Protein 4IMR (pdb70)

Sequence (511 aa):
LYFQSMRLETIFGLRGRTALVTGSSRGIGAAIAEGLAGAGAHVILHGVKPGSTAAVVQQRIIASGGTAQELAGDLSEAGAGTDLIERAEAIAPVDILVINASAQINATLSALTPNDLAFQLAVNLGSTVDMLQSALPKMVARKWGRVVSIGSINQLRPKSVVTAYAATKAAQHNLIQSQARDFAGDNVLLNTLAPGLVDTDRNADRRAQDPEGWDEYVRTLNWMGRAGRPEEMVGAALFLASEACSFMTGETIFLTGGYMRLETTIFGLRGRTALVTGSSRGIGAAIAEGLAGAGAHVILHGVKPGSSTAAVQQRIIASGGTAQELAGDLSEAGAGTDLIERAEAIAPVDILVINASAQINATLSALTPNDLAFQLAVNLGSTVDMLQSALPKMVARKWGRVVSIGSINQLRPKSVVTAYAATKAAQHNLIQSQARDFAGDNVLLNTLAPGLVDTDRNADRRAQDPEGWDEYVRTLNWMGRAGRPEEMVGAALFLASEACSFMTGETIFLTGGY

Organism: Agrobacterium fabrum (strain C58 / ATCC 33970) (NCBI:txid176299)

Radius of gyration: 22.94 Å; Cα contacts (8 Å, |Δi|>4): 1198; chains: 2; bounding box: 60×46×67 Å

CATH classification: 3.40.50.720

Foldseek 3Di:
DPPLCPDPLSQLAQAPAAEEFEPCLWFLSLLQQLLNQVSHHEYEYEEADPPSNVVSQVVSVVSPGHYYYDYHDQLDQCGLLVSLVVVVVVPQHAEYEAEDFDFDFDAPVRDDPVNLSSRCSRLPVSLVNNCVNRVVSNLVVLAHFYEYEAAPLLPVNDRRGVSNSVSSVVSLVVQQVVQVVRLVSNHAYEYEHEYAEDTPVCVVVCVVPVVVVQVVLQPQAPQSDHHYSNVSRVVSSCRGGNNCNVDHSYYHYHYNHD/DPPLVQLADAPAAEEFEPCLWFLSVLQQLLNQVSHHEYEYEEADPPSNVVSQVVSVVVPGHYYYDYHDQQDQLGLQVVLVVVVVVPQHAEYEAPDFDFDFDAPVRDDPVNLSSRCSRLPVSLVNNCVNRVVSNLVVLAHFYEYEAAPLLPVNDRRRVSNSVSSVVSLVVQQVVQVVRLVSNHAYEYEHEAAEDTPVCPCVCVPCVVVVQVCQQPVAPQSHHHYSNVSRVVSSCRGGCNCNVPHSYYHYHYNHD

Solvent-accessible surface area: 20380 Å² total; per-residue (Å²): 182,168,86,67,50,27,112,11,68,63,14,0,27,2,187,82,73,10,0,0,0,0,17,0,25,146,24,27,0,4,8,1,0,32,0,0,6,13,7,12,2,48,0,0,0,3,3,92,145,116,47,50,1,64,67,2,54,102,112,4,78,82,67,62,16,79,11,65,47,25,17,24,52,12,33,113,110,37,18,0,42,66,3,0,90,82,0,33,93,63,23,70,1,12,0,0,0,4,20,27,20,9,66,63,86,14,61,134,114,58,40,59,118,110,27,68,60,80,0,70,36,13,2,44,30,6,2,61,35,1,7,127,20,1,5,80,74,0,38,73,78,126,24,0,3,0,0,0,9,6,7,29,23,24,105,121,88,88,69,74,11,39,5,20,3,63,2,5,46,36,4,27,90,39,0,73,54,45,0,149,88,51,1,58,44,73,0,3,0,0,1,0,0,10,15,36,11,41,24,79,146,23,38,105,128,64,73,149,50,84,152,28,26,86,101,106,11,142,98,31,10,66,27,21,72,12,0,102,32,90,8,0,2,2,0,0,1,0,1,0,0,87,5,0,15,0,0,0,7,31,21,0,27,0,3,0,0,70,86,92,11,88,100,20,0,26,3,198,80,73,11,0,0,0,0,16,0,25,152,26,26,0,8,6,0,0,25,0,0,6,49,5,19,2,47,0,0,0,4,4,86,148,118,49,50,1,50,52,1,53,120,93,2,94,66,69,71,17,78,10,60,46,22,14,20,52,13,25,114,113,36,17,0,41,68,1,2,102,82,0,30,93,68,25,70,1,10,0,0,0,5,21,27,22,10,51,59,64,14,64,134,116,58,38,61,110,120,37,67,60,91,0,70,35,13,3,42,29,6,1,58,36,1,8,127,26,0,7,78,94,0,36,81,80,133,25,0,4,0,0,0,8,5,7,27,27,23,108,87,90,85,70,75,13,38,4,20,4,64,3,5,44,35,5,27,90,41,0,73,54,49,0,150,88,49,2,57,45,76,0,3,0,1,1,0,0,10,14,30,10,48,29,77,126,7,37,108,105,70,84,130,70,64,130,36,28,84,95,98,15,148,92,31,10,69,28,24,72,16,0,109,32,67,8,0,1,2,0,0,0,0,1,0,0,91,8,0,14,0,0,0,7,32,21,0,27,0,4,0,0,88

InterPro domains:
  IPR002347 Short-chain dehydrogenase/reductase SDR [PF00106] (13-203)
  IPR002347 Short-chain dehydrogenase/reductase SDR [PR00080] (86-97)
  IPR002347 Short-chain dehydrogenase/reductase SDR [PR00080] (139-147)
  IPR002347 Short-chain dehydrogenase/reductase SDR [PR00080] (159-178)
  IPR002347 Short-chain dehydrogenase/reductase SDR [PR00081] (13-30)
  IPR002347 Short-chain dehydrogenase/reductase SDR [PR00081] (86-97)
  IPR002347 Short-chain dehydrogenase/reductase SDR [PR00081] (133-149)
  IPR002347 Short-chain dehydrogenase/reductase SDR [PR00081] (159-178)
  IPR002347 Short-chain dehydrogenase/reductase SDR [PR00081] (180-197)
  IPR002347 Short-chain dehydrogenase/reductase SDR [PR00081] (217-237)
  IPR036291 NAD(P)-binding domain superfamily [SSF51735] (7-253)
  IPR050259 Short-chain dehydrogenases/reductases [PTHR42879] (9-253)

Secondary structure (DSSP, 8-state):
--S-TTSHHHHH--TT-EEEETT-SSHHHHHHHHHHHHTT-EEEEEESSTTTTHHHHHHHHHTT--EEEEE--TTSTTHHHHHHHHHHHHS---EEEE-------B-GGG--HHHHHHHHIIIIIHHHHHHHHHHHHHHHHT-EEEEEE--GGGTS--TTBHHHHHHHHHHHHHHHHHHHHHGGGTEEEEEEEESSB-SHHHHHHHHH-HHHHHHHHHHHSTT-S-B-GGGGHHHHHHHHSGGGTT--S-EEEESS--/--HHHHH--TT-EEEETT-SSHHHHHHHHHHHHTT-EEEE--SSTTTTHHHHHHHHHTT--EEE----TTSTTHHHHHHHHHHHHS---EEEE-------B-GGG--HHHHHHHIIIIIIHHHHHHHHHHHHHHHTT-EEEEEE--GGGTS--TTBHHHHHHHHHHHHHHHHHHHHHGGGTEEEEEEEE-SB-SGGGHHHHHH-HHHHHHHHHHHSTT-S-B-GGGGHHHHHHHHSGGGTT--S-EEEESS--

B-factor: mean 22.42, std 15.31, range [4.95, 186.6]

Structure (mmCIF, N/CA/C/O backbone):
data_4IMR
#
_entry.id   4IMR
#
_cell.length_a   87.919
_cell.length_b   87.919
_cell.length_c   308.309
_cell.angle_alpha   90.00
_cell.angle_beta   90.00
_cell.angle_gamma   120.00
#
_symmetry.space_group_name_H-M   'P 61 2 2'
#
loop_
_entity.id
_entity.type
_entity.pdbx_description
1 polymer '3-oxoacyl-(Acyl-carrier-protein) reductase'
2 non-polymer 'NADP NICOTINAMIDE-ADENINE-DINUCLEOTIDE PHOSPHATE'
3 non-polymer 'UNKNOWN LIGAND'
4 water water
#
loop_
_atom_site.group_PDB
_atom_site.id
_atom_site.type_symbol
_atom_site.label_atom_id
_atom_site.label_alt_id
_atom_site.label_comp_id
_atom_site.label_asym_id
_atom_site.label_entity_id
_atom_site.label_seq_id
_atom_site.pdbx_PDB_ins_code
_atom_site.Cartn_x
_atom_site.Cartn_y
_atom_site.Cartn_z
_atom_site.occupancy
_atom_site.B_iso_or_equiv
_atom_site.auth_seq_id
_atom_site.auth_comp_id
_atom_site.auth_asym_id
_atom_site.auth_atom_id
_atom_site.pdbx_PDB_model_num
ATOM 1 N N . LEU A 1 18 ? -20.971 80.936 45.678 1.00 44.84 -4 LEU A N 1
ATOM 2 C CA . LEU A 1 18 ? -19.555 81.119 45.425 1.00 61.30 -4 LEU A CA 1
ATOM 3 C C . LEU A 1 18 ? -18.545 80.128 46.081 1.00 42.41 -4 LEU A C 1
ATOM 4 O O . LEU A 1 18 ? -17.389 80.166 45.754 1.00 47.50 -4 LEU A O 1
ATOM 9 N N . TYR A 1 19 ? -18.973 79.265 46.979 1.00 30.95 -3 TYR A N 1
ATOM 10 C CA . TYR A 1 19 ? -18.058 78.320 47.613 1.00 26.15 -3 TYR A CA 1
ATOM 11 C C . TYR A 1 19 ? -18.466 76.878 47.348 1.00 23.47 -3 TYR A C 1
ATOM 12 O O . TYR A 1 19 ? -19.570 76.640 47.100 1.00 28.31 -3 TYR A O 1
ATOM 21 N N . PHE A 1 20 ? -17.547 75.945 47.353 1.00 16.90 -2 PHE A N 1
ATOM 22 C CA . PHE A 1 20 ? -17.899 74.546 47.055 1.00 29.91 -2 PHE A CA 1
ATOM 23 C C . PHE A 1 20 ? -18.599 74.415 45.696 1.00 39.87 -2 PHE A C 1
ATOM 24 O O . PHE A 1 20 ? -19.654 73.786 45.586 1.00 40.08 -2 PHE A O 1
ATOM 32 N N . GLN A 1 21 ? -17.990 75.006 44.671 1.00 36.62 -1 GLN A N 1
ATOM 33 C CA . GLN A 1 21 ? -18.575 75.064 43.333 1.00 54.72 -1 GLN A CA 1
ATOM 34 C C . GLN A 1 21 ? -18.207 73.786 42.583 1.00 38.50 -1 GLN A C 1
ATOM 35 O O . GLN A 1 21 ? -18.938 73.306 41.723 1.00 38.10 -1 GLN A O 1
ATOM 41 N N . SER A 1 22 ? -17.060 73.246 42.961 1.00 30.05 0 SER A N 1
ATOM 42 C CA . SER A 1 22 ? -16.489 72.066 42.386 1.00 39.25 0 SER A CA 1
ATOM 43 C C . SER A 1 22 ? -17.519 70.943 42.298 1.00 54.19 0 SER A C 1
ATOM 44 O O . SER A 1 22 ? -17.525 70.176 41.330 1.00 36.49 0 SER A O 1
ATOM 47 N N . MET A 1 23 ? -18.400 70.856 43.295 1.00 37.40 1 MET A N 1
ATOM 48 C CA . MET A 1 23 ? -19.182 69.632 43.493 1.00 38.25 1 MET A CA 1
ATOM 49 C C . MET A 1 23 ? -20.650 69.717 43.085 1.00 34.96 1 MET A C 1
ATOM 50 O O . MET A 1 23 ? -21.397 68.758 43.261 1.00 36.74 1 MET A O 1
ATOM 55 N N . ARG A 1 24 ? -21.066 70.844 42.535 1.00 22.41 2 ARG A N 1
ATOM 56 C CA . ARG A 1 24 ? -22.436 71.042 42.117 1.00 22.16 2 ARG A CA 1
ATOM 57 C C . ARG A 1 24 ? -22.798 70.400 40.745 1.00 15.82 2 ARG A C 1
ATOM 58 O O . ARG A 1 24 ? -22.005 70.374 39.862 1.00 19.78 2 ARG A O 1
ATOM 66 N N . LEU A 1 25 ? -24.023 69.969 40.600 1.00 18.34 3 LEU A N 1
ATOM 67 C CA . LEU A 1 25 ? -24.466 69.395 39.348 1.00 25.15 3 LEU A CA 1
ATOM 68 C C . LEU A 1 25 ? -24.203 70.331 38.163 1.00 27.09 3 LEU A C 1
ATOM 69 O O . LEU A 1 25 ? -23.702 69.889 37.131 1.00 17.87 3 LEU A O 1
ATOM 74 N N . GLU A 1 26 ? -24.484 71.627 38.325 1.00 22.68 4 GLU A N 1
ATOM 75 C CA . GLU A 1 26 ? -24.272 72.612 37.240 1.00 22.57 4 GLU A CA 1
ATOM 76 C C . GLU A 1 26 ? -22.818 72.758 36.846 1.00 23.01 4 GLU A C 1
ATOM 77 O O . GLU A 1 26 ? -22.504 72.955 35.677 1.00 30.20 4 GLU A O 1
ATOM 83 N N . THR A 1 27 ? -21.917 72.690 37.815 1.00 22.20 5 THR A N 1
ATOM 84 C CA . THR A 1 27 ? -20.492 72.735 37.490 1.00 30.09 5 THR A CA 1
ATOM 85 C C . THR A 1 27 ? -20.083 71.483 36.752 1.00 24.88 5 THR A C 1
ATOM 86 O O . THR A 1 27 ? -19.367 71.538 35.753 1.00 22.17 5 THR A O 1
ATOM 90 N N . ILE A 1 28 ? -20.529 70.346 37.258 1.00 20.45 6 ILE A N 1
ATOM 91 C CA . ILE A 1 28 ? -20.069 69.064 36.717 1.00 24.48 6 ILE A CA 1
ATOM 92 C C . ILE A 1 28 ? -20.641 68.799 35.317 1.00 17.55 6 ILE A C 1
ATOM 93 O O . ILE A 1 28 ? -19.887 68.435 34.413 1.00 22.00 6 ILE A O 1
ATOM 98 N N . PHE A 1 29 ? -21.950 69.015 35.136 1.00 14.86 7 PHE A N 1
ATOM 99 C CA . PHE A 1 29 ? -22.626 68.688 33.881 1.00 13.40 7 PHE A CA 1
ATOM 100 C C . PHE A 1 29 ? -23.113 69.898 33.087 1.00 19.91 7 PHE A C 1
ATOM 101 O O . PHE A 1 29 ? -23.678 69.728 32.008 1.00 19.08 7 PHE A O 1
ATOM 109 N N . GLY A 1 30 ? -22.926 71.110 33.604 1.00 16.20 8 GLY A N 1
ATOM 110 C CA . GLY A 1 30 ? -23.547 72.291 32.957 1.00 16.79 8 GLY A CA 1
ATOM 111 C C . GLY A 1 30 ? -22.914 72.639 31.612 1.00 17.10 8 GLY A C 1
ATOM 112 O O . GLY A 1 30 ? -21.707 72.528 31.451 1.00 15.43 8 GLY A O 1
ATOM 113 N N . LEU A 1 31 ? -23.736 73.096 30.666 1.00 13.74 9 LEU A N 1
ATOM 114 C CA . LEU A 1 31 ? -23.302 73.350 29.296 1.00 19.42 9 LEU A CA 1
ATOM 115 C C . LEU A 1 31 ? -23.575 74.791 28.844 1.00 20.39 9 LEU A C 1
ATOM 116 O O . LEU A 1 31 ? -23.594 75.056 27.650 1.00 14.60 9 LEU A O 1
ATOM 121 N N . ARG A 1 32 ? -23.781 75.723 29.778 1.00 16.99 10 ARG A N 1
ATOM 122 C CA . ARG A 1 32 ? -24.100 77.091 29.366 1.00 22.90 10 ARG A CA 1
ATOM 123 C C . ARG A 1 32 ? -22.937 77.534 28.518 1.00 21.69 10 ARG A C 1
ATOM 124 O O . ARG A 1 32 ? -21.786 77.259 28.856 1.00 23.76 10 ARG A O 1
ATOM 132 N N . GLY A 1 33 ? -23.221 78.212 27.418 1.00 24.36 11 GLY A N 1
ATOM 133 C CA . GLY A 1 33 ? -22.147 78.792 26.617 1.00 24.09 11 GLY A CA 1
ATOM 134 C C . GLY A 1 33 ? -21.600 77.809 25.592 1.00 29.00 11 GLY A C 1
ATOM 135 O O . GLY A 1 33 ? -20.763 78.172 24.783 1.00 20.25 11 GLY A O 1
ATOM 136 N N . ARG A 1 34 ? -22.051 76.559 25.632 1.00 18.27 12 ARG A N 1
ATOM 137 C CA . ARG A 1 34 ? -21.627 75.568 24.623 1.00 21.38 12 ARG A CA 1
ATOM 138 C C . ARG A 1 34 ? -22.722 75.334 23.586 1.00 16.87 12 ARG A C 1
ATOM 139 O O . ARG A 1 34 ? -23.900 75.532 23.856 1.00 15.93 12 ARG A O 1
ATOM 147 N N . THR A 1 35 ? -22.316 74.885 22.402 1.00 19.61 13 THR A N 1
ATOM 148 C CA . THR A 1 35 ? -23.251 74.555 21.339 1.00 15.74 13 THR A CA 1
ATOM 149 C C . THR A 1 35 ? -23.083 73.102 20.904 1.00 18.57 13 THR A C 1
ATOM 150 O O . THR A 1 35 ? -21.965 72.640 20.688 1.00 13.48 13 THR A O 1
ATOM 154 N N . ALA A 1 36 ? -24.203 72.397 20.770 1.00 16.40 14 ALA A N 1
ATOM 155 C CA . ALA A 1 36 ? -24.203 70.996 20.332 1.00 19.61 14 ALA A CA 1
ATOM 156 C C . ALA A 1 36 ? -24.932 70.831 19.014 1.00 20.92 14 ALA A C 1
ATOM 157 O O . ALA A 1 36 ? -26.006 71.407 18.821 1.00 20.98 14 ALA A O 1
ATOM 159 N N . LEU A 1 37 ? -24.344 70.042 18.112 1.00 13.31 15 LEU A N 1
ATOM 160 C CA . LEU A 1 37 ? -25.047 69.586 16.926 1.00 13.79 15 LEU A CA 1
ATOM 161 C C . LEU A 1 37 ? -25.390 68.108 17.166 1.00 18.34 15 LEU A C 1
ATOM 162 O O . LEU A 1 37 ? -24.501 67.315 17.478 1.00 15.78 15 LEU A O 1
ATOM 167 N N . VAL A 1 38 ? -26.665 67.749 17.032 1.00 15.02 16 VAL A N 1
ATOM 168 C CA . VAL A 1 38 ? -27.113 66.377 17.242 1.00 11.94 16 VAL A CA 1
ATOM 169 C C . VAL A 1 38 ? -27.758 65.884 15.940 1.00 19.40 16 VAL A C 1
ATOM 170 O O . VAL A 1 38 ? -28.847 66.334 15.559 1.00 15.17 16 VAL A O 1
ATOM 174 N N . THR A 1 39 ? -27.097 64.973 15.245 1.00 15.11 17 THR A N 1
ATOM 175 C CA . THR A 1 39 ? -27.687 64.449 13.998 1.00 10.83 17 THR A CA 1
ATOM 176 C C . THR A 1 39 ? -28.884 63.571 14.300 1.00 12.37 17 THR A C 1
ATOM 177 O O . THR A 1 39 ? -28.962 62.932 15.353 1.00 13.03 17 THR A O 1
ATOM 181 N N . GLY A 1 40 ? -29.849 63.550 13.392 1.00 18.74 18 GLY A N 1
ATOM 182 C CA . GLY A 1 40 ? -31.028 62.714 13.582 1.00 16.03 18 GLY A CA 1
ATOM 183 C C . GLY A 1 40 ? -31.708 62.982 14.908 1.00 20.52 18 GLY A C 1
ATOM 184 O O . GLY A 1 40 ? -32.043 62.045 15.634 1.00 18.00 18 GLY A O 1
ATOM 185 N N . SER A 1 41 ? -31.932 64.260 15.218 1.00 17.61 19 SER A N 1
ATOM 186 C CA . SER A 1 41 ? -32.567 64.651 16.486 1.00 18.52 19 SER A CA 1
ATOM 187 C C . SER A 1 41 ? -34.043 65.018 16.350 1.00 22.18 19 SER A C 1
ATOM 188 O O . SER A 1 41 ? -34.637 65.575 17.274 1.00 17.89 19 SER A O 1
ATOM 191 N N . SER A 1 42 ? -34.644 64.668 15.218 1.00 18.56 20 SER A N 1
ATOM 192 C CA . SER A 1 42 ? -36.051 64.958 15.015 1.00 24.68 20 SER A CA 1
ATOM 193 C C . SER A 1 42 ? -36.907 64.056 15.907 1.00 22.65 20 SER A C 1
ATOM 194 O O . SER A 1 42 ? -38.036 64.418 16.276 1.00 17.00 20 SER A O 1
ATOM 197 N N . ARG A 1 43 ? -36.377 62.881 16.267 1.00 15.18 21 ARG A N 1
ATOM 198 C CA . ARG A 1 43 ? -37.149 61.904 17.049 1.00 16.22 21 ARG A CA 1
ATOM 199 C C . ARG A 1 43 ? -36.210 60.874 17.694 1.00 15.86 21 ARG A C 1
ATOM 200 O O . ARG A 1 43 ? -35.003 60.956 17.499 1.00 13.40 21 ARG A O 1
ATOM 208 N N . GLY A 1 44 ? -36.778 59.939 18.453 1.00 17.37 22 GLY A N 1
ATOM 209 C CA . GLY A 1 44 ? -36.037 58.814 19.046 1.00 15.89 22 GLY A CA 1
ATOM 210 C C . GLY A 1 44 ? -34.962 59.243 20.051 1.00 18.27 22 GLY A C 1
ATOM 211 O O . GLY A 1 44 ? -35.144 60.198 20.813 1.00 15.04 22 GLY A O 1
ATOM 212 N N . ILE A 1 45 ? -33.834 58.539 20.030 1.00 12.27 23 ILE A N 1
ATOM 213 C CA . ILE A 1 45 ? -32.710 58.806 20.938 1.00 10.16 23 ILE A CA 1
ATOM 214 C C . ILE A 1 45 ? -32.109 60.198 20.700 1.00 10.40 23 ILE A C 1
ATOM 215 O O . ILE A 1 45 ? -31.764 60.927 21.638 1.00 11.97 23 ILE A O 1
ATOM 220 N N . GLY A 1 46 ? -31.989 60.588 19.443 1.00 9.11 24 GLY A N 1
ATOM 221 C CA . GLY A 1 46 ? -31.412 61.899 19.149 1.00 14.23 24 GLY A CA 1
ATOM 222 C C . GLY A 1 46 ? -32.243 63.032 19.721 1.00 15.66 24 GLY A C 1
ATOM 223 O O . GLY A 1 46 ? -31.705 64.005 20.254 1.00 15.99 24 GLY A O 1
ATOM 224 N N . ALA A 1 47 ? -33.557 62.908 19.624 1.00 12.48 25 ALA A N 1
ATOM 225 C CA . ALA A 1 47 ? -34.456 63.934 20.180 1.00 16.90 25 ALA A CA 1
ATOM 226 C C . ALA A 1 47 ? -34.308 64.018 21.703 1.00 20.52 25 ALA A C 1
ATOM 227 O O . ALA A 1 47 ? -34.259 65.109 22.261 1.00 15.52 25 ALA A O 1
ATOM 229 N N . ALA A 1 48 ? -34.257 62.871 22.373 1.00 14.35 26 ALA A N 1
ATOM 230 C CA . ALA A 1 48 ? -34.147 62.853 23.837 1.00 11.82 26 ALA A CA 1
ATOM 231 C C . ALA A 1 48 ? -32.831 63.487 24.239 1.00 15.21 26 ALA A C 1
ATOM 232 O O . ALA A 1 48 ? -32.765 64.339 25.140 1.00 14.28 26 ALA A O 1
ATOM 234 N N . ILE A 1 49 ? -31.771 63.077 23.559 1.00 12.51 27 ILE A N 1
ATOM 235 C CA . ILE A 1 49 ? -30.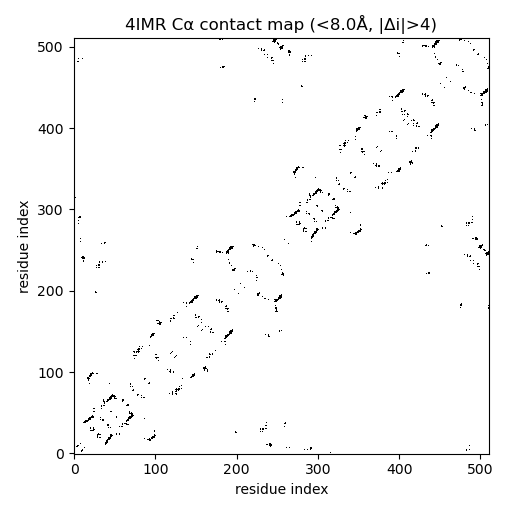465 63.634 23.861 1.00 11.78 27 ILE A CA 1
ATOM 236 C C . ILE A 1 49 ? -30.440 65.146 23.615 1.00 12.70 27 ILE A C 1
ATOM 237 O O . ILE A 1 49 ? -29.930 65.906 24.441 1.00 11.50 27 ILE A O 1
ATOM 242 N N . ALA A 1 50 ? -30.977 65.578 22.482 1.00 11.64 28 ALA A N 1
ATOM 243 C CA . ALA A 1 50 ? -31.008 67.022 22.180 1.00 15.36 28 ALA A CA 1
ATOM 244 C C . ALA A 1 50 ? -31.699 67.814 23.292 1.00 16.20 28 ALA A C 1
ATOM 245 O O . ALA A 1 50 ? -31.230 68.869 23.692 1.00 15.92 28 ALA A O 1
ATOM 247 N N . GLU A 1 51 ? -32.812 67.294 23.797 1.00 16.55 29 GLU A N 1
ATOM 248 C CA . GLU A 1 51 ? -33.555 68.023 24.815 1.00 19.99 29 GLU A CA 1
ATOM 249 C C . GLU A 1 51 ? -32.770 68.042 26.092 1.00 20.80 29 GLU A C 1
ATOM 250 O O . GLU A 1 51 ? -32.699 69.081 26.758 1.00 16.24 29 GLU A O 1
ATOM 256 N N . GLY A 1 52 ? -32.167 66.900 26.437 1.00 15.72 30 GLY A N 1
ATOM 257 C CA . GLY A 1 52 ? -31.311 66.837 27.628 1.00 12.84 30 GLY A CA 1
ATOM 258 C C . GLY A 1 52 ? -30.176 67.849 27.545 1.00 16.83 30 GLY A C 1
ATOM 259 O O . GLY A 1 52 ? -29.901 68.566 28.519 1.00 12.12 30 GLY A O 1
ATOM 260 N N . LEU A 1 53 ? -29.488 67.908 26.397 1.00 11.25 31 LEU A N 1
ATOM 261 C CA . LEU A 1 53 ? -28.371 68.840 26.265 1.00 12.20 31 LEU A CA 1
ATOM 262 C C . LEU A 1 53 ? -28.846 70.280 26.451 1.00 13.42 31 LEU A C 1
ATOM 263 O O . LEU A 1 53 ? -28.161 71.118 27.057 1.00 17.26 31 LEU A O 1
ATOM 268 N N . ALA A 1 54 ? -30.006 70.578 25.900 1.00 12.86 32 ALA A N 1
ATOM 269 C CA . ALA A 1 54 ? -30.507 71.963 25.961 1.00 13.84 32 ALA A CA 1
ATOM 270 C C . ALA A 1 54 ? -30.890 72.216 27.384 1.00 18.03 32 ALA A C 1
ATOM 271 O O . ALA A 1 54 ? -30.712 73.319 27.896 1.00 17.50 32 ALA A O 1
ATOM 273 N N . GLY A 1 55 ? -31.433 71.181 28.028 1.00 13.16 33 GLY A N 1
ATOM 274 C CA . GLY A 1 55 ? -31.765 71.259 29.462 1.00 16.31 33 GLY A CA 1
ATOM 275 C C . GLY A 1 55 ? -30.602 71.617 30.373 1.00 28.29 33 GLY A C 1
ATOM 276 O O . GLY A 1 55 ? -30.798 72.233 31.424 1.00 23.50 33 GLY A O 1
ATOM 277 N N . ALA A 1 56 ? -29.392 71.210 29.983 1.00 16.22 34 ALA A N 1
ATOM 278 C CA . ALA A 1 56 ? -28.170 71.514 30.731 1.00 18.50 34 ALA A CA 1
ATOM 279 C C . ALA A 1 56 ? -27.577 72.848 30.313 1.00 15.89 34 ALA A C 1
ATOM 280 O O . ALA A 1 56 ? -26.559 73.283 30.851 1.00 16.98 34 ALA A O 1
ATOM 282 N N . GLY A 1 57 ? -28.203 73.492 29.340 1.00 16.21 35 GLY A N 1
ATOM 283 C CA . GLY A 1 57 ? -27.790 74.835 28.968 1.00 16.54 35 GLY A CA 1
ATOM 284 C C . GLY A 1 57 ? -27.173 75.002 27.589 1.00 24.55 35 GLY A C 1
ATOM 285 O O . GLY A 1 57 ? -26.857 76.130 27.190 1.00 17.34 35 GLY A O 1
ATOM 286 N N . ALA A 1 58 ? -26.977 73.912 26.847 1.00 13.55 36 ALA A N 1
ATOM 287 C CA . ALA A 1 58 ? -26.379 74.078 25.511 1.00 13.72 36 ALA A CA 1
ATOM 288 C C . ALA A 1 58 ? -27.376 74.657 24.534 1.00 15.34 36 ALA A C 1
ATOM 289 O O . ALA A 1 58 ? -28.559 74.350 24.594 1.00 15.13 36 ALA A O 1
ATOM 291 N N . HIS A 1 59 ? -26.874 75.459 23.602 1.00 18.83 37 HIS A N 1
ATOM 292 C CA . HIS A 1 59 ? -27.641 75.792 22.431 1.00 22.03 37 HIS A CA 1
ATOM 293 C C . HIS A 1 59 ? -27.547 74.589 21.489 1.00 19.14 37 HIS A C 1
ATOM 294 O O . HIS A 1 59 ? -26.458 74.078 21.242 1.00 18.07 37 HIS A O 1
ATOM 301 N N . VAL A 1 60 ? -28.680 74.113 20.996 1.00 16.59 38 VAL A N 1
ATOM 302 C CA . VAL A 1 60 ? -28.693 72.854 20.225 1.00 13.71 38 VAL A CA 1
ATOM 303 C C . VAL A 1 60 ? -29.048 73.087 18.763 1.00 18.86 38 VAL A C 1
ATOM 304 O O . VAL A 1 60 ? -30.076 73.702 18.444 1.00 17.55 38 VAL A O 1
ATOM 308 N N . ILE A 1 61 ? -28.180 72.627 17.869 1.00 16.54 39 ILE A N 1
ATOM 309 C CA . ILE A 1 61 ? -28.521 72.630 16.451 1.00 14.52 39 ILE A CA 1
ATOM 310 C C . ILE A 1 61 ? -29.113 71.273 16.153 1.00 20.22 39 ILE A C 1
ATOM 311 O O . ILE A 1 61 ? -28.440 70.248 16.299 1.00 16.79 39 ILE A O 1
ATOM 316 N N . LEU A 1 62 ? -30.387 71.264 15.785 1.00 14.93 40 LEU A N 1
ATOM 317 C CA . LEU A 1 62 ? -31.093 70.024 15.507 1.00 10.79 40 LEU A CA 1
ATOM 318 C C . LEU A 1 62 ? -30.935 69.672 14.039 1.00 18.63 40 LEU A C 1
ATOM 319 O O . LEU A 1 62 ? -30.735 70.542 13.193 1.00 22.99 40 LEU A O 1
ATOM 324 N N . HIS A 1 63 ? -31.052 68.386 13.731 1.00 19.37 41 HIS A N 1
ATOM 325 C CA . HIS A 1 63 ? -30.888 67.936 12.374 1.00 16.80 41 HIS A CA 1
ATOM 326 C C . HIS A 1 63 ? -31.843 66.815 12.073 1.00 15.80 41 HIS A C 1
ATOM 327 O O . HIS A 1 63 ? -32.167 65.991 12.944 1.00 17.62 41 HIS A O 1
ATOM 334 N N . GLY A 1 64 ? -32.299 66.807 10.827 1.00 17.06 42 GLY A N 1
ATOM 335 C CA . GLY A 1 64 ? -33.148 65.758 10.295 1.00 18.79 42 GLY A CA 1
ATOM 336 C C . GLY A 1 64 ? -33.002 65.762 8.787 1.00 19.80 42 GLY A C 1
ATOM 337 O O . GLY A 1 64 ? -32.378 66.667 8.213 1.00 19.61 42 GLY A O 1
ATOM 338 N N . VAL A 1 65 ? -33.584 64.767 8.130 1.00 21.22 43 VAL A N 1
ATOM 339 C CA . VAL A 1 65 ? -33.439 64.678 6.684 1.00 24.74 43 VAL A CA 1
ATOM 340 C C . VAL A 1 65 ? -34.110 65.862 5.980 1.00 19.92 43 VAL A C 1
ATOM 341 O O . VAL A 1 65 ? -33.440 66.592 5.284 1.00 21.81 43 VAL A O 1
ATOM 345 N N . LYS A 1 66 ? -35.418 66.045 6.161 1.00 22.48 44 LYS A N 1
ATOM 346 C CA . LYS A 1 66 ? -36.161 67.104 5.453 1.00 31.20 44 LYS A CA 1
ATOM 347 C C . LYS A 1 66 ? -36.373 68.386 6.272 1.00 29.83 44 LYS A C 1
ATOM 348 O O . LYS A 1 66 ? -36.603 68.321 7.477 1.00 27.29 44 LYS A O 1
ATOM 354 N N . PRO A 1 67 ? -36.317 69.562 5.612 1.00 32.23 45 PRO A N 1
ATOM 355 C CA . PRO A 1 67 ? -36.617 70.799 6.343 1.00 28.15 45 PRO A CA 1
ATOM 356 C C . PRO A 1 67 ? -37.886 70.643 7.183 1.00 27.54 45 PRO A C 1
ATOM 357 O O . PRO A 1 67 ? -38.849 70.025 6.729 1.00 29.90 45 PRO A O 1
ATOM 361 N N . GLY A 1 68 ? -37.865 71.144 8.421 1.00 24.23 46 GLY A N 1
ATOM 362 C CA . GLY A 1 68 ? -39.039 71.085 9.305 1.00 22.53 46 GLY A CA 1
ATOM 363 C C . GLY A 1 68 ? -39.281 69.781 10.062 1.00 30.88 46 GLY A C 1
ATOM 364 O O . GLY A 1 68 ? -40.190 69.702 10.891 1.00 24.15 46 GLY A O 1
ATOM 365 N N . SER A 1 69 ? -38.483 68.741 9.804 1.00 22.41 47 SER A N 1
ATOM 366 C CA . SER A 1 69 ? -38.688 67.491 10.547 1.00 14.56 47 SER A CA 1
ATOM 367 C C . SER A 1 69 ? -38.406 67.649 12.055 1.00 20.70 47 SER A C 1
ATOM 368 O O . SER A 1 69 ? -38.930 66.883 12.861 1.00 19.50 47 SER A O 1
ATOM 371 N N . THR A 1 70 ? -37.628 68.657 12.444 1.00 17.87 48 THR A N 1
ATOM 372 C CA . THR A 1 70 ? -37.292 68.837 13.869 1.00 17.82 48 THR A CA 1
ATOM 373 C C . THR A 1 70 ? -38.216 69.789 14.658 1.00 27.79 48 THR A C 1
ATOM 374 O O . THR A 1 70 ? -37.961 70.101 15.830 1.00 20.14 48 THR A O 1
ATOM 378 N N . ALA A 1 71 ? -39.301 70.227 14.032 1.00 23.48 49 ALA A N 1
ATOM 379 C CA . ALA A 1 71 ? -40.136 71.278 14.613 1.00 22.59 49 ALA A CA 1
ATOM 380 C C . ALA A 1 71 ? -40.680 70.953 15.994 1.00 19.81 49 ALA A C 1
ATOM 381 O O . ALA A 1 71 ? -40.751 71.830 16.853 1.00 18.72 49 ALA A O 1
ATOM 383 N N . ALA A 1 72 ? -41.074 69.707 16.227 1.00 15.19 50 ALA A N 1
ATOM 384 C CA . ALA A 1 72 ? -41.693 69.402 17.509 1.00 21.78 50 ALA A CA 1
ATOM 385 C C . ALA A 1 72 ? -40.663 69.391 18.631 1.00 24.70 50 ALA A C 1
ATOM 386 O O . ALA A 1 72 ? -40.932 69.859 19.743 1.00 19.56 50 ALA A O 1
ATOM 388 N N . VAL A 1 73 ? -39.472 68.871 18.344 1.00 18.57 51 VAL A N 1
ATOM 389 C CA A VAL A 1 73 ? -38.407 68.828 19.332 0.50 17.20 51 VAL A CA 1
ATOM 390 C CA B VAL A 1 73 ? -38.435 68.831 19.365 0.50 17.02 51 VAL A CA 1
ATOM 391 C C . VAL A 1 73 ? 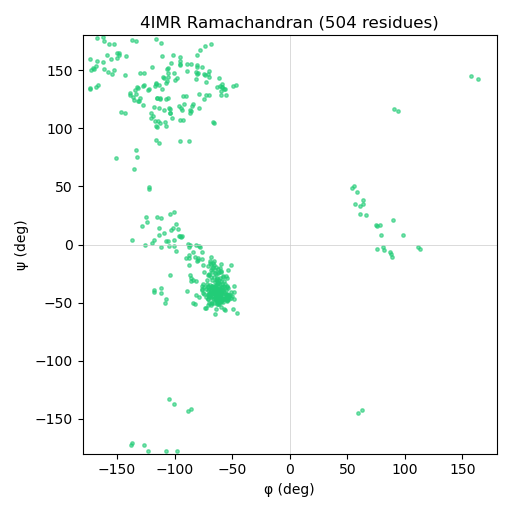-37.914 70.241 19.635 1.00 21.65 51 VAL A C 1
ATOM 392 O O . VAL A 1 73 ? -37.666 70.599 20.791 1.00 17.86 51 VAL A O 1
ATOM 399 N N . GLN A 1 74 ? -37.775 71.047 18.584 1.00 14.88 52 GLN A N 1
ATOM 400 C CA . GLN A 1 74 ? -37.402 72.454 18.769 1.00 19.73 52 GLN A CA 1
ATOM 401 C C . GLN A 1 74 ? -38.345 73.163 19.754 1.00 21.36 52 GLN A C 1
ATOM 402 O O . GLN A 1 74 ? -37.889 73.852 20.674 1.00 17.78 52 GLN A O 1
ATOM 408 N N . GLN A 1 75 ? -39.648 72.957 19.582 1.00 17.38 53 GLN A N 1
ATOM 409 C CA . GLN A 1 75 ? -40.628 73.639 20.419 1.00 26.95 53 GLN A CA 1
ATOM 410 C C . GLN A 1 75 ? -40.631 73.087 21.849 1.00 29.04 53 GLN A C 1
ATOM 411 O O . GLN A 1 75 ? -40.903 73.827 22.801 1.00 21.07 53 GLN A O 1
ATOM 417 N N . ARG A 1 76 ? -40.318 71.800 22.022 1.00 18.05 54 ARG A N 1
ATOM 418 C CA . ARG A 1 76 ? -40.208 71.280 23.386 1.00 22.40 54 ARG A CA 1
ATOM 419 C C . ARG A 1 76 ? -38.992 71.899 24.053 1.00 17.57 54 ARG A C 1
ATOM 420 O O . ARG A 1 76 ? -39.017 72.225 25.228 1.00 20.06 54 ARG A O 1
ATOM 428 N N . ILE A 1 77 ? -37.931 72.093 23.291 1.00 15.54 55 ILE A N 1
ATOM 429 C CA . ILE A 1 77 ? -36.729 72.674 23.871 1.00 17.19 55 ILE A CA 1
ATOM 430 C C . ILE A 1 77 ? -37.003 74.132 24.284 1.00 26.40 55 ILE A C 1
ATOM 431 O O . ILE A 1 77 ? -36.671 74.559 25.399 1.00 18.88 55 ILE A O 1
ATOM 436 N N . ILE A 1 78 ? -37.630 74.884 23.385 1.00 17.25 56 ILE A N 1
ATOM 437 C CA . ILE A 1 78 ? -37.976 76.268 23.672 1.00 18.62 56 ILE A CA 1
ATOM 438 C C . ILE A 1 78 ? -38.924 76.377 24.852 1.00 17.88 56 ILE A C 1
ATOM 439 O O . ILE A 1 78 ? -38.696 77.195 25.751 1.00 16.97 56 ILE A O 1
ATOM 444 N N . ALA A 1 79 ? -39.949 75.523 24.891 1.00 14.85 57 ALA A N 1
ATOM 445 C CA . ALA A 1 79 ? -40.932 75.566 25.981 1.00 25.28 57 ALA A CA 1
ATOM 446 C C . ALA A 1 79 ? -40.321 75.300 27.360 1.00 30.87 57 ALA A C 1
ATOM 447 O O . ALA A 1 79 ? -40.875 75.698 28.381 1.00 21.51 57 ALA A O 1
ATOM 449 N N . SER A 1 80 ? -39.185 74.614 27.385 1.00 20.50 58 SER A N 1
ATOM 450 C CA . SER A 1 80 ? -38.486 74.318 28.631 1.00 22.73 58 SER A CA 1
ATOM 451 C C . SER A 1 80 ? -37.433 75.357 28.914 1.00 22.58 58 SER A C 1
ATOM 452 O O . SER A 1 80 ? -36.645 75.189 29.832 1.00 26.41 58 SER A O 1
ATOM 455 N N . GLY A 1 81 ? -37.393 76.407 28.096 1.00 16.81 59 GLY A N 1
ATOM 456 C CA . GLY A 1 81 ? -36.501 77.535 28.350 1.00 16.74 59 GLY A CA 1
ATOM 457 C C . GLY A 1 81 ? -35.135 77.365 27.704 1.00 24.90 59 GLY A C 1
ATOM 458 O O . GLY A 1 81 ? -34.171 77.983 28.126 1.00 23.94 59 GLY A O 1
ATOM 459 N N . GLY A 1 82 ? -35.029 76.516 26.688 1.00 15.79 60 GLY A N 1
ATOM 460 C CA . GLY A 1 82 ? -33.732 76.367 26.014 1.00 12.82 60 GLY A CA 1
ATOM 461 C C . GLY A 1 82 ? -33.782 77.018 24.655 1.00 18.82 60 GLY A C 1
ATOM 462 O O . GLY A 1 82 ? -34.795 77.611 24.293 1.00 17.09 60 GLY A O 1
ATOM 463 N N . THR A 1 83 ? -32.690 76.930 23.898 1.00 22.52 61 THR A N 1
ATOM 464 C CA . THR A 1 83 ? -32.681 77.451 22.533 1.00 22.41 61 THR A CA 1
ATOM 465 C C . THR A 1 83 ? -32.221 76.370 21.573 1.00 23.34 61 THR A C 1
ATOM 466 O O . THR A 1 83 ? -31.360 75.533 21.926 1.00 19.76 61 THR A O 1
ATOM 470 N N . ALA A 1 84 ? -32.769 76.411 20.357 1.00 16.68 62 ALA A N 1
ATOM 471 C CA . ALA A 1 84 ? -32.488 75.403 19.318 1.00 14.45 62 ALA A CA 1
ATOM 472 C C . ALA A 1 84 ? -32.858 75.918 17.937 1.00 24.09 62 ALA A C 1
ATOM 473 O O . ALA A 1 84 ? -33.756 76.745 17.795 1.00 21.05 62 ALA A O 1
ATOM 475 N N . GLN A 1 85 ? -32.170 75.434 16.913 1.00 22.66 63 GLN A N 1
ATOM 476 C CA . GLN A 1 85 ? -32.579 75.733 15.541 1.00 16.90 63 GLN A CA 1
ATOM 477 C C . GLN A 1 85 ? -32.204 74.541 14.672 1.00 21.85 63 GLN A C 1
ATOM 478 O O . GLN A 1 85 ? -31.414 73.687 15.089 1.00 17.05 63 GLN A O 1
ATOM 484 N N . GLU A 1 86 ? -32.768 74.481 13.475 1.00 16.30 64 GLU A N 1
ATOM 485 C CA . GLU A 1 86 ? -32.634 73.294 12.613 1.00 19.04 64 GLU A CA 1
ATOM 486 C C . GLU A 1 86 ? -31.588 73.448 11.507 1.00 29.23 64 GLU A C 1
ATOM 487 O O . GLU A 1 86 ? -31.371 74.536 10.997 1.00 18.02 64 GLU A O 1
ATOM 493 N N . LEU A 1 87 ? -30.931 72.349 11.147 1.00 16.30 65 LEU A N 1
ATOM 494 C CA . LEU A 1 87 ? -30.178 72.276 9.916 1.00 17.12 65 LEU A CA 1
ATOM 495 C C . LEU A 1 87 ? -30.552 70.913 9.336 1.00 21.41 65 LEU A C 1
ATOM 496 O O . LEU A 1 87 ? -30.444 69.904 10.028 1.00 26.32 65 LEU A O 1
ATOM 501 N N . ALA A 1 88 ? -31.004 70.862 8.095 1.00 18.44 66 ALA A N 1
ATOM 502 C CA . ALA A 1 88 ? -31.502 69.588 7.532 1.00 26.02 66 ALA A CA 1
ATOM 503 C C . ALA A 1 88 ? -30.570 69.061 6.449 1.00 25.47 66 ALA A C 1
ATOM 504 O O . ALA A 1 88 ? -29.753 69.809 5.925 1.00 22.30 66 ALA A O 1
ATOM 506 N N . GLY A 1 89 ? -30.685 67.776 6.120 1.00 24.21 67 GLY A N 1
ATOM 507 C CA . GLY A 1 89 ? -29.882 67.221 5.044 1.00 28.39 67 GLY A CA 1
ATOM 508 C C . GLY A 1 89 ? -29.718 65.720 5.133 1.00 32.99 67 GLY A C 1
ATOM 509 O O . GLY A 1 89 ? -29.620 65.153 6.221 1.00 21.38 67 GLY A O 1
ATOM 510 N N . ASP A 1 90 ? -29.673 65.081 3.972 1.00 18.89 68 ASP A N 1
ATOM 511 C CA . ASP A 1 90 ? -29.514 63.636 3.876 1.00 19.58 68 ASP A CA 1
ATOM 512 C C . ASP A 1 90 ? -28.038 63.322 3.966 1.00 17.83 68 ASP A C 1
ATOM 513 O O . ASP A 1 90 ? -27.236 63.788 3.151 1.00 20.63 68 ASP A O 1
ATOM 518 N N . LEU A 1 91 ? -27.659 62.534 4.958 1.00 16.06 69 LEU A N 1
ATOM 519 C CA . LEU A 1 91 ? -26.234 62.255 5.147 1.00 16.79 69 LEU A CA 1
ATOM 520 C C . LEU A 1 91 ? -25.693 61.173 4.229 1.00 21.78 69 LEU A C 1
ATOM 521 O O . LEU A 1 91 ? -24.523 60.826 4.321 1.00 14.09 69 LEU A O 1
ATOM 526 N N . SER A 1 92 ? -26.548 60.608 3.375 1.00 14.19 70 SER A N 1
ATOM 527 C CA . SER A 1 92 ? -26.077 59.591 2.447 1.00 17.99 70 SER A CA 1
ATOM 528 C C . SER A 1 92 ? -25.377 60.228 1.239 1.00 26.96 70 SER A C 1
ATOM 529 O O . SER A 1 92 ? -24.723 59.537 0.454 1.00 18.68 70 SER A O 1
ATOM 532 N N . GLU A 1 93 ? -25.514 61.542 1.089 1.00 19.63 71 GLU A N 1
ATOM 533 C CA . GLU A 1 93 ? -24.934 62.236 -0.075 1.00 34.03 71 GLU A CA 1
ATOM 534 C C . GLU A 1 93 ? -23.438 62.523 0.114 1.00 24.33 71 GLU A C 1
ATOM 535 O O . GLU A 1 93 ? -23.008 62.866 1.196 1.00 23.41 71 GLU A O 1
ATOM 541 N N . ALA A 1 94 ? -22.655 62.402 -0.948 1.00 19.37 72 ALA A N 1
ATOM 542 C CA . ALA A 1 94 ? -21.223 62.629 -0.867 1.00 30.93 72 ALA A CA 1
ATOM 543 C C . ALA A 1 94 ? -21.000 64.047 -0.379 1.00 23.87 72 ALA A C 1
ATOM 544 O O . ALA A 1 94 ? -21.667 64.959 -0.837 1.00 26.05 72 ALA A O 1
ATOM 546 N N . GLY A 1 95 ? -20.077 64.224 0.563 1.00 24.81 73 GLY A N 1
ATOM 547 C CA . GLY A 1 95 ? -19.794 65.546 1.106 1.00 22.29 73 GLY A CA 1
ATOM 548 C C . GLY A 1 95 ? -20.832 66.087 2.080 1.00 22.46 73 GLY A C 1
ATOM 549 O O . GLY A 1 95 ? -20.637 67.164 2.633 1.00 23.80 73 GLY A O 1
ATOM 550 N N . ALA A 1 96 ? -21.932 65.363 2.302 1.00 16.82 74 ALA A N 1
ATOM 551 C CA . ALA A 1 96 ? -22.966 65.861 3.203 1.00 18.40 74 ALA A CA 1
ATOM 552 C C . ALA A 1 96 ? -22.454 66.136 4.640 1.00 18.95 74 ALA A C 1
ATOM 553 O O . ALA A 1 96 ? -22.768 67.166 5.229 1.00 16.93 74 ALA A O 1
ATOM 555 N N . GLY A 1 97 ? -21.630 65.257 5.193 1.00 17.00 75 GLY A N 1
ATOM 556 C CA . GLY A 1 97 ? -21.095 65.512 6.545 1.00 17.64 75 GLY A CA 1
ATOM 557 C C . GLY A 1 97 ? -20.232 66.774 6.639 1.00 18.61 75 GLY A C 1
ATOM 558 O O . GLY A 1 97 ? -20.334 67.565 7.596 1.00 16.11 75 GLY A O 1
ATOM 559 N N . THR A 1 98 ? -19.371 66.968 5.650 1.00 15.14 76 THR A N 1
ATOM 560 C CA . THR A 1 98 ? -18.574 68.185 5.586 1.00 21.46 76 THR A CA 1
ATOM 561 C C . THR A 1 98 ? -19.483 69.401 5.547 1.00 19.20 76 THR A C 1
ATOM 562 O O . THR A 1 98 ? -19.314 70.347 6.305 1.00 21.15 76 THR A O 1
ATOM 566 N N . ASP A 1 99 ? -20.461 69.366 4.661 1.00 26.32 77 ASP A N 1
ATOM 567 C CA . ASP A 1 99 ? -21.349 70.510 4.487 1.00 18.67 77 ASP A CA 1
ATOM 568 C C . ASP A 1 99 ? -22.182 70.782 5.737 1.00 21.88 77 ASP A C 1
ATOM 569 O O . ASP A 1 99 ? -22.478 71.935 6.055 1.00 20.72 77 ASP A O 1
ATOM 574 N N . LEU A 1 100 ? -22.592 69.729 6.439 1.00 16.64 78 LEU A N 1
ATOM 575 C CA . LEU A 1 100 ? -23.363 69.941 7.651 1.00 16.73 78 LEU A CA 1
ATOM 576 C C . LEU A 1 100 ? -22.506 70.675 8.693 1.00 18.07 78 LEU A C 1
ATOM 577 O O . LEU A 1 100 ? -22.957 71.645 9.302 1.00 19.17 78 LEU A O 1
ATOM 582 N N . ILE A 1 101 ? -21.268 70.228 8.894 1.00 13.94 79 ILE A N 1
ATOM 583 C CA . ILE A 1 101 ? -20.419 70.867 9.887 1.00 15.70 79 ILE A CA 1
ATOM 584 C C . ILE A 1 101 ? -20.186 72.339 9.495 1.00 16.12 79 ILE A C 1
ATOM 585 O O . ILE A 1 101 ? -20.297 73.256 10.325 1.00 18.16 79 ILE A O 1
ATOM 590 N N . GLU A 1 102 ? -19.868 72.569 8.229 1.00 17.04 80 GLU A N 1
ATOM 591 C CA . GLU A 1 102 ? -19.597 73.937 7.786 1.00 21.97 80 GLU A CA 1
ATOM 592 C C . GLU A 1 102 ? -20.812 74.842 8.014 1.00 23.40 80 GLU A C 1
ATOM 593 O O . GLU A 1 102 ? -20.672 75.973 8.468 1.00 20.92 80 GLU A O 1
ATOM 599 N N . ARG A 1 103 ? -22.009 74.334 7.745 1.00 18.92 81 ARG A N 1
ATOM 600 C CA . ARG A 1 103 ? -23.201 75.127 8.002 1.00 21.66 81 ARG A CA 1
ATOM 601 C C . ARG A 1 103 ? -23.407 75.342 9.499 1.00 24.94 81 ARG A C 1
ATOM 602 O O . ARG A 1 103 ? -23.832 76.407 9.930 1.00 21.98 81 ARG A O 1
ATOM 610 N N . ALA A 1 104 ? -23.092 74.338 10.303 1.00 20.40 82 ALA A N 1
ATOM 611 C CA . ALA A 1 104 ? -23.277 74.501 11.744 1.00 21.30 82 ALA A CA 1
ATOM 612 C C . ALA A 1 104 ? -22.278 75.505 12.282 1.00 16.84 82 ALA A C 1
ATOM 613 O O . ALA A 1 104 ? -22.614 76.342 13.130 1.00 22.79 82 ALA A O 1
ATOM 615 N N . GLU A 1 105 ? -21.042 75.412 11.813 1.00 16.76 83 GLU A N 1
ATOM 616 C CA . GLU A 1 105 ? -20.034 76.353 12.272 1.00 15.51 83 GLU A CA 1
ATOM 617 C C . GLU A 1 105 ? -20.346 77.786 11.872 1.00 24.55 83 GLU A C 1
ATOM 618 O O . GLU A 1 105 ? -19.876 78.717 12.521 1.00 27.01 83 GLU A O 1
ATOM 624 N N . ALA A 1 106 ? -21.109 77.973 10.800 1.00 24.50 84 ALA A N 1
ATOM 625 C CA . ALA A 1 106 ? -21.443 79.328 10.370 1.00 26.30 84 ALA A CA 1
ATOM 626 C C . ALA A 1 106 ? -22.497 79.904 11.304 1.00 32.22 84 ALA A C 1
ATOM 627 O O . ALA A 1 106 ? -22.696 81.119 11.347 1.00 33.30 84 ALA A O 1
ATOM 629 N N . ILE A 1 107 ? -23.170 79.035 12.060 1.00 27.69 85 ILE A N 1
ATOM 630 C CA . ILE A 1 107 ? -24.115 79.488 13.101 1.00 21.37 85 ILE A CA 1
ATOM 631 C C . ILE A 1 107 ? -23.356 79.803 14.387 1.00 36.60 85 ILE A C 1
ATOM 632 O O . ILE A 1 107 ? -23.512 80.880 14.956 1.00 24.59 85 ILE A O 1
ATOM 637 N N . ALA A 1 108 ? -22.516 78.871 14.836 1.00 18.63 86 ALA A N 1
ATOM 638 C CA . ALA A 1 108 ? -21.753 79.050 16.075 1.00 22.58 86 ALA A CA 1
ATOM 639 C C . ALA A 1 108 ? -20.680 77.981 16.135 1.00 24.07 86 ALA A C 1
ATOM 640 O O . ALA A 1 108 ? -20.808 76.952 15.480 1.00 21.16 86 ALA A O 1
ATOM 642 N N . PRO A 1 109 ? -19.625 78.219 16.918 1.00 23.50 87 PRO A N 1
ATOM 643 C CA . PRO A 1 109 ? -18.634 77.175 17.097 1.00 21.45 87 PRO A CA 1
ATOM 644 C C . PRO A 1 109 ? -19.325 75.925 17.638 1.00 19.97 87 PRO A C 1
ATOM 645 O O . PRO A 1 109 ? -20.135 76.005 18.568 1.00 24.32 87 PRO A O 1
ATOM 649 N N . VAL A 1 110 ? -19.014 74.770 17.062 1.00 20.30 88 VAL A N 1
ATOM 650 C CA . VAL A 1 110 ? -19.645 73.543 17.502 1.00 16.54 88 VAL A CA 1
ATOM 651 C C . VAL A 1 110 ? -18.745 72.862 18.523 1.00 20.52 88 VAL A C 1
ATOM 652 O O . VAL A 1 110 ? -17.708 72.324 18.165 1.00 17.45 88 VAL A O 1
ATOM 656 N N . ASP A 1 111 ? -19.148 72.894 19.793 1.00 16.72 89 ASP A N 1
ATOM 657 C CA . ASP A 1 111 ? -18.341 72.333 20.875 1.00 12.39 89 ASP A CA 1
ATOM 658 C C . ASP A 1 111 ? -18.613 70.823 21.038 1.00 15.93 89 ASP A C 1
ATOM 659 O O . ASP A 1 111 ? -17.744 70.054 21.445 1.00 18.12 89 ASP A O 1
ATOM 664 N N . ILE A 1 112 ? -19.839 70.427 20.738 1.00 12.19 90 ILE A N 1
ATOM 665 C CA . ILE A 1 112 ? -20.299 69.093 21.010 1.00 12.28 90 ILE A CA 1
ATOM 666 C C . ILE A 1 112 ? -20.931 68.541 19.743 1.00 15.98 90 ILE A C 1
ATOM 667 O O . ILE A 1 112 ? -21.811 69.174 19.179 1.00 14.88 90 ILE A O 1
ATOM 672 N N . LEU A 1 113 ? -20.476 67.374 19.283 1.00 13.49 91 LEU A N 1
ATOM 673 C CA . LEU A 1 113 ? -21.103 66.698 18.138 1.00 14.42 91 LEU A CA 1
ATOM 674 C C . LEU A 1 113 ? -21.660 65.344 18.595 1.00 12.03 91 LEU A C 1
ATOM 675 O O . LEU A 1 113 ? -20.907 64.491 19.059 1.00 13.43 91 LEU A O 1
ATOM 680 N N . VAL A 1 114 ? -22.967 65.162 18.487 1.00 10.20 92 VAL A N 1
ATOM 681 C CA . VAL A 1 114 ? -23.582 63.889 18.757 1.00 10.10 92 VAL A CA 1
ATOM 682 C C . VAL A 1 114 ? -23.895 63.211 17.422 1.00 16.14 92 VAL A C 1
ATOM 683 O O . VAL A 1 114 ? -24.768 63.649 16.659 1.00 13.46 92 VAL A O 1
ATOM 687 N N . ILE A 1 115 ? -23.137 62.160 17.120 1.00 13.23 93 ILE A N 1
ATOM 688 C CA . ILE A 1 115 ? -23.306 61.431 15.862 1.00 10.79 93 ILE A CA 1
ATOM 689 C C . ILE A 1 115 ? -24.375 60.349 16.079 1.00 15.03 93 ILE A C 1
ATOM 690 O O . ILE A 1 115 ? -24.072 59.214 16.452 1.00 13.56 93 ILE A O 1
ATOM 695 N N . ASN A 1 116 ? -25.631 60.701 15.857 1.00 12.71 94 ASN A N 1
ATOM 696 C CA . ASN A 1 116 ? -26.746 59.813 16.231 1.00 15.48 94 ASN A CA 1
ATOM 697 C C . ASN A 1 116 ? -27.503 59.229 15.028 1.00 14.52 94 ASN A C 1
ATOM 698 O O . ASN A 1 116 ? -27.947 58.086 15.074 1.00 10.88 94 ASN A O 1
ATOM 703 N N . ALA A 1 117 ? -27.673 60.022 13.965 1.00 10.45 95 ALA A N 1
ATOM 704 C CA . ALA A 1 117 ? -28.402 59.535 12.802 1.00 14.49 95 ALA A CA 1
ATOM 705 C C . ALA A 1 117 ? -27.617 58.373 12.237 1.00 16.22 95 ALA A C 1
ATOM 706 O O . ALA A 1 117 ? -26.387 58.454 12.125 1.00 13.84 95 ALA A O 1
ATOM 708 N N . SER A 1 118 ? -28.312 57.293 11.883 1.00 12.88 96 SER A N 1
ATOM 709 C CA . SER A 1 118 ? -27.648 56.197 11.187 1.00 15.84 96 SER A CA 1
ATOM 710 C C . SER A 1 118 ? -28.623 55.486 10.266 1.00 17.26 96 SER A C 1
ATOM 711 O O . SER A 1 118 ? -29.837 55.588 10.427 1.00 16.89 96 SER A O 1
ATOM 714 N N . ALA A 1 119 ? -28.080 54.754 9.306 1.00 15.06 97 ALA A N 1
ATOM 715 C CA . ALA A 1 119 ? -28.898 53.972 8.382 1.00 14.81 97 ALA A CA 1
ATOM 716 C C . ALA A 1 119 ? -28.891 52.542 8.870 1.00 15.66 97 ALA A C 1
ATOM 717 O O . ALA A 1 119 ? -27.850 52.040 9.325 1.00 14.51 97 ALA A O 1
ATOM 719 N N . GLN A 1 120 ? -30.033 51.872 8.765 1.00 10.42 98 GLN A N 1
ATOM 720 C CA . GLN A 1 120 ? -30.099 50.459 9.144 1.00 14.46 98 GLN A CA 1
ATOM 721 C C . GLN A 1 120 ? -31.088 49.713 8.267 1.00 14.89 98 GLN A C 1
ATOM 722 O O . GLN A 1 120 ? -32.269 50.000 8.313 1.00 13.09 98 GLN A O 1
ATOM 728 N N . ILE A 1 121 ? -30.599 48.776 7.460 1.00 12.83 99 ILE A N 1
ATOM 729 C CA . ILE A 1 121 ? -31.481 47.894 6.697 1.00 13.72 99 ILE A CA 1
ATOM 730 C C . ILE A 1 121 ? -31.179 46.453 7.110 1.00 10.75 99 ILE A C 1
ATOM 731 O O . ILE A 1 121 ? -30.074 45.943 6.866 1.00 12.73 99 ILE A O 1
ATOM 736 N N . ASN A 1 122 ? -32.126 45.797 7.766 1.00 10.87 100 ASN A N 1
ATOM 737 C CA . ASN A 1 122 ? -31.863 44.409 8.207 1.00 17.57 100 ASN A CA 1
ATOM 738 C C . ASN A 1 122 ? -31.568 43.470 7.038 1.00 15.06 100 ASN A C 1
ATOM 739 O O . ASN A 1 122 ? -32.221 43.531 6.013 1.00 16.73 100 ASN A O 1
ATOM 744 N N . ALA A 1 123 ? -30.563 42.617 7.177 1.00 14.50 101 ALA A N 1
ATOM 745 C CA . ALA A 1 123 ? -30.380 41.504 6.234 1.00 11.12 101 ALA A CA 1
ATOM 746 C C . ALA A 1 123 ? -29.279 40.647 6.739 1.00 12.11 101 ALA A C 1
ATOM 747 O O . ALA A 1 123 ? -28.213 41.140 7.146 1.00 9.76 101 ALA A O 1
ATOM 749 N N . THR A 1 124 ? -29.523 39.352 6.696 1.00 12.39 102 THR A N 1
ATOM 750 C CA . THR A 1 124 ? -28.453 38.409 6.855 1.00 12.70 102 THR A CA 1
ATOM 751 C C . THR A 1 124 ? -27.552 38.502 5.639 1.00 14.71 102 THR A C 1
ATOM 752 O O . THR A 1 124 ? -27.840 39.212 4.675 1.00 10.11 102 THR A O 1
ATOM 756 N N . LEU A 1 125 ? -26.431 37.800 5.698 1.00 10.26 103 LEU A N 1
ATOM 757 C CA . LEU A 1 125 ? -25.417 37.910 4.652 1.00 13.69 103 LEU A CA 1
ATOM 758 C C . LEU A 1 125 ? -26.008 37.531 3.297 1.00 16.27 103 LEU A C 1
ATOM 759 O O . LEU A 1 125 ? -25.731 38.194 2.289 1.00 17.86 103 LEU A O 1
ATOM 764 N N . SER A 1 126 ? -26.820 36.471 3.257 1.00 11.54 104 SER A N 1
ATOM 765 C CA . SER A 1 126 ? -27.366 36.031 1.972 1.00 16.11 104 SER A CA 1
ATOM 766 C C . SER A 1 126 ? -28.302 37.093 1.388 1.00 18.80 104 SER A C 1
ATOM 767 O O . SER A 1 126 ? -28.513 37.146 0.190 1.00 17.01 104 SER A O 1
ATOM 770 N N . ALA A 1 127 ? -28.872 37.938 2.229 1.00 12.00 105 ALA A N 1
ATOM 771 C CA . ALA A 1 127 ? -29.818 38.938 1.717 1.00 14.55 105 ALA A CA 1
ATOM 772 C C . ALA A 1 127 ? -29.168 40.328 1.571 1.00 18.59 105 ALA A C 1
ATOM 773 O O . ALA A 1 127 ? -29.838 41.290 1.249 1.00 18.12 105 ALA A O 1
ATOM 775 N N . LEU A 1 128 ? -27.870 40.440 1.830 1.00 16.37 106 LEU A N 1
ATOM 776 C CA . LEU A 1 128 ? -27.217 41.755 1.783 1.00 14.21 106 LEU A CA 1
ATOM 777 C C . LEU A 1 128 ? -26.935 42.159 0.337 1.00 18.89 106 LEU A C 1
ATOM 778 O O . LEU A 1 128 ? -26.161 41.502 -0.336 1.00 20.13 106 LEU A O 1
ATOM 783 N N . THR A 1 129 ? -27.535 43.249 -0.133 1.00 13.55 107 THR A N 1
ATOM 784 C CA . THR A 1 129 ? -27.333 43.672 -1.512 1.00 16.43 107 THR A CA 1
ATOM 785 C C . THR A 1 129 ? -26.225 44.713 -1.586 1.00 17.55 107 THR A C 1
ATOM 786 O O . THR A 1 129 ? -25.968 45.416 -0.623 1.00 13.93 107 THR A O 1
ATOM 790 N N . PRO A 1 130 ? -25.577 44.820 -2.745 1.00 20.95 108 PRO A N 1
ATOM 791 C CA . PRO A 1 130 ? -24.583 4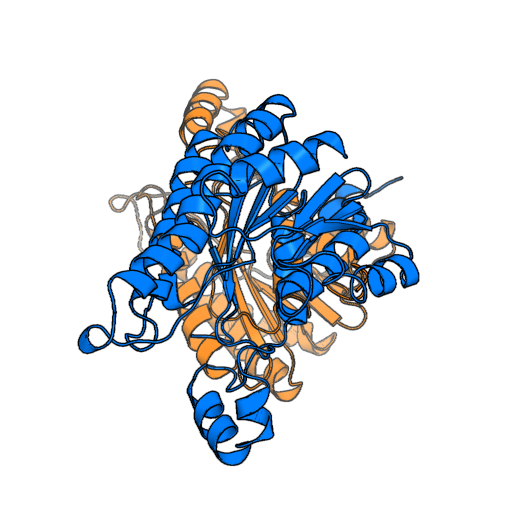5.871 -2.934 1.00 21.59 108 PRO A CA 1
ATOM 792 C C . PRO A 1 130 ? -25.134 47.263 -2.603 1.00 18.87 108 PRO A C 1
ATOM 793 O O . PRO A 1 130 ? -24.478 48.026 -1.889 1.00 17.17 108 PRO A O 1
ATOM 797 N N . ASN A 1 131 ? -26.327 47.587 -3.100 1.00 15.11 109 ASN A N 1
ATOM 798 C CA . ASN A 1 131 ? -26.934 48.902 -2.811 1.00 16.75 109 ASN A CA 1
ATOM 799 C C . ASN A 1 131 ? -27.060 49.179 -1.301 1.00 16.69 109 ASN A C 1
ATOM 800 O O . ASN A 1 131 ? -26.746 50.270 -0.819 1.00 12.03 109 ASN A O 1
ATOM 805 N N . ASP A 1 132 ? -27.522 48.182 -0.563 1.00 19.25 110 ASP A N 1
ATOM 806 C CA . ASP A 1 132 ? -27.819 48.357 0.862 1.00 13.39 110 ASP A CA 1
ATOM 807 C C . ASP A 1 132 ? -26.546 48.513 1.668 1.00 16.32 110 ASP A C 1
ATOM 808 O O . ASP A 1 132 ? -26.495 49.286 2.620 1.00 15.03 110 ASP A O 1
ATOM 813 N N . LEU A 1 133 ? -25.534 47.743 1.300 1.00 11.68 111 LEU A N 1
ATOM 814 C CA . LEU A 1 133 ? -24.239 47.838 1.940 1.00 14.39 111 LEU A CA 1
ATOM 815 C C . LEU A 1 133 ? -23.651 49.231 1.695 1.00 16.29 111 LEU A C 1
ATOM 816 O O . LEU A 1 133 ? -23.184 49.895 2.628 1.00 16.21 111 LEU A O 1
ATOM 821 N N . ALA A 1 134 ? -23.708 49.697 0.448 1.00 13.95 112 ALA A N 1
ATOM 822 C CA . ALA A 1 134 ? -23.108 50.987 0.136 1.00 15.56 112 ALA A CA 1
ATOM 823 C C . ALA A 1 134 ? -23.848 52.121 0.860 1.00 16.06 112 ALA A C 1
ATOM 824 O O . ALA A 1 134 ? -23.227 53.041 1.373 1.00 15.28 112 ALA A O 1
ATOM 826 N N . PHE A 1 135 ? -25.175 52.044 0.921 1.00 15.14 113 PHE A N 1
ATOM 827 C CA . PHE A 1 135 ? -25.964 53.078 1.610 1.00 13.72 113 PHE A CA 1
ATOM 828 C C . PHE A 1 135 ? -25.607 53.153 3.105 1.00 14.71 113 PHE A C 1
ATOM 829 O O . PHE A 1 135 ? -25.350 54.224 3.665 1.00 15.48 113 PHE A O 1
ATOM 837 N N . GLN A 1 136 ? -25.590 52.010 3.753 1.00 12.85 114 GLN A N 1
ATOM 838 C CA . GLN A 1 136 ? -25.230 51.970 5.169 1.00 10.08 114 GLN A CA 1
ATOM 839 C C . GLN A 1 136 ? -23.798 52.434 5.419 1.00 10.50 114 GLN A C 1
ATOM 840 O O . GLN A 1 136 ? -23.551 53.141 6.390 1.00 10.46 114 GLN A O 1
ATOM 846 N N . LEU A 1 137 ? -22.860 52.068 4.546 1.00 7.23 115 LEU A N 1
ATOM 847 C CA . LEU A 1 137 ? -21.518 52.646 4.647 1.00 9.81 115 LEU A CA 1
ATOM 848 C C . LEU A 1 137 ? -21.522 54.165 4.473 1.00 16.38 115 LEU A C 1
ATOM 849 O O . LEU A 1 137 ? -20.826 54.873 5.203 1.00 13.98 115 LEU A O 1
ATOM 854 N N . ALA A 1 138 ? -22.278 54.656 3.493 1.00 16.48 116 ALA A N 1
ATOM 855 C CA . ALA A 1 138 ? -22.228 56.074 3.153 1.00 16.41 116 ALA A CA 1
ATOM 856 C C . ALA A 1 138 ? -22.679 56.881 4.346 1.00 16.52 116 ALA A C 1
ATOM 857 O O . ALA A 1 138 ? -22.042 57.875 4.722 1.00 16.30 116 ALA A O 1
ATOM 859 N N . VAL A 1 139 ? -23.812 56.490 4.919 1.00 11.22 117 VAL A N 1
ATOM 860 C CA . VAL A 1 139 ? -24.311 57.207 6.078 1.00 16.35 117 VAL A CA 1
ATOM 861 C C . VAL A 1 139 ? -23.449 56.957 7.323 1.00 22.36 117 VAL A C 1
ATOM 862 O O . VAL A 1 139 ? -22.997 57.903 7.968 1.00 17.10 117 VAL A O 1
ATOM 866 N N . ASN A 1 140 ? -23.206 55.690 7.659 1.00 15.74 118 ASN A N 1
ATOM 867 C CA . ASN A 1 140 ? -22.688 55.369 9.000 1.00 10.98 118 ASN A CA 1
ATOM 868 C C . ASN A 1 140 ? -21.184 55.581 9.102 1.00 14.91 118 ASN A C 1
ATOM 869 O O . ASN A 1 140 ? -20.655 55.956 10.146 1.00 15.26 118 ASN A O 1
ATOM 874 N N . LEU A 1 141 ? -20.493 55.374 8.004 1.00 13.62 119 LEU A N 1
ATOM 875 C CA . LEU A 1 141 ? -19.061 55.519 8.031 1.00 15.18 119 LEU A CA 1
ATOM 876 C C . LEU A 1 141 ? -18.670 56.762 7.278 1.00 21.41 119 LEU A C 1
ATOM 877 O O . LEU A 1 141 ? -17.954 57.605 7.816 1.00 18.90 119 LEU A O 1
ATOM 882 N N . GLY A 1 142 ? -19.182 56.900 6.052 1.00 17.28 120 GLY A N 1
ATOM 883 C CA . GLY A 1 142 ? -18.832 58.028 5.203 1.00 18.74 120 GLY A CA 1
ATOM 884 C C . GLY A 1 142 ? -19.119 59.385 5.823 1.00 14.30 120 GLY A C 1
ATOM 885 O O . GLY A 1 142 ? -18.237 60.252 5.903 1.00 14.31 120 GLY A O 1
ATOM 886 N N . SER A 1 143 ? -20.356 59.603 6.237 1.00 13.73 121 SER A N 1
ATOM 887 C CA . SER A 1 143 ? -20.658 60.907 6.808 1.00 16.95 121 SER A CA 1
ATOM 888 C C . SER A 1 143 ? -19.958 61.102 8.154 1.00 18.46 121 SER A C 1
ATOM 889 O O . SER A 1 143 ? -19.665 62.232 8.531 1.00 19.34 121 SER A O 1
ATOM 892 N N . THR A 1 144 ? -19.687 60.005 8.875 1.00 14.79 122 THR A N 1
ATOM 893 C CA . THR A 1 144 ? -18.976 60.099 10.145 1.00 13.03 122 THR A CA 1
ATOM 894 C C . THR A 1 144 ? -17.545 60.597 9.907 1.00 12.92 122 THR A C 1
ATOM 895 O O . THR A 1 144 ? -17.100 61.557 10.536 1.00 15.53 122 THR A O 1
ATOM 899 N N . VAL A 1 145 ? -16.844 59.966 8.969 1.00 13.30 123 VAL A N 1
ATOM 900 C CA . VAL A 1 145 ? -15.505 60.404 8.582 1.00 11.88 123 VAL A CA 1
ATOM 901 C C . VAL A 1 145 ? -15.544 61.874 8.193 1.00 17.19 123 VAL A C 1
ATOM 902 O O . VAL A 1 145 ? -14.731 62.670 8.675 1.00 13.59 123 VAL A O 1
ATOM 906 N N . ASP A 1 146 ? -16.503 62.244 7.344 1.00 15.25 124 ASP A N 1
ATOM 907 C CA . ASP A 1 146 ? -16.573 63.632 6.885 1.00 17.58 124 ASP A CA 1
ATOM 908 C C . ASP A 1 146 ? -16.833 64.624 8.015 1.00 14.87 124 ASP A C 1
ATOM 909 O O . ASP A 1 146 ? -16.186 65.668 8.071 1.00 17.67 124 ASP A O 1
ATOM 914 N N . MET A 1 147 ? -17.775 64.321 8.903 1.00 10.34 125 MET A N 1
ATOM 915 C CA . MET A 1 147 ? -18.038 65.265 9.991 1.00 16.27 125 MET A CA 1
ATOM 916 C C . MET A 1 147 ? -16.827 65.406 10.915 1.00 18.39 125 MET A C 1
ATOM 917 O O . MET A 1 147 ? -16.476 66.516 11.307 1.00 14.66 125 MET A O 1
ATOM 922 N N . LEU A 1 148 ? -16.182 64.291 11.256 1.00 10.96 126 LEU A N 1
ATOM 923 C CA . LEU A 1 148 ? -15.011 64.361 12.154 1.00 12.77 126 LEU A CA 1
ATOM 924 C C . LEU A 1 148 ? -13.876 65.121 11.479 1.00 15.45 126 LEU A C 1
ATOM 925 O O . LEU A 1 148 ? -13.142 65.879 12.109 1.00 14.47 126 LEU A O 1
ATOM 930 N N . GLN A 1 149 ? -13.731 64.911 10.178 1.00 16.99 127 GLN A N 1
ATOM 931 C CA . GLN A 1 149 ? -12.666 65.554 9.446 1.00 17.33 127 GLN A CA 1
ATOM 932 C C . GLN A 1 149 ? -12.792 67.090 9.457 1.00 16.16 127 GLN A C 1
ATOM 933 O O . GLN A 1 149 ? -11.777 67.794 9.568 1.00 15.74 127 GLN A O 1
ATOM 939 N N . SER A 1 150 ? -14.016 67.608 9.361 1.00 18.76 128 SER A N 1
ATOM 940 C CA . SER A 1 150 ? -14.259 69.071 9.433 1.00 22.36 128 SER A CA 1
ATOM 941 C C . SER A 1 150 ? -14.302 69.601 10.863 1.00 19.73 128 SER A C 1
ATOM 942 O O . SER A 1 150 ? -13.743 70.642 11.140 1.00 16.52 128 SER A O 1
ATOM 945 N N . ALA A 1 151 ? -14.984 68.885 11.755 1.00 15.15 129 ALA A N 1
ATOM 946 C CA . ALA A 1 151 ? -15.187 69.335 13.126 1.00 16.89 129 ALA A CA 1
ATOM 947 C C . ALA A 1 151 ? -13.938 69.265 14.011 1.00 17.35 129 ALA A C 1
ATOM 948 O O . ALA A 1 151 ? -13.657 70.183 14.777 1.00 16.72 129 ALA A O 1
ATOM 950 N N . LEU A 1 152 ? -13.196 68.165 13.960 1.00 15.41 130 LEU A N 1
ATOM 951 C CA . LEU A 1 152 ? -12.105 68.021 14.930 1.00 14.62 130 LEU A CA 1
ATOM 952 C C . LEU A 1 152 ? -11.035 69.122 14.865 1.00 14.46 130 LEU A C 1
ATOM 953 O O . LEU A 1 152 ? -10.621 69.626 15.908 1.00 18.64 130 LEU A O 1
ATOM 958 N N . PRO A 1 153 ? -10.552 69.488 13.668 1.00 15.88 131 PRO A N 1
ATOM 959 C CA . PRO A 1 153 ? -9.568 70.588 13.683 1.00 13.71 131 PRO A CA 1
ATOM 960 C C . PRO A 1 153 ? -10.109 71.870 14.291 1.00 16.96 131 PRO A C 1
ATOM 961 O O . PRO A 1 153 ? -9.368 72.615 14.946 1.00 17.00 131 PRO A O 1
ATOM 965 N N . LYS A 1 154 ? -11.396 72.119 14.095 1.00 17.51 132 LYS A N 1
ATOM 966 C CA . LYS A 1 154 ? -12.027 73.283 14.673 1.00 18.94 132 LYS A CA 1
ATOM 967 C C . LYS A 1 154 ? -12.134 73.211 16.183 1.00 27.99 132 LYS A C 1
ATOM 968 O O . LYS A 1 154 ? -11.921 74.206 16.866 1.00 15.43 132 LYS A O 1
ATOM 974 N N . MET A 1 155 ? -12.448 72.033 16.713 1.00 17.58 133 MET A N 1
ATOM 975 C CA . MET A 1 155 ? -12.441 71.867 18.149 1.00 13.64 133 MET A CA 1
ATOM 976 C C . MET A 1 155 ? -11.014 71.938 18.694 1.00 15.15 133 MET A C 1
ATOM 977 O O . MET A 1 155 ? -10.769 72.513 19.769 1.00 17.25 133 MET A O 1
ATOM 982 N N . VAL A 1 156 ? -10.060 71.356 17.975 1.00 18.45 134 VAL A N 1
ATOM 983 C CA . VAL A 1 156 ? -8.680 71.355 18.460 1.00 16.16 134 VAL A CA 1
ATOM 984 C C . VAL A 1 156 ? -8.181 72.795 18.564 1.00 20.66 134 VAL A C 1
ATOM 985 O O . VAL A 1 156 ? -7.546 73.186 19.552 1.00 17.46 134 VAL A O 1
ATOM 989 N N . ALA A 1 157 ? -8.504 73.599 17.562 1.00 15.57 135 ALA A N 1
ATOM 990 C CA . ALA A 1 157 ? -8.087 75.005 17.595 1.00 19.83 135 ALA A CA 1
ATOM 991 C C . ALA A 1 157 ? -8.667 75.742 18.800 1.00 29.60 135 ALA A C 1
ATOM 992 O O . ALA A 1 157 ? -8.016 76.625 19.332 1.00 27.49 135 ALA A O 1
ATOM 994 N N . ARG A 1 158 ? -9.887 75.393 19.221 1.00 22.99 136 ARG A N 1
ATOM 995 C CA . ARG A 1 158 ? -10.517 76.025 20.387 1.00 20.66 136 ARG A CA 1
ATOM 996 C C . ARG A 1 158 ? -10.179 75.347 21.702 1.00 19.12 136 ARG A C 1
ATOM 997 O O . ARG A 1 158 ? -10.665 75.753 22.751 1.00 17.58 136 ARG A O 1
ATOM 1005 N N . LYS A 1 159 ? -9.373 74.296 21.640 1.00 17.04 137 LYS A N 1
ATOM 1006 C CA . LYS A 1 159 ? -8.958 73.538 22.842 1.00 17.82 137 LYS A CA 1
ATOM 1007 C C . LYS A 1 159 ? -10.093 72.968 23.685 1.00 14.12 137 LYS A C 1
ATOM 1008 O O . LYS A 1 159 ? -9.982 72.861 24.893 1.00 15.74 137 LYS A O 1
ATOM 1014 N N . TRP A 1 160 ? -11.171 72.553 23.052 1.00 22.15 138 TRP A N 1
ATOM 1015 C CA . TRP A 1 160 ? -12.205 71.860 23.791 1.00 20.49 138 TRP A CA 1
ATOM 1016 C C . TRP A 1 160 ? -13.154 71.254 22.798 1.00 14.80 138 TRP A C 1
ATOM 1017 O O . TRP A 1 160 ? -13.577 71.916 21.862 1.00 14.47 138 TRP A O 1
ATOM 1028 N N . GLY A 1 161 ? -13.534 70.005 23.027 1.00 13.42 139 GLY A N 1
ATOM 1029 C CA . GLY A 1 161 ? -14.478 69.383 22.117 1.00 11.21 139 GLY A CA 1
ATOM 1030 C C . GLY A 1 161 ? -14.987 68.101 22.725 1.00 14.78 139 GLY A C 1
ATOM 1031 O O . GLY A 1 161 ? -14.307 67.488 23.542 1.00 13.31 139 GLY A O 1
ATOM 1032 N N . ARG A 1 162 ? -16.192 67.706 22.327 1.00 12.81 140 ARG A N 1
ATOM 1033 C CA . ARG A 1 162 ? -16.765 66.444 22.749 1.00 10.34 140 ARG A CA 1
ATOM 1034 C C . ARG A 1 162 ? -17.455 65.816 21.543 1.00 17.10 140 ARG A C 1
ATOM 1035 O O . ARG A 1 162 ? -18.227 66.484 20.840 1.00 12.56 140 ARG A O 1
ATOM 1043 N N . VAL A 1 163 ? -17.130 64.557 21.267 1.00 10.20 141 VAL A N 1
ATOM 1044 C CA . VAL A 1 163 ? -17.893 63.790 20.300 1.00 11.29 141 VAL A CA 1
ATOM 1045 C C . VAL A 1 163 ? -18.544 62.664 21.089 1.00 11.09 141 VAL A C 1
ATOM 1046 O O . VAL A 1 163 ? -17.870 61.941 21.839 1.00 12.06 141 VAL A O 1
ATOM 1050 N N . VAL A 1 164 ? -19.858 62.554 20.954 1.00 8.94 142 VAL A N 1
ATOM 1051 C CA . VAL A 1 164 ? -20.618 61.462 21.541 1.00 11.71 142 VAL A CA 1
ATOM 1052 C C . VAL A 1 164 ? -21.193 60.672 20.355 1.00 13.18 142 VAL A C 1
ATOM 1053 O O . VAL A 1 164 ? -22.163 61.092 19.722 1.00 13.49 142 VAL A O 1
ATOM 1057 N N . SER A 1 165 ? -20.559 59.553 20.035 1.00 12.58 143 SER A N 1
ATOM 1058 C CA . SER A 1 165 ? -20.972 58.745 18.908 1.00 10.54 143 SER A CA 1
ATOM 1059 C C . SER A 1 165 ? -21.985 57.735 19.410 1.00 13.22 143 SER A C 1
ATOM 1060 O O . SER A 1 165 ? -21.712 57.041 20.396 1.00 12.60 143 SER A O 1
ATOM 1063 N N . ILE A 1 166 ? -23.158 57.650 18.770 1.00 8.60 144 ILE A N 1
ATOM 1064 C CA . ILE A 1 166 ? -24.123 56.624 19.188 1.00 7.06 144 ILE A CA 1
ATOM 1065 C C . ILE A 1 166 ? -23.806 55.326 18.453 1.00 8.19 144 ILE A C 1
ATOM 1066 O O . ILE A 1 166 ? -23.871 55.250 17.222 1.00 9.54 144 ILE A O 1
ATOM 1071 N N . GLY A 1 167 ? -23.420 54.298 19.210 1.00 14.77 145 GLY A N 1
ATOM 1072 C CA . GLY A 1 167 ? -23.081 53.033 18.587 1.00 8.83 145 GLY A CA 1
ATOM 1073 C C . GLY A 1 167 ? -24.166 52.004 18.775 1.00 10.18 145 GLY A C 1
ATOM 1074 O O . GLY A 1 167 ? -25.339 52.289 18.581 1.00 10.10 145 GLY A O 1
ATOM 1075 N N . SER A 1 168 ? -23.779 50.796 19.174 1.00 9.36 146 SER A N 1
ATOM 1076 C CA . SER A 1 168 ? -24.777 49.720 19.392 1.00 9.49 146 SER A CA 1
ATOM 1077 C C . SER A 1 168 ? -24.112 48.552 20.055 1.00 9.75 146 SER A C 1
ATOM 1078 O O . SER A 1 168 ? -22.921 48.312 19.855 1.00 11.46 146 SER A O 1
ATOM 1081 N N . ILE A 1 169 ? -24.885 47.800 20.826 1.00 12.57 147 ILE A N 1
ATOM 1082 C CA . ILE A 1 169 ? -24.363 46.545 21.371 1.00 11.38 147 ILE A CA 1
ATOM 1083 C C . ILE A 1 169 ? -23.845 45.690 20.204 1.00 13.56 147 ILE A C 1
ATOM 1084 O O . ILE A 1 169 ? -22.899 44.927 20.375 1.00 9.29 147 ILE A O 1
ATOM 1089 N N . ASN A 1 170 ? -24.428 45.855 19.012 1.00 8.34 148 ASN A N 1
ATOM 1090 C CA . ASN A 1 170 ? -23.964 45.101 17.841 1.00 11.68 148 ASN A CA 1
ATOM 1091 C C . ASN A 1 170 ? -22.559 45.463 17.399 1.00 17.08 148 ASN A C 1
ATOM 1092 O O . ASN A 1 170 ? -21.962 44.737 16.610 1.00 10.89 148 ASN A O 1
ATOM 1097 N N . GLN A 1 171 ? -22.015 46.572 17.896 1.00 10.83 149 GLN A N 1
ATOM 1098 C CA . GLN A 1 171 ? -20.606 46.869 17.577 1.00 12.47 149 GLN A CA 1
ATOM 1099 C C . GLN A 1 171 ? -19.649 45.866 18.212 1.00 14.95 149 GLN A C 1
ATOM 1100 O O . GLN A 1 171 ? -18.499 45.737 17.783 1.00 15.16 149 GLN A O 1
ATOM 1106 N N . LEU A 1 172 ? -20.118 45.168 19.239 1.00 10.70 150 LEU A N 1
ATOM 1107 C CA . LEU A 1 172 ? -19.246 44.329 20.044 1.00 10.05 150 LEU A CA 1
ATOM 1108 C C . LEU A 1 172 ? -19.673 42.883 19.949 1.00 12.60 150 LEU A C 1
ATOM 1109 O O . LEU A 1 172 ? -18.827 42.007 19.883 1.00 12.35 150 LEU A O 1
ATOM 1114 N N . ARG A 1 173 ? -20.986 42.643 19.940 1.00 8.03 151 ARG A N 1
ATOM 1115 C CA . ARG A 1 173 ? -21.542 41.278 19.836 1.00 15.17 151 ARG A CA 1
ATOM 1116 C C . ARG A 1 173 ? -22.658 41.233 18.805 1.00 13.12 151 ARG A C 1
ATOM 1117 O O . ARG A 1 173 ? -23.843 41.339 19.119 1.00 12.05 151 ARG A O 1
ATOM 1125 N N . PRO A 1 174 ? -22.266 41.136 17.543 1.00 11.49 152 PRO A N 1
ATOM 1126 C CA . PRO A 1 174 ? -23.228 41.395 16.464 1.00 10.48 152 PRO A CA 1
ATOM 1127 C C . PRO A 1 174 ? -24.145 40.220 16.139 1.00 13.24 152 PRO A C 1
ATOM 1128 O O . PRO A 1 174 ? -23.739 39.059 16.256 1.00 11.28 152 PRO A O 1
ATOM 1132 N N . LYS A 1 175 ? -25.366 40.528 15.701 1.00 11.59 153 LYS A N 1
ATOM 1133 C CA . LYS A 1 175 ? -26.245 39.500 15.176 1.00 13.61 153 LYS A CA 1
ATOM 1134 C C . LYS A 1 175 ? -26.398 39.680 13.675 1.00 13.00 153 LYS A C 1
ATOM 1135 O O . LYS A 1 175 ? -26.402 40.815 13.177 1.00 11.17 153 LYS A O 1
ATOM 1141 N N . SER A 1 176 ? -26.502 38.564 12.957 1.00 12.15 154 SER A N 1
ATOM 1142 C CA . SER A 1 176 ? -26.516 38.616 11.497 1.00 14.16 154 SER A CA 1
ATOM 1143 C C . SER A 1 176 ? -27.770 39.254 10.913 1.00 10.06 154 SER A C 1
ATOM 1144 O O . SER A 1 176 ? -27.754 39.650 9.766 1.00 11.78 154 SER A O 1
ATOM 1147 N N . VAL A 1 177 ? -28.833 39.372 11.696 1.00 8.28 155 VAL A N 1
ATOM 1148 C CA . VAL A 1 177 ? -30.034 40.069 11.224 1.00 14.30 155 VAL A CA 1
ATOM 1149 C C . VAL A 1 177 ? -29.673 41.513 10.824 1.00 15.19 155 VAL A C 1
ATOM 1150 O O . VAL A 1 177 ? -30.314 42.102 9.957 1.00 15.21 155 VAL A O 1
ATOM 1154 N N . VAL A 1 178 ? -28.627 42.067 11.438 1.00 11.34 156 VAL A N 1
ATOM 1155 C CA . VAL A 1 178 ? -28.109 43.397 11.069 1.00 9.65 156 VAL A CA 1
ATOM 1156 C C . VAL A 1 178 ? -26.629 43.329 10.659 1.00 12.60 156 VAL A C 1
ATOM 1157 O O . VAL A 1 178 ? -25.792 44.126 11.100 1.00 9.48 156 VAL A O 1
ATOM 1161 N N . THR A 1 179 ? -26.305 42.366 9.792 1.00 13.71 157 THR A N 1
ATOM 1162 C CA . THR A 1 179 ? -24.920 42.161 9.373 1.00 10.48 157 THR A CA 1
ATOM 1163 C C . THR A 1 179 ? -24.131 43.433 8.997 1.00 11.60 157 THR A C 1
ATOM 1164 O O . THR A 1 179 ? -23.063 43.722 9.578 1.00 11.15 157 THR A O 1
ATOM 1168 N N . ALA A 1 180 ? -24.627 44.178 8.013 1.00 10.30 158 ALA A N 1
ATOM 1169 C CA . ALA A 1 180 ? -23.888 45.321 7.505 1.00 12.87 158 ALA A CA 1
ATOM 1170 C C . ALA A 1 180 ? -23.876 46.453 8.537 1.00 14.80 158 ALA A C 1
ATOM 1171 O O . ALA A 1 180 ? -22.830 47.065 8.813 1.00 12.85 158 ALA A O 1
ATOM 1173 N N . TYR A 1 181 ? -25.051 46.738 9.099 1.00 9.81 159 TYR A N 1
ATOM 1174 C CA . TYR A 1 181 ? -25.175 47.808 10.095 1.00 10.90 159 TYR A CA 1
ATOM 1175 C C . TYR A 1 181 ? -24.183 47.562 11.234 1.00 15.29 159 TYR A C 1
ATOM 1176 O O . TYR A 1 181 ? -23.488 48.484 11.669 1.00 11.98 159 TYR A O 1
ATOM 1185 N N . ALA A 1 182 ? -24.152 46.325 11.742 1.00 11.64 160 ALA A N 1
ATOM 1186 C CA . ALA A 1 182 ? -23.296 46.006 12.887 1.00 7.38 160 ALA A CA 1
ATOM 1187 C C . ALA A 1 182 ? -21.855 46.266 12.525 1.00 8.71 160 ALA A C 1
ATOM 1188 O O . ALA A 1 182 ? -21.093 46.870 13.296 1.00 9.09 160 ALA A O 1
ATOM 1190 N N . ALA A 1 183 ? -21.473 45.837 11.331 1.00 7.20 161 ALA A N 1
ATOM 1191 C CA . ALA A 1 183 ? -20.100 46.052 10.864 1.00 10.70 161 ALA A CA 1
ATOM 1192 C C . ALA A 1 183 ? -19.770 47.562 10.754 1.00 13.32 161 ALA A C 1
ATOM 1193 O O . ALA A 1 183 ? -18.661 47.986 11.084 1.00 13.43 161 ALA A O 1
ATOM 1195 N N . THR A 1 184 ? -20.710 48.376 10.276 1.00 10.53 162 THR A N 1
ATOM 1196 C CA . THR A 1 184 ? -20.439 49.827 10.232 1.00 10.31 162 THR A CA 1
ATOM 1197 C C . THR A 1 184 ? -20.299 50.386 11.656 1.00 11.09 162 THR A C 1
ATOM 1198 O O . THR A 1 184 ? -19.474 51.252 11.895 1.00 13.05 162 THR A O 1
ATOM 1202 N N . LYS A 1 185 ? -21.085 49.877 12.608 1.00 9.92 163 LYS A N 1
ATOM 1203 C CA . LYS A 1 185 ? -20.954 50.360 13.996 1.00 9.43 163 LYS A CA 1
ATOM 1204 C C . LYS A 1 185 ? -19.605 49.958 14.609 1.00 10.81 163 LYS A C 1
ATOM 1205 O O . LYS A 1 185 ? -19.014 50.717 15.360 1.00 10.44 163 LYS A O 1
ATOM 1211 N N . ALA A 1 186 ? -19.090 48.779 14.277 1.00 8.91 164 ALA A N 1
ATOM 1212 C CA . ALA A 1 186 ? -17.736 48.455 14.733 1.00 11.63 164 ALA A CA 1
ATOM 1213 C C . ALA A 1 186 ? -16.650 49.416 14.162 1.00 9.63 164 ALA A C 1
ATOM 1214 O O . ALA A 1 186 ? -15.776 49.877 14.897 1.00 8.82 164 ALA A O 1
ATOM 1216 N N . ALA A 1 187 ? -16.719 49.705 12.865 1.00 8.36 165 ALA A N 1
ATOM 1217 C CA . ALA A 1 187 ? -15.805 50.655 12.204 1.00 10.69 165 ALA A CA 1
ATOM 1218 C C . ALA A 1 187 ? -15.929 52.055 12.790 1.00 15.03 165 ALA A C 1
ATOM 1219 O O . ALA A 1 187 ? -14.957 52.786 12.919 1.00 11.18 165 ALA A O 1
ATOM 1221 N N . GLN A 1 188 ? -17.157 52.449 13.076 1.00 10.12 166 GLN A N 1
ATOM 1222 C CA . GLN A 1 188 ? -17.421 53.761 13.625 1.00 10.59 166 GLN A CA 1
ATOM 1223 C C . GLN A 1 188 ? -16.754 53.917 15.009 1.00 12.23 166 GLN A C 1
ATOM 1224 O O . GLN A 1 188 ? -16.072 54.905 15.273 1.00 10.60 166 GLN A O 1
ATOM 1230 N N . HIS A 1 189 ? -16.924 52.944 15.891 1.00 10.84 167 HIS A N 1
ATOM 1231 C CA . HIS A 1 189 ? -16.259 53.065 17.188 1.00 12.98 167 HIS A CA 1
ATOM 1232 C C . HIS A 1 189 ? -14.730 53.048 17.042 1.00 12.46 167 HIS A C 1
ATOM 1233 O O . HIS A 1 189 ? -13.991 53.638 17.828 1.00 9.18 167 HIS A O 1
ATOM 1240 N N . ASN A 1 190 ? -14.253 52.342 16.032 1.00 9.61 168 ASN A N 1
ATOM 1241 C CA . ASN A 1 190 ? -12.821 52.273 15.823 1.00 11.19 168 ASN A CA 1
ATOM 1242 C C . ASN A 1 190 ? -12.283 53.663 15.470 1.00 10.26 168 ASN A C 1
ATOM 1243 O O . ASN A 1 190 ? -11.232 54.057 15.947 1.00 11.45 168 ASN A O 1
ATOM 1248 N N . LEU A 1 191 ? -13.034 54.420 14.674 1.00 10.21 169 LEU A N 1
ATOM 1249 C CA . LEU A 1 191 ? -12.701 55.825 14.379 1.00 13.03 169 LEU A CA 1
ATOM 1250 C C . LEU A 1 191 ? -12.670 56.694 15.616 1.00 14.94 169 LEU A C 1
ATOM 1251 O O . LEU A 1 191 ? -11.800 57.561 15.776 1.00 11.39 169 LEU A O 1
ATOM 1256 N N . ILE A 1 192 ? -13.680 56.515 16.455 1.00 14.26 170 ILE A N 1
ATOM 1257 C CA . ILE A 1 192 ? -13.746 57.240 17.729 1.00 10.49 170 ILE A CA 1
ATOM 1258 C C . ILE A 1 192 ? -12.467 56.956 18.508 1.00 17.80 170 ILE A C 1
ATOM 1259 O O . ILE A 1 192 ? -11.867 57.872 19.063 1.00 13.18 170 ILE A O 1
ATOM 1264 N N . GLN A 1 193 ? -12.019 55.697 18.513 1.00 10.83 171 GLN A N 1
ATOM 1265 C CA . GLN A 1 193 ? -10.785 55.360 19.247 1.00 11.22 171 GLN A CA 1
ATOM 1266 C C . GLN A 1 193 ? -9.521 55.949 18.653 1.00 13.50 171 GLN A C 1
ATOM 1267 O O . GLN A 1 193 ? -8.719 56.526 19.386 1.00 11.93 171 GLN A O 1
ATOM 1273 N N . SER A 1 194 ? -9.295 55.768 17.350 1.00 8.65 172 SER A N 1
ATOM 1274 C CA . SER A 1 194 ? -8.047 56.293 16.774 1.00 11.31 172 SER A CA 1
ATOM 1275 C C . SER A 1 194 ? -7.939 57.818 16.918 1.00 11.29 172 SER A C 1
ATOM 1276 O O . SER A 1 194 ? -6.846 58.364 17.172 1.00 12.63 172 SER A O 1
ATOM 1279 N N . GLN A 1 195 ? -9.065 58.512 16.764 1.00 7.21 173 GLN A N 1
ATOM 1280 C CA . GLN A 1 195 ? -9.058 59.982 16.888 1.00 12.72 173 GLN A CA 1
ATOM 1281 C C . GLN A 1 195 ? -8.968 60.482 18.342 1.00 11.88 173 GLN A C 1
ATOM 1282 O O . GLN A 1 195 ? -8.297 61.488 18.615 1.00 12.18 173 GLN A O 1
ATOM 1288 N N . ALA A 1 196 ? -9.641 59.791 19.262 1.00 10.46 174 ALA A N 1
ATOM 1289 C CA . ALA A 1 196 ? -9.520 60.101 20.690 1.00 13.41 174 ALA A CA 1
ATOM 1290 C C . ALA A 1 196 ? -8.032 60.110 21.072 1.00 14.69 174 ALA A C 1
ATOM 1291 O O . ALA A 1 196 ? -7.565 60.980 21.812 1.00 15.66 174 ALA A O 1
ATOM 1293 N N . ARG A 1 197 ? -7.298 59.109 20.584 1.00 13.87 175 ARG A N 1
ATOM 1294 C CA . ARG A 1 197 ? -5.888 58.950 20.932 1.00 9.48 175 ARG A CA 1
ATOM 1295 C C . ARG A 1 197 ? -5.074 60.133 20.390 1.00 15.47 175 ARG A C 1
ATOM 1296 O O . ARG A 1 197 ? -4.129 60.615 21.040 1.00 16.69 175 ARG A O 1
ATOM 1304 N N . ASP A 1 198 ? -5.430 60.600 19.192 1.00 15.81 176 ASP A N 1
ATOM 1305 C CA . ASP A 1 198 ? -4.728 61.738 18.583 1.00 21.64 176 ASP A CA 1
ATOM 1306 C C . ASP A 1 198 ? -4.937 63.051 19.330 1.00 23.78 176 ASP A C 1
ATOM 1307 O O . ASP A 1 198 ? -3.998 63.824 19.510 1.00 18.24 176 ASP A O 1
ATOM 1312 N N . PHE A 1 199 ? -6.167 63.302 19.767 1.00 16.55 177 PHE A N 1
ATOM 1313 C CA . PHE A 1 199 ? -6.550 64.654 20.172 1.00 16.70 177 PHE A CA 1
ATOM 1314 C C . PHE A 1 199 ? -6.867 64.824 21.656 1.00 15.83 177 PHE A C 1
ATOM 1315 O O . PHE A 1 199 ? -7.313 65.883 22.095 1.00 15.20 177 PHE A O 1
ATOM 1323 N N . ALA A 1 200 ? -6.608 63.788 22.438 1.00 13.19 178 ALA A N 1
ATOM 1324 C CA . ALA A 1 200 ? -6.862 63.880 23.885 1.00 17.63 178 ALA A CA 1
ATOM 1325 C C . ALA A 1 200 ? -6.111 65.088 24.486 1.00 22.02 178 ALA A C 1
ATOM 1326 O O . ALA A 1 200 ? -6.603 65.771 25.394 1.00 17.76 178 ALA A O 1
ATOM 1328 N N . GLY A 1 201 ? -4.894 65.311 24.003 1.00 13.07 179 GLY A N 1
ATOM 1329 C CA . GLY A 1 201 ? -4.038 66.351 24.571 1.00 20.16 179 GLY A CA 1
ATOM 1330 C C . GLY A 1 201 ? -4.577 67.738 24.273 1.00 23.22 179 GLY A C 1
ATOM 1331 O O . GLY A 1 201 ? -4.093 68.730 24.821 1.00 18.69 179 GLY A O 1
ATOM 1332 N N . ASP A 1 202 ? -5.568 67.821 23.386 1.00 17.93 180 ASP A N 1
ATOM 1333 C CA . ASP A 1 202 ? -6.183 69.124 23.068 1.00 16.15 180 ASP A CA 1
ATOM 1334 C C . ASP A 1 202 ? -7.520 69.273 23.752 1.00 17.26 180 ASP A C 1
ATOM 1335 O O . ASP A 1 202 ? -8.280 70.194 23.431 1.00 14.10 180 ASP A O 1
ATOM 1340 N N . ASN A 1 203 ? -7.823 68.384 24.705 1.00 13.14 181 ASN A N 1
ATOM 1341 C CA . ASN A 1 203 ? -9.162 68.420 25.349 1.00 16.05 181 ASN A CA 1
ATOM 1342 C C . ASN A 1 203 ? -10.299 68.199 24.359 1.00 13.06 181 ASN A C 1
ATOM 1343 O O . ASN A 1 203 ? -11.426 68.642 24.599 1.00 13.84 181 ASN A O 1
ATOM 1348 N N . VAL A 1 204 ? -10.009 67.506 23.259 1.00 11.68 182 VAL A N 1
ATOM 1349 C CA . VAL A 1 204 ? -11.044 67.132 22.310 1.00 11.97 182 VAL A CA 1
ATOM 1350 C C . VAL A 1 204 ? -11.255 65.633 22.467 1.00 11.11 182 VAL A C 1
ATOM 1351 O O . VAL A 1 204 ? -10.438 64.821 22.005 1.00 14.79 182 VAL A O 1
ATOM 1355 N N . LEU A 1 205 ? -12.328 65.286 23.162 1.00 11.94 183 LEU A N 1
ATOM 1356 C CA . LEU A 1 205 ? -12.574 63.904 23.605 1.00 12.87 183 LEU A CA 1
ATOM 1357 C C . LEU A 1 205 ? -13.669 63.230 22.788 1.00 14.16 183 LEU A C 1
ATOM 1358 O O . LEU A 1 205 ? -14.651 63.870 22.408 1.00 13.54 183 LEU A O 1
ATOM 1363 N N . LEU A 1 206 ? -13.513 61.930 22.538 1.00 9.96 184 LEU A N 1
ATOM 1364 C CA . LEU A 1 206 ? -14.494 61.183 21.767 1.00 13.97 184 LEU A CA 1
ATOM 1365 C C . LEU A 1 206 ? -14.801 59.878 22.476 1.00 8.44 184 LEU A C 1
ATOM 1366 O O . LEU A 1 206 ? -13.890 59.133 22.862 1.00 10.42 184 LEU A O 1
ATOM 1371 N N . ASN A 1 207 ? -16.078 59.607 22.656 1.00 7.73 185 ASN A N 1
ATOM 1372 C CA . ASN A 1 207 ? -16.505 58.368 23.267 1.00 11.24 185 ASN A CA 1
ATOM 1373 C C . ASN A 1 207 ? -17.753 57.887 22.566 1.00 8.82 185 ASN A C 1
ATOM 1374 O O . ASN A 1 207 ? -18.459 58.679 21.940 1.00 11.60 185 ASN A O 1
ATOM 1379 N N . THR A 1 208 ? -18.069 56.609 22.743 1.00 11.47 186 THR A N 1
ATOM 1380 C CA . THR A 1 208 ? -19.258 56.008 22.171 1.00 8.19 186 THR A CA 1
ATOM 1381 C C . THR A 1 208 ? -20.263 55.666 23.261 1.00 11.33 186 THR A C 1
ATOM 1382 O O . THR A 1 208 ? -19.912 55.130 24.314 1.00 13.97 186 THR A O 1
ATOM 1386 N N . LEU A 1 209 ? -21.520 56.014 23.019 1.00 11.94 187 LEU A N 1
ATOM 1387 C CA . LEU A 1 209 ? -22.619 55.600 23.853 1.00 9.28 187 LEU A CA 1
ATOM 1388 C C . LEU A 1 209 ? -23.303 54.497 23.063 1.00 10.58 187 LEU A C 1
ATOM 1389 O O . LEU A 1 209 ? -23.828 54.779 21.990 1.00 11.17 187 LEU A O 1
ATOM 1394 N N . ALA A 1 210 ? -23.272 53.245 23.546 1.00 7.89 188 ALA A N 1
ATOM 1395 C CA . ALA A 1 210 ? -23.788 52.125 22.744 1.00 8.60 188 ALA A CA 1
ATOM 1396 C C . ALA A 1 210 ? -25.041 51.556 23.402 1.00 10.52 188 ALA A C 1
ATOM 1397 O O . ALA A 1 210 ? -24.959 50.878 24.420 1.00 13.95 188 ALA A O 1
ATOM 1399 N N . PRO A 1 211 ? -26.220 51.852 22.838 1.00 11.09 189 PRO A N 1
ATOM 1400 C CA . PRO A 1 211 ? -27.425 51.269 23.419 1.00 10.96 189 PRO A CA 1
ATOM 1401 C C . PRO A 1 211 ? -27.648 49.824 22.975 1.00 15.48 189 PRO A C 1
ATOM 1402 O O . PRO A 1 211 ? -27.207 49.415 21.890 1.00 14.09 189 PRO A O 1
ATOM 1406 N N . GLY A 1 212 ? -28.329 49.073 23.833 1.00 11.92 190 GLY A N 1
ATOM 1407 C CA . GLY A 1 212 ? -28.948 47.795 23.459 1.00 10.68 190 GLY A CA 1
ATOM 1408 C C . GLY A 1 212 ? -30.314 48.134 22.879 1.00 14.84 190 GLY A C 1
ATOM 1409 O O . GLY A 1 212 ? -30.470 49.143 22.183 1.00 19.30 190 GLY A O 1
ATOM 1410 N N . LEU A 1 213 ? -31.314 47.332 23.178 1.00 13.19 191 LEU A N 1
ATOM 1411 C CA . LEU A 1 213 ? -32.631 47.547 22.565 1.00 13.98 191 LEU A CA 1
ATOM 1412 C C . LEU A 1 213 ? -33.352 48.755 23.168 1.00 11.69 191 LEU A C 1
ATOM 1413 O O . LEU A 1 213 ? -33.544 48.820 24.380 1.00 12.56 191 LEU A O 1
ATOM 1418 N N . VAL A 1 214 ? -33.767 49.702 22.337 1.00 12.38 192 VAL A N 1
ATOM 1419 C CA . VAL A 1 214 ? -34.485 50.897 22.826 1.00 12.99 192 VAL A CA 1
ATOM 1420 C C . VAL A 1 214 ? -35.817 51.088 22.069 1.00 19.27 192 VAL A C 1
ATOM 1421 O O . VAL A 1 214 ? -35.881 50.871 20.850 1.00 17.53 192 VAL A O 1
ATOM 1425 N N . ASP A 1 215 ? -36.882 51.428 22.798 1.00 21.71 193 ASP A N 1
ATOM 1426 C CA . ASP A 1 215 ? -38.190 51.736 22.201 1.00 31.29 193 ASP A CA 1
ATOM 1427 C C . ASP A 1 215 ? -38.100 52.992 21.369 1.00 22.76 193 ASP A C 1
ATOM 1428 O O . ASP A 1 215 ? -38.075 54.084 21.922 1.00 31.68 193 ASP A O 1
ATOM 1433 N N . THR A 1 216 ? -38.076 52.856 20.056 1.00 22.11 194 THR A N 1
ATOM 1434 C CA . THR A 1 216 ? -38.224 54.033 19.194 1.00 28.07 194 THR A CA 1
ATOM 1435 C C . THR A 1 216 ? -39.157 53.711 18.027 1.00 32.92 194 THR A C 1
ATOM 1436 O O . THR A 1 216 ? -39.782 52.659 17.992 1.00 36.79 194 THR A O 1
ATOM 1440 N N . ASP A 1 217 ? -39.235 54.624 17.065 1.00 31.77 195 ASP A N 1
ATOM 1441 C CA . ASP A 1 217 ? -40.033 54.400 15.856 1.00 44.52 195 ASP A CA 1
ATOM 1442 C C . ASP A 1 217 ? -39.578 53.145 15.117 1.00 42.53 195 ASP A C 1
ATOM 1443 O O . ASP A 1 217 ? -40.401 52.419 14.561 1.00 52.58 195 ASP A O 1
ATOM 1448 N N . ARG A 1 218 ? -38.270 52.887 15.112 1.00 35.91 196 ARG A N 1
ATOM 1449 C CA . ARG A 1 218 ? -37.751 51.693 14.423 1.00 62.33 196 ARG A CA 1
ATOM 1450 C C . ARG A 1 218 ? -38.475 50.408 14.830 1.00 60.81 196 ARG A C 1
ATOM 1451 O O . ARG A 1 218 ? -38.390 49.407 14.122 1.00 42.28 196 ARG A O 1
ATOM 1459 N N . ASN A 1 219 ? -39.189 50.428 15.956 1.00 42.46 197 ASN A N 1
ATOM 1460 C CA . ASN A 1 219 ? -39.930 49.241 16.382 1.00 38.62 197 ASN A CA 1
ATOM 1461 C C . ASN A 1 219 ? -41.331 49.567 16.894 1.00 53.63 197 ASN A C 1
ATOM 1462 O O . ASN A 1 219 ? -42.057 48.675 17.363 1.00 32.91 197 ASN A O 1
ATOM 1467 N N . ALA A 1 220 ? -41.691 50.851 16.792 1.00 37.87 198 ALA A N 1
ATOM 1468 C CA . ALA A 1 220 ? -42.990 51.364 17.235 1.00 31.46 198 ALA A CA 1
ATOM 1469 C C . ALA A 1 220 ? -44.138 50.538 16.657 1.00 48.61 198 ALA A C 1
ATOM 1470 O O . ALA A 1 220 ? -45.040 50.101 17.378 1.00 40.85 198 ALA A O 1
ATOM 1472 N N . ASP A 1 221 ? -44.074 50.246 15.371 1.00 41.71 199 ASP A N 1
ATOM 1473 C CA . ASP A 1 221 ? -45.086 49.485 14.667 1.00 62.50 199 ASP A CA 1
ATOM 1474 C C . ASP A 1 221 ? -45.261 48.028 15.192 1.00 63.95 199 ASP A C 1
ATOM 1475 O O . ASP A 1 221 ? -46.347 47.587 15.446 1.00 50.59 199 ASP A O 1
ATOM 1480 N N . ARG A 1 222 ? -44.159 47.335 15.410 1.00 62.71 200 ARG A N 1
ATOM 1481 C CA . ARG A 1 222 ? -44.151 45.980 15.932 1.00 56.67 200 ARG A CA 1
ATOM 1482 C C . ARG A 1 222 ? -44.662 45.846 17.346 1.00 49.70 200 ARG A C 1
ATOM 1483 O O . ARG A 1 222 ? -45.222 44.842 17.712 1.00 40.91 200 ARG A O 1
ATOM 1491 N N . ARG A 1 223 ? -44.322 46.807 18.166 1.00 50.23 201 ARG A N 1
ATOM 1492 C CA . ARG A 1 223 ? -44.757 46.780 19.524 1.00 56.33 201 ARG A CA 1
ATOM 1493 C C . ARG A 1 223 ? -46.271 46.846 19.527 1.00 44.74 201 ARG A C 1
ATOM 1494 O O . ARG A 1 223 ? -46.905 46.010 20.069 1.00 44.15 201 ARG A O 1
ATOM 1502 N N . ALA A 1 224 ? -46.800 47.798 18.794 1.00 58.27 202 ALA A N 1
ATOM 1503 C CA . ALA A 1 224 ? -48.216 48.085 18.706 1.00 51.87 202 ALA A CA 1
ATOM 1504 C C . ALA A 1 224 ? -48.999 46.973 18.065 1.00 62.58 202 ALA A C 1
ATOM 1505 O O . ALA A 1 224 ? -50.086 46.710 18.469 1.00 49.57 202 ALA A O 1
ATOM 1507 N N . GLN A 1 225 ? -48.422 46.353 17.047 1.00 68.41 203 GLN A N 1
ATOM 1508 C CA . GLN A 1 225 ? -49.153 45.319 16.301 1.00 61.14 203 GLN A CA 1
ATOM 1509 C C . GLN A 1 225 ? -49.016 43.930 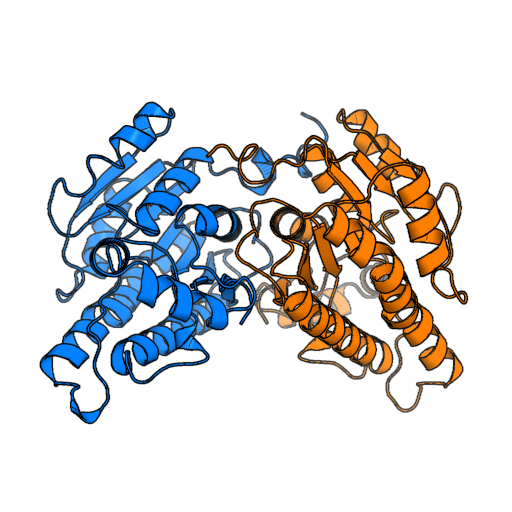16.930 1.00 57.99 203 GLN A C 1
ATOM 1510 O O . GLN A 1 225 ? -49.869 43.061 16.725 1.00 41.78 203 GLN A O 1
ATOM 1516 N N . ASP A 1 226 ? -47.923 43.707 17.645 1.00 43.84 204 ASP A N 1
ATOM 1517 C CA . ASP A 1 226 ? -47.675 42.416 18.271 1.00 41.68 204 ASP A CA 1
ATOM 1518 C C . ASP A 1 226 ? -47.175 42.427 19.745 1.00 49.97 204 ASP A C 1
ATOM 1519 O O . ASP A 1 226 ? -46.091 41.957 20.037 1.00 46.23 204 ASP A O 1
ATOM 1524 N N . PRO A 1 227 ? -48.075 42.932 20.694 1.00 49.36 205 PRO A N 1
ATOM 1525 C CA . PRO A 1 227 ? -47.529 42.997 22.071 1.00 49.91 205 PRO A CA 1
ATOM 1526 C C . PRO A 1 227 ? -47.131 41.684 22.740 1.00 70.79 205 PRO A C 1
ATOM 1527 O O . PRO A 1 227 ? -46.280 41.694 23.637 1.00 45.52 205 PRO A O 1
ATOM 1531 N N . GLU A 1 228 ? -47.837 40.603 22.446 1.00 48.86 206 GLU A N 1
ATOM 1532 C CA . GLU A 1 228 ? -47.506 39.354 23.084 1.00 59.64 206 GLU A CA 1
ATOM 1533 C C . GLU A 1 228 ? -46.135 38.847 22.716 1.00 88.08 206 GLU A C 1
ATOM 1534 O O . GLU A 1 228 ? -45.421 38.322 23.540 1.00 142.35 206 GLU A O 1
ATOM 1540 N N . GLY A 1 229 ? -45.837 38.935 21.436 1.00 54.98 207 GLY A N 1
ATOM 1541 C CA . GLY A 1 229 ? -44.594 38.432 20.934 1.00 47.30 207 GLY A CA 1
ATOM 1542 C C . GLY A 1 229 ? -43.468 39.260 21.419 1.00 56.84 207 GLY A C 1
ATOM 1543 O O . GLY A 1 229 ? -42.503 38.751 21.852 1.00 37.93 207 GLY A O 1
ATOM 1544 N N . TRP A 1 230 ? -43.661 40.554 21.364 1.00 44.84 208 TRP A N 1
ATOM 1545 C CA . TRP A 1 230 ? -42.639 41.447 21.710 1.00 26.78 208 TRP A CA 1
ATOM 1546 C C . TRP A 1 230 ? -42.261 41.229 23.136 1.00 30.74 208 TRP A C 1
ATOM 1547 O O . TRP A 1 230 ? -41.140 41.133 23.397 1.00 26.29 208 TRP A O 1
ATOM 1558 N N . ASP A 1 231 ? -43.222 41.110 24.030 1.00 22.00 209 ASP A N 1
ATOM 1559 C CA . ASP A 1 231 ? -42.908 40.930 25.432 1.00 36.67 209 ASP A CA 1
ATOM 1560 C C . ASP A 1 231 ? -42.129 39.637 25.751 1.00 33.32 209 ASP A C 1
ATOM 1561 O O . ASP A 1 231 ? -41.240 39.650 26.543 1.00 36.32 209 ASP A O 1
ATOM 1566 N N . GLU A 1 232 ? -42.471 38.523 25.129 1.00 44.56 210 GLU A N 1
ATOM 1567 C CA . GLU A 1 232 ? -41.767 37.259 25.313 1.00 46.32 210 GLU A CA 1
ATOM 1568 C C . GLU A 1 232 ? -40.313 37.389 24.835 1.00 28.42 210 GLU A C 1
ATOM 1569 O O . GLU A 1 232 ? -39.379 36.940 25.494 1.00 33.78 210 GLU A O 1
ATOM 1575 N N . TYR A 1 233 ? -40.143 38.038 23.693 1.00 35.31 211 TYR A N 1
ATOM 1576 C CA . TYR A 1 233 ? -38.828 38.355 23.159 1.00 38.62 211 TYR A CA 1
ATOM 1577 C C . TYR A 1 233 ? -37.979 39.236 24.105 1.00 34.73 211 TYR A C 1
ATOM 1578 O O . TYR A 1 233 ? -36.843 38.886 24.429 1.00 25.34 211 TYR A O 1
ATOM 1587 N N . VAL A 1 234 ? -38.507 40.379 24.540 1.00 20.65 212 VAL A N 1
ATOM 1588 C CA . VAL A 1 234 ? -37.684 41.291 25.353 1.00 23.07 212 VAL A CA 1
ATOM 1589 C C . VAL A 1 234 ? -37.387 40.678 26.716 1.00 28.17 212 VAL A C 1
ATOM 1590 O O . VAL A 1 234 ? -36.390 41.019 27.356 1.00 25.64 212 VAL A O 1
ATOM 1594 N N . ARG A 1 235 ? -38.227 39.729 27.132 1.00 25.52 213 ARG A N 1
ATOM 1595 C CA . ARG A 1 235 ? -38.110 39.158 28.470 1.00 20.21 213 ARG A CA 1
ATOM 1596 C C . ARG A 1 235 ? -36.824 38.377 28.652 1.00 18.74 213 ARG A C 1
ATOM 1597 O O . ARG A 1 235 ? -36.305 38.292 29.751 1.00 23.05 213 ARG A O 1
ATOM 1605 N N . THR A 1 236 ? -36.287 37.825 27.575 1.00 20.49 214 THR A N 1
ATOM 1606 C CA . THR A 1 236 ? -35.049 37.068 27.700 1.00 29.04 214 THR A CA 1
ATOM 1607 C C . THR A 1 236 ? -33.900 37.679 26.908 1.00 20.91 214 THR A C 1
ATOM 1608 O O . THR A 1 236 ? -32.814 37.115 26.864 1.00 25.27 214 THR A O 1
ATOM 1612 N N . LEU A 1 237 ? -34.144 38.835 26.298 1.00 20.68 215 LEU A N 1
ATOM 1613 C CA . LEU A 1 237 ? -33.106 39.582 25.582 1.00 22.50 215 LEU A CA 1
ATOM 1614 C C . LEU A 1 237 ? -31.966 40.067 26.473 1.00 30.32 215 LEU A C 1
ATOM 1615 O O . LEU A 1 237 ? -30.816 39.872 26.142 1.00 20.09 215 LEU A O 1
ATOM 1620 N N . ASN A 1 238 ? -32.292 40.739 27.575 1.00 17.05 216 ASN A N 1
ATOM 1621 C CA . ASN A 1 238 ? -31.275 41.315 28.446 1.00 14.65 216 ASN A CA 1
ATOM 1622 C C . ASN A 1 238 ? -31.632 41.052 29.898 1.00 15.08 216 ASN A C 1
ATOM 1623 O O . ASN A 1 238 ? -32.684 40.464 30.168 1.00 13.85 216 ASN A O 1
ATOM 1628 N N . TRP A 1 239 ? -30.760 41.438 30.834 1.00 15.86 217 TRP A N 1
ATOM 1629 C CA . TRP A 1 239 ? -30.961 41.032 32.231 1.00 10.26 217 TRP A CA 1
ATOM 1630 C C . TRP A 1 239 ? -32.162 41.738 32.881 1.00 11.54 217 TRP A C 1
ATOM 1631 O O . TRP A 1 239 ? -32.742 41.229 33.846 1.00 13.47 217 TRP A O 1
ATOM 1642 N N . MET A 1 240 ? -32.500 42.921 32.391 1.00 8.34 218 MET A N 1
ATOM 1643 C CA . MET A 1 240 ? -33.691 43.610 32.914 1.00 17.52 218 MET A CA 1
ATOM 1644 C C . MET A 1 240 ? -35.000 43.093 32.314 1.00 17.56 218 MET A C 1
ATOM 1645 O O . MET A 1 240 ? -36.091 43.367 32.848 1.00 17.92 218 MET A O 1
ATOM 1650 N N . GLY A 1 241 ? -34.893 42.331 31.225 1.00 18.46 219 GLY A N 1
ATOM 1651 C CA . GLY A 1 241 ? -36.056 41.786 30.547 1.00 19.98 219 GLY A CA 1
ATOM 1652 C C . GLY A 1 241 ? -36.961 42.862 29.964 1.00 24.26 219 GLY A C 1
ATOM 1653 O O . GLY A 1 241 ? -38.178 42.705 29.971 1.00 21.43 219 GLY A O 1
ATOM 1654 N N . ARG A 1 242 ? -36.386 43.965 29.478 1.00 15.60 220 ARG A N 1
ATOM 1655 C CA . ARG A 1 242 ? -37.194 45.031 28.864 1.00 14.56 220 ARG A CA 1
ATOM 1656 C C . ARG A 1 242 ? -36.370 45.862 27.876 1.00 16.08 220 ARG A C 1
ATOM 1657 O O . ARG A 1 242 ? -35.134 45.881 27.930 1.00 13.38 220 ARG A O 1
ATOM 1665 N N . ALA A 1 243 ? -37.061 46.557 26.980 1.00 17.19 221 ALA A N 1
ATOM 1666 C CA . ALA A 1 243 ? -36.419 47.554 26.154 1.00 16.78 221 ALA A CA 1
ATOM 1667 C C . ALA A 1 243 ? -36.154 48.826 26.970 1.00 13.17 221 ALA A C 1
ATOM 1668 O O . ALA A 1 243 ? -36.875 49.148 27.932 1.00 15.50 221 ALA A O 1
ATOM 1670 N N . GLY A 1 244 ? -35.127 49.556 26.571 1.00 11.90 222 GLY A N 1
ATOM 1671 C CA . GLY A 1 244 ? -34.817 50.852 27.176 1.00 16.35 222 GLY A CA 1
ATOM 1672 C C . GLY A 1 244 ? -35.720 51.912 26.573 1.00 15.68 222 GLY A C 1
ATOM 1673 O O . GLY A 1 244 ? -36.367 51.667 25.555 1.00 17.05 222 GLY A O 1
ATOM 1674 N N . ARG A 1 245 ? -35.816 53.063 27.233 1.00 17.69 223 ARG A N 1
ATOM 1675 C CA . ARG A 1 245 ? -36.534 54.213 26.658 1.00 17.77 223 ARG A CA 1
ATOM 1676 C C . ARG A 1 245 ? -35.489 55.221 26.196 1.00 16.22 223 ARG A C 1
ATOM 1677 O O . ARG A 1 245 ? -34.394 55.287 26.754 1.00 14.98 223 ARG A O 1
ATOM 1685 N N . PRO A 1 246 ? -35.822 56.019 25.180 1.00 15.55 224 PRO A N 1
ATOM 1686 C CA . PRO A 1 246 ? -34.897 57.026 24.696 1.00 14.78 224 PRO A CA 1
ATOM 1687 C C . PRO A 1 246 ? -34.339 57.924 25.808 1.00 17.57 224 PRO A C 1
ATOM 1688 O O . PRO A 1 246 ? -33.150 58.242 25.811 1.00 15.97 224 PRO A O 1
ATOM 1692 N N . GLU A 1 247 ? -35.182 58.331 26.750 1.00 19.38 225 GLU A N 1
ATOM 1693 C CA . GLU A 1 247 ? -34.742 59.249 27.808 1.00 16.12 225 GLU A CA 1
ATOM 1694 C C . GLU A 1 247 ? -33.701 58.597 28.721 1.00 16.31 225 GLU A C 1
ATOM 1695 O O . GLU A 1 247 ? -33.005 59.280 29.470 1.00 14.22 225 GLU A O 1
ATOM 1701 N N . GLU A 1 248 ? -33.609 57.272 28.679 1.00 13.48 226 GLU A N 1
ATOM 1702 C CA . GLU A 1 248 ? -32.623 56.575 29.485 1.00 12.64 226 GLU A CA 1
ATOM 1703 C C . GLU A 1 248 ? -31.219 56.675 28.906 1.00 11.31 226 GLU A C 1
ATOM 1704 O O . GLU A 1 248 ? -30.259 56.208 29.525 1.00 14.04 226 GLU A O 1
ATOM 1710 N N . MET A 1 249 ? -31.101 57.247 27.711 1.00 10.04 227 MET A N 1
ATOM 1711 C CA . MET A 1 249 ? -29.781 57.531 27.112 1.00 10.80 227 MET A CA 1
ATOM 1712 C C . MET A 1 249 ? -29.246 58.897 27.549 1.00 14.04 227 MET A C 1
ATOM 1713 O O . MET A 1 249 ? -28.099 59.240 27.281 1.00 15.98 227 MET A O 1
ATOM 1718 N N . VAL A 1 250 ? -30.080 59.688 28.213 1.00 10.46 228 VAL A N 1
ATOM 1719 C CA . VAL A 1 250 ? -29.770 61.110 28.325 1.00 15.87 228 VAL A CA 1
ATOM 1720 C C . VAL A 1 250 ? -28.652 61.409 29.330 1.00 12.67 228 VAL A C 1
ATOM 1721 O O . VAL A 1 250 ? -27.775 62.227 29.064 1.00 13.98 228 VAL A O 1
ATOM 1725 N N . GLY A 1 251 ? -28.681 60.725 30.464 1.00 12.30 229 GLY A N 1
ATOM 1726 C CA . GLY A 1 251 ? -27.661 60.910 31.494 1.00 15.29 229 GLY A CA 1
ATOM 1727 C C . GLY A 1 251 ? -26.287 60.617 30.952 1.00 16.66 229 GLY A C 1
ATOM 1728 O O . GLY A 1 251 ? -25.358 61.403 31.130 1.00 15.06 229 GLY A O 1
ATOM 1729 N N . ALA A 1 252 ? -26.175 59.502 30.231 1.00 12.98 230 ALA A N 1
ATOM 1730 C CA . ALA A 1 252 ? -24.895 59.099 29.668 1.00 13.75 230 ALA A CA 1
ATOM 1731 C C . ALA A 1 252 ? -24.429 60.091 28.630 1.00 12.15 230 ALA A C 1
ATOM 1732 O O . ALA A 1 252 ? -23.251 60.459 28.580 1.00 11.17 230 ALA A O 1
ATOM 1734 N N . ALA A 1 253 ? -25.359 60.578 27.824 1.00 9.88 231 ALA A N 1
ATOM 1735 C CA . ALA A 1 253 ? -24.997 61.621 26.855 1.00 14.29 231 ALA A CA 1
ATOM 1736 C C . ALA A 1 253 ? -24.511 62.916 27.524 1.00 13.45 231 ALA A C 1
ATOM 1737 O O . ALA A 1 253 ? -23.548 63.513 27.065 1.00 12.83 231 ALA A O 1
ATOM 1739 N N . LEU A 1 254 ? -25.177 63.352 28.593 1.00 13.32 232 LEU A N 1
ATOM 1740 C CA . LEU A 1 254 ? -24.748 64.572 29.303 1.00 13.98 232 LEU A CA 1
ATOM 1741 C C . LEU A 1 254 ? -23.349 64.393 29.903 1.00 13.51 232 LEU A C 1
ATOM 1742 O O . LEU A 1 254 ? -22.505 65.298 29.885 1.00 10.90 232 LEU A O 1
ATOM 1747 N N . PHE A 1 255 ? -23.119 63.204 30.443 1.00 15.85 233 PHE A N 1
ATOM 1748 C CA . PHE A 1 255 ? -21.827 62.860 30.989 1.00 12.89 233 PHE A CA 1
ATOM 1749 C C . PHE A 1 255 ? -20.754 62.998 29.925 1.00 13.29 233 PHE A C 1
ATOM 1750 O O . PHE A 1 255 ? -19.723 63.624 30.171 1.00 16.79 233 PHE A O 1
ATOM 1758 N N . LEU A 1 256 ? -21.016 62.454 28.730 1.00 11.39 234 LEU A N 1
ATOM 1759 C CA . LEU A 1 256 ? -20.029 62.388 27.642 1.00 10.21 234 LEU A CA 1
ATOM 1760 C C . LEU A 1 256 ? -19.891 63.715 26.893 1.00 12.06 234 LEU A C 1
ATOM 1761 O O . LEU A 1 256 ? -18.933 63.909 26.158 1.00 11.49 234 LEU A O 1
ATOM 1766 N N . ALA A 1 257 ? -20.835 64.630 27.114 1.00 12.36 235 ALA A N 1
ATOM 1767 C CA . ALA A 1 257 ? -20.848 65.903 26.391 1.00 15.06 235 ALA A CA 1
ATOM 1768 C C . ALA A 1 257 ? -20.288 67.070 27.206 1.00 14.53 235 ALA A C 1
ATOM 1769 O O . ALA A 1 257 ? -20.192 68.211 26.709 1.00 14.35 235 ALA A O 1
ATOM 1771 N N . SER A 1 258 ? -19.897 66.805 28.445 1.00 19.00 236 SER A N 1
ATOM 1772 C CA . SER A 1 258 ? -19.613 67.905 29.364 1.00 15.70 236 SER A CA 1
ATOM 1773 C C . SER A 1 258 ? -18.237 67.824 30.023 1.00 18.86 236 SER A C 1
ATOM 1774 O O . SER A 1 258 ? -17.403 66.987 29.673 1.00 13.32 236 SER A O 1
ATOM 1777 N N . GLU A 1 259 ? -18.004 68.710 30.984 1.00 15.62 237 GLU A N 1
ATOM 1778 C CA . GLU A 1 259 ? -16.759 68.694 31.740 1.00 18.98 237 GLU A CA 1
ATOM 1779 C C . GLU A 1 259 ? -16.654 67.393 32.538 1.00 19.19 237 GLU A C 1
ATOM 1780 O O . GLU A 1 259 ? -15.584 66.979 32.937 1.00 13.71 237 GLU A O 1
ATOM 1786 N N . ALA A 1 260 ? -17.776 66.726 32.746 1.00 15.03 238 ALA A N 1
ATOM 1787 C CA . ALA A 1 260 ? -17.770 65.530 33.559 1.00 14.99 238 ALA A CA 1
ATOM 1788 C C . ALA A 1 260 ? -16.879 64.399 33.020 1.00 17.13 238 ALA A C 1
ATOM 1789 O O . ALA A 1 260 ? -16.356 63.586 33.790 1.00 16.75 238 ALA A O 1
ATOM 1791 N N . CYS A 1 261 ? -16.690 64.324 31.713 1.00 15.79 239 CYS A N 1
ATOM 1792 C CA . CYS A 1 261 ? -15.821 63.259 31.198 1.00 14.21 239 CYS A CA 1
ATOM 1793 C C . CYS A 1 261 ? -14.407 63.743 30.853 1.00 11.39 239 CYS A C 1
ATOM 1794 O O . CYS A 1 261 ? -13.730 63.157 30.015 1.00 13.53 239 CYS A O 1
ATOM 1797 N N . SER A 1 262 ? -13.937 64.784 31.529 1.00 12.38 240 SER A N 1
ATOM 1798 C CA . SER A 1 262 ? -12.633 65.367 31.199 1.00 11.44 240 SER A CA 1
ATOM 1799 C C . SER A 1 262 ? -11.464 64.384 31.326 1.00 12.79 240 SER A C 1
ATOM 1800 O O . SER A 1 262 ? -10.385 64.670 30.839 1.00 13.69 240 SER A O 1
ATOM 1803 N N . PHE A 1 263 ? -11.641 63.263 32.017 1.00 11.79 241 PHE A N 1
ATOM 1804 C CA . PHE A 1 263 ? -10.539 62.293 32.124 1.00 11.44 241 PHE A CA 1
ATOM 1805 C C . PHE A 1 263 ? -10.917 60.986 31.420 1.00 14.24 241 PHE A C 1
ATOM 1806 O O . PHE A 1 263 ? -10.385 59.921 31.742 1.00 14.06 241 PHE A O 1
ATOM 1814 N N . MET A 1 264 ? -11.842 61.062 30.463 1.00 12.78 242 MET A N 1
ATOM 1815 C CA . MET A 1 264 ? -12.276 59.871 29.768 1.00 8.52 242 MET A CA 1
ATOM 1816 C C . MET A 1 264 ? -12.355 60.115 28.265 1.00 10.80 242 MET A C 1
ATOM 1817 O O . MET A 1 264 ? -13.061 61.019 27.801 1.00 12.40 242 MET A O 1
ATOM 1822 N N . THR A 1 265 ? -11.648 59.290 27.509 1.00 10.24 243 THR A N 1
ATOM 1823 C CA . THR A 1 265 ? -11.720 59.372 26.061 1.00 10.53 243 THR A CA 1
ATOM 1824 C C . THR A 1 265 ? -11.419 58.033 25.375 1.00 13.60 243 THR A C 1
ATOM 1825 O O . THR A 1 265 ? -10.676 57.211 25.890 1.00 11.27 243 THR A O 1
ATOM 1829 N N . GLY A 1 266 ? -12.020 57.809 24.213 1.00 11.65 244 GLY A N 1
ATOM 1830 C CA . GLY A 1 266 ? -11.829 56.558 23.490 1.00 10.21 244 GLY A CA 1
ATOM 1831 C C . GLY A 1 266 ? -12.552 55.327 24.047 1.00 15.22 244 GLY A C 1
ATOM 1832 O O . GLY A 1 266 ? -12.202 54.201 23.707 1.00 15.64 244 GLY A O 1
ATOM 1833 N N . GLU A 1 267 ? -13.551 55.546 24.902 1.00 13.31 245 GLU A N 1
ATOM 1834 C CA . GLU A 1 267 ? -14.234 54.480 25.611 1.00 14.96 245 GLU A CA 1
ATOM 1835 C C . GLU A 1 267 ? -15.675 54.340 25.111 1.00 16.32 245 GLU A C 1
ATOM 1836 O O . GLU A 1 267 ? -16.161 55.135 24.306 1.00 12.87 245 GLU A O 1
ATOM 1842 N N . THR A 1 268 ? -16.352 53.308 25.601 1.00 13.41 246 THR A N 1
ATOM 1843 C CA . THR A 1 268 ? -17.755 53.066 25.252 1.00 13.94 246 THR A CA 1
ATOM 1844 C C . THR A 1 268 ? -18.512 52.918 26.563 1.00 16.58 246 THR A C 1
ATOM 1845 O O . THR A 1 268 ? -18.010 52.290 27.483 1.00 17.20 246 THR A O 1
ATOM 1849 N N . ILE A 1 269 ? -19.680 53.544 26.658 1.00 10.09 247 ILE A N 1
ATOM 1850 C CA . ILE A 1 269 ? -20.610 53.277 27.743 1.00 11.92 247 ILE A CA 1
ATOM 1851 C C . ILE A 1 269 ? -21.726 52.401 27.142 1.00 15.01 247 ILE A C 1
ATOM 1852 O O . ILE A 1 269 ? -22.394 52.827 26.208 1.00 12.58 247 ILE A O 1
ATOM 1857 N N . PHE A 1 270 ? -21.865 51.167 27.620 1.00 8.62 248 PHE A N 1
ATOM 1858 C CA . PHE A 1 270 ? -22.942 50.267 27.153 1.00 10.47 248 PHE A CA 1
ATOM 1859 C C . PHE A 1 270 ? -24.182 50.381 28.020 1.00 13.07 248 PHE A C 1
ATOM 1860 O O . PHE A 1 270 ? -24.125 50.121 29.217 1.00 11.08 248 PHE A O 1
ATOM 1868 N N . LEU A 1 271 ? -25.294 50.747 27.390 1.00 10.48 249 LEU A N 1
ATOM 1869 C CA . LEU A 1 271 ? -26.605 50.832 28.039 1.00 13.99 249 LEU A CA 1
ATOM 1870 C C . LEU A 1 271 ? -27.507 49.806 27.368 1.00 8.05 249 LEU A C 1
ATOM 1871 O O . LEU A 1 271 ? -28.192 50.104 26.389 1.00 11.84 249 LEU A O 1
ATOM 1876 N N . THR A 1 272 ? -27.503 48.596 27.917 1.00 12.59 250 THR A N 1
ATOM 1877 C CA . THR A 1 272 ? -28.111 47.452 27.269 1.00 11.01 250 THR A CA 1
ATOM 1878 C C . THR A 1 272 ? -29.122 46.744 28.151 1.00 12.77 250 THR A C 1
ATOM 1879 O O . THR A 1 272 ? -29.727 45.758 27.729 1.00 13.96 250 THR A O 1
ATOM 1883 N N . GLY A 1 273 ? -29.306 47.246 29.366 1.00 9.90 251 GLY A N 1
ATOM 1884 C CA . GLY A 1 273 ? -30.200 46.601 30.341 1.00 11.22 251 GLY A CA 1
ATOM 1885 C C . GLY A 1 273 ? -29.513 45.376 30.917 1.00 17.77 251 GLY A C 1
ATOM 1886 O O . GLY A 1 273 ? -30.162 44.547 31.540 1.00 17.23 251 GLY A O 1
ATOM 1887 N N . GLY A 1 274 ? -28.193 45.284 30.727 1.00 11.03 252 GLY A N 1
ATOM 1888 C CA . GLY A 1 274 ? -27.401 44.144 31.231 1.00 12.62 252 GLY A CA 1
ATOM 1889 C C . GLY A 1 274 ? -27.347 43.066 30.153 1.00 16.36 252 GLY A C 1
ATOM 1890 O O . GLY A 1 274 ? -28.383 42.502 29.758 1.00 11.51 252 GLY A O 1
ATOM 1891 N N . TYR A 1 275 ? -26.149 42.783 29.654 1.00 10.91 253 TYR A N 1
ATOM 1892 C CA . TYR A 1 275 ? -26.021 41.914 28.474 1.00 12.15 253 TYR A CA 1
ATOM 1893 C C . TYR A 1 275 ? -24.596 41.444 28.365 1.00 17.68 253 TYR A C 1
ATOM 1894 O O . TYR A 1 275 ? -24.375 40.228 28.347 1.00 16.03 253 TYR A O 1
ATOM 1904 N N . MET B 1 23 ? -36.464 67.182 32.317 1.00 61.51 1 MET B N 1
ATOM 1905 C CA . MET B 1 23 ? -35.027 66.963 31.965 1.00 66.07 1 MET B CA 1
ATOM 1906 C C . MET B 1 23 ? -34.119 68.111 32.433 1.00 66.77 1 MET B C 1
ATOM 1907 O O . MET B 1 23 ? -33.369 68.682 31.641 1.00 81.04 1 MET B O 1
ATOM 1912 N N . ARG B 1 24 ? -34.217 68.455 33.717 1.00 63.12 2 ARG B N 1
ATOM 1913 C CA . ARG B 1 24 ? -33.223 69.287 34.405 1.00 40.86 2 ARG B CA 1
ATOM 1914 C C . ARG B 1 24 ? -32.134 68.327 34.885 1.00 37.83 2 ARG B C 1
ATOM 1915 O O . ARG B 1 24 ? -32.411 67.142 35.114 1.00 28.23 2 ARG B O 1
ATOM 1923 N N . LEU B 1 25 ? -30.916 68.828 35.075 1.00 34.71 3 LEU B N 1
ATOM 1924 C CA . LEU B 1 25 ? -29.871 68.033 35.730 1.00 29.82 3 LEU B CA 1
ATOM 1925 C C . LEU B 1 25 ? -30.379 67.391 37.026 1.00 28.18 3 LEU B C 1
ATOM 1926 O O . LEU B 1 25 ? -30.176 66.210 37.257 1.00 23.18 3 LEU B O 1
ATOM 1931 N N . GLU B 1 26 ? -31.050 68.177 37.865 1.00 22.18 4 GLU B N 1
ATOM 1932 C CA . GLU B 1 26 ? -31.632 67.670 39.113 1.00 30.89 4 GLU B CA 1
ATOM 1933 C C . GLU B 1 26 ? -32.588 66.502 38.902 1.00 25.04 4 GLU B C 1
ATOM 1934 O O . GLU B 1 26 ? -32.701 65.617 39.755 1.00 31.19 4 GLU B O 1
ATOM 1940 N N . THR B 1 27 ? -33.307 66.496 37.791 1.00 23.93 5 THR B N 1
ATOM 1941 C CA A THR B 1 27 ? -34.268 65.430 37.534 0.50 32.22 5 THR B CA 1
ATOM 1942 C CA B THR B 1 27 ? -34.268 65.430 37.547 0.50 32.94 5 THR B CA 1
ATOM 1943 C C . THR B 1 27 ? -33.548 64.184 37.035 1.00 41.37 5 THR B C 1
ATOM 1944 O O . THR B 1 27 ? -33.994 63.065 37.248 1.00 45.49 5 THR B O 1
ATOM 1951 N N . ILE B 1 28 ? -32.420 64.386 36.370 1.00 29.81 6 ILE B N 1
ATOM 1952 C CA . ILE B 1 28 ? -31.650 63.251 35.877 1.00 20.41 6 ILE B CA 1
ATOM 1953 C C . ILE B 1 28 ? -30.740 62.620 36.948 1.00 20.44 6 ILE B C 1
ATOM 1954 O O . ILE B 1 28 ? -30.785 61.420 37.158 1.00 23.44 6 ILE B O 1
ATOM 1959 N N . PHE B 1 29 ? -29.928 63.430 37.623 1.00 15.84 7 PHE B N 1
ATOM 1960 C CA . PHE B 1 29 ? -28.925 62.930 38.572 1.00 19.40 7 PHE B CA 1
ATOM 1961 C C . PHE B 1 29 ? -29.311 63.136 40.041 1.00 19.31 7 PHE B C 1
ATOM 1962 O O . PHE B 1 29 ? -28.564 62.738 40.923 1.00 18.11 7 PHE B O 1
ATOM 1970 N N . GLY B 1 30 ? -30.458 63.755 40.315 1.00 20.79 8 GLY B N 1
ATOM 1971 C CA . GLY B 1 30 ? -30.817 64.087 41.714 1.00 20.17 8 GLY B CA 1
ATOM 1972 C C . GLY B 1 30 ? -30.959 62.869 42.616 1.00 18.81 8 GLY B C 1
ATOM 1973 O O . GLY B 1 30 ? -31.437 61.829 42.187 1.00 15.03 8 GLY B O 1
ATOM 1974 N N . LEU B 1 31 ? -30.543 62.993 43.872 1.00 14.49 9 LEU B N 1
ATOM 1975 C CA . LEU B 1 31 ? -30.592 61.882 44.815 1.00 18.22 9 LEU B CA 1
ATOM 1976 C C . LEU B 1 31 ? -31.367 62.246 46.101 1.00 20.41 9 LEU B C 1
ATOM 1977 O O . LEU B 1 31 ? -31.131 61.632 47.162 1.00 13.03 9 LEU B O 1
ATOM 1982 N N . ARG B 1 32 ? -32.261 63.236 46.041 1.00 19.55 10 ARG B N 1
ATOM 1983 C CA . ARG B 1 32 ? -33.018 63.604 47.260 1.00 20.10 10 ARG B CA 1
ATOM 1984 C C . ARG B 1 32 ? -33.742 62.365 47.776 1.00 19.66 10 ARG B C 1
ATOM 1985 O O . ARG B 1 32 ? -34.378 61.631 47.015 1.00 18.18 10 ARG B O 1
ATOM 1993 N N . GLY B 1 33 ? -33.665 62.127 49.071 1.00 22.30 11 GLY B N 1
ATOM 1994 C CA . GLY B 1 33 ? -34.365 60.993 49.652 1.00 19.20 11 GLY B CA 1
ATOM 1995 C C . GLY B 1 33 ? -33.552 59.710 49.657 1.00 21.29 11 GLY B C 1
ATOM 1996 O O . GLY B 1 33 ? -33.935 58.739 50.303 1.00 26.11 11 GLY B O 1
ATOM 1997 N N . ARG B 1 34 ? -32.422 59.689 48.953 1.00 15.28 12 ARG B N 1
ATOM 1998 C CA . ARG B 1 34 ? -31.561 58.506 48.985 1.00 13.13 12 ARG B CA 1
ATOM 1999 C C . ARG B 1 34 ? -30.452 58.651 50.014 1.00 16.84 12 ARG B C 1
ATOM 2000 O O . ARG B 1 34 ? -30.070 59.754 50.392 1.00 17.10 12 ARG B O 1
ATOM 2008 N N . THR B 1 35 ? -29.922 57.508 50.446 1.00 22.18 13 THR B N 1
ATOM 2009 C CA . THR B 1 35 ? -28.791 57.462 51.345 1.00 18.31 13 THR B CA 1
ATOM 2010 C C . THR B 1 35 ? -27.663 56.658 50.700 1.00 22.73 13 THR B C 1
ATOM 2011 O O . THR B 1 35 ? -27.905 55.567 50.177 1.00 16.06 13 THR B O 1
ATOM 2015 N N . ALA B 1 36 ? -26.450 57.208 50.742 1.00 12.50 14 ALA B N 1
ATOM 2016 C CA . ALA B 1 36 ? -25.263 56.570 50.210 1.00 13.96 14 ALA B CA 1
ATOM 2017 C C . ALA B 1 36 ? -24.235 56.250 51.310 1.00 13.99 14 ALA B C 1
ATOM 2018 O O . ALA B 1 36 ? -24.019 57.056 52.207 1.00 15.00 14 ALA B O 1
ATOM 2020 N N . LEU B 1 37 ? -23.621 55.070 51.242 1.00 15.66 15 LEU B N 1
ATOM 2021 C CA . LEU B 1 37 ? -22.470 54.725 52.101 1.00 12.01 15 LEU B CA 1
ATOM 2022 C C . LEU B 1 37 ? -21.254 54.733 51.174 1.00 14.13 15 LEU B C 1
ATOM 2023 O O . LEU B 1 37 ? -21.276 54.076 50.137 1.00 14.49 15 LEU B O 1
ATOM 2028 N N . VAL B 1 38 ? -20.220 55.502 51.511 1.00 10.98 16 VAL B N 1
ATOM 2029 C CA . VAL B 1 38 ? -19.012 55.556 50.693 1.00 9.57 16 VAL B CA 1
ATOM 2030 C C . VAL B 1 38 ? -17.839 55.077 51.538 1.00 14.11 16 VAL B C 1
ATOM 2031 O O . VAL B 1 38 ? -17.454 55.758 52.480 1.00 14.84 16 VAL B O 1
ATOM 2035 N N . THR B 1 39 ? -17.280 53.906 51.226 1.00 12.30 17 THR B N 1
ATOM 2036 C CA . THR B 1 39 ? -16.138 53.435 51.990 1.00 12.80 17 THR B CA 1
ATOM 2037 C C . THR B 1 39 ? -14.937 54.307 51.630 1.00 12.54 17 THR B C 1
ATOM 2038 O O . THR B 1 39 ? -14.851 54.784 50.511 1.00 14.66 17 THR B O 1
ATOM 2042 N N . GLY B 1 40 ? -14.038 54.550 52.585 1.00 13.85 18 GLY B N 1
ATOM 2043 C CA . GLY B 1 40 ? -12.824 55.317 52.312 1.00 9.98 18 GLY B CA 1
ATOM 2044 C C . GLY B 1 40 ? -13.135 56.710 51.792 1.00 14.95 18 GLY B C 1
ATOM 2045 O O . GLY B 1 40 ? -12.526 57.189 50.836 1.00 13.68 18 GLY B O 1
ATOM 2046 N N . SER B 1 41 ? -14.080 57.389 52.437 1.00 15.45 19 SER B N 1
ATOM 2047 C CA . SER B 1 41 ? -14.432 58.738 52.007 1.00 14.34 19 SER B CA 1
ATOM 2048 C C . SER B 1 41 ? -13.766 59.823 52.855 1.00 15.72 19 SER B C 1
ATOM 2049 O O . SER B 1 41 ? -14.194 60.977 52.830 1.00 16.90 19 SER B O 1
ATOM 2052 N N . SER B 1 42 ? -12.712 59.471 53.591 1.00 13.76 20 SER B N 1
ATOM 2053 C CA . SER B 1 42 ? -12.004 60.493 54.389 1.00 16.94 20 SER B CA 1
ATOM 2054 C C . SER B 1 42 ? -11.142 61.430 53.534 1.00 18.93 20 SER B C 1
ATOM 2055 O O . SER B 1 42 ? -10.850 62.565 53.927 1.00 18.30 20 SER B O 1
ATOM 2058 N N . ARG B 1 43 ? -10.744 60.964 52.353 1.00 13.47 21 ARG B N 1
ATOM 2059 C CA . ARG B 1 43 ? -9.822 61.697 51.494 1.00 17.06 21 ARG B CA 1
ATOM 2060 C C . ARG B 1 43 ? -9.809 61.052 50.103 1.00 14.82 21 ARG B C 1
ATOM 2061 O O . ARG B 1 43 ? -10.498 60.041 49.858 1.00 18.21 21 ARG B O 1
ATOM 2069 N N . GLY B 1 44 ? -9.045 61.642 49.194 1.00 13.12 22 GLY B N 1
ATOM 2070 C CA . GLY B 1 44 ? -8.921 61.108 47.826 1.00 16.09 22 GLY B CA 1
ATOM 2071 C C . GLY B 1 44 ? -10.236 61.011 47.035 1.00 17.88 22 GLY B C 1
ATOM 2072 O O . GLY B 1 44 ? -11.139 61.875 47.138 1.00 11.99 22 GLY B O 1
ATOM 2073 N N . ILE B 1 45 ? -10.323 59.968 46.217 1.00 14.05 23 ILE B N 1
ATOM 2074 C CA . ILE B 1 45 ? -11.457 59.770 45.318 1.00 11.16 23 ILE B CA 1
ATOM 2075 C C . ILE B 1 45 ? -12.754 59.624 46.101 1.00 12.61 23 ILE B C 1
ATOM 2076 O O . ILE B 1 45 ? -13.773 60.187 45.730 1.00 16.26 23 ILE B O 1
ATOM 2081 N N . GLY B 1 46 ? -12.711 58.873 47.198 1.00 14.73 24 GLY B N 1
ATOM 2082 C CA . GLY B 1 46 ? -13.909 58.639 48.000 1.00 15.90 24 GLY B CA 1
ATOM 2083 C C . GLY B 1 46 ? -14.448 59.924 48.599 1.00 15.09 24 GLY B C 1
ATOM 2084 O O . GLY B 1 46 ? -15.649 60.134 48.645 1.00 15.60 24 GLY B O 1
ATOM 2085 N N . ALA B 1 47 ? -13.554 60.806 49.028 1.00 14.33 25 ALA B N 1
ATOM 2086 C CA . ALA B 1 47 ? -13.981 62.097 49.560 1.00 16.73 25 ALA B CA 1
ATOM 2087 C C . ALA B 1 47 ? -14.680 62.918 48.475 1.00 15.44 25 ALA B C 1
ATOM 2088 O O . ALA B 1 47 ? -15.700 63.568 48.728 1.00 16.17 25 ALA B O 1
ATOM 2090 N N . ALA B 1 48 ? -14.124 62.929 47.271 1.00 11.15 26 ALA B N 1
ATOM 2091 C CA . ALA B 1 48 ? -14.718 63.767 46.226 1.00 12.24 26 ALA B CA 1
ATOM 2092 C C . ALA B 1 48 ? -16.069 63.204 45.868 1.00 11.98 26 ALA B C 1
ATOM 2093 O O . ALA B 1 48 ? -17.053 63.944 45.681 1.00 13.70 26 ALA B O 1
ATOM 2095 N N . ILE B 1 49 ? -16.133 61.886 45.763 1.00 13.61 27 ILE B N 1
ATOM 2096 C CA . ILE B 1 49 ? -17.400 61.268 45.442 1.00 13.64 27 ILE B CA 1
ATOM 2097 C C . ILE B 1 49 ? -18.449 61.557 46.516 1.00 15.55 27 ILE B C 1
ATOM 2098 O O . ILE B 1 49 ? -19.588 61.889 46.191 1.00 15.25 27 ILE B O 1
ATOM 2103 N N . ALA B 1 50 ? -18.074 61.408 47.786 1.00 9.53 28 ALA B N 1
ATOM 2104 C CA . ALA B 1 50 ? -19.006 61.661 48.869 1.00 14.31 28 ALA B CA 1
ATOM 2105 C C . ALA B 1 50 ? -19.581 63.069 48.742 1.00 12.71 28 ALA B C 1
ATOM 2106 O O . ALA B 1 50 ? -20.771 63.262 48.894 1.00 10.19 28 ALA B O 1
ATOM 2108 N N . GLU B 1 51 ? -18.742 64.050 48.442 1.00 10.99 29 GLU B N 1
ATOM 2109 C CA . GLU B 1 51 ? -19.236 65.425 48.441 1.00 12.20 29 GLU B CA 1
ATOM 2110 C C . GLU B 1 51 ? -20.139 65.650 47.253 1.00 13.25 29 GLU B C 1
ATOM 2111 O O . GLU B 1 51 ? -21.102 66.422 47.324 1.00 13.21 29 GLU B O 1
ATOM 2117 N N . GLY B 1 52 ? -19.821 64.993 46.141 1.00 11.63 30 GLY B N 1
ATOM 2118 C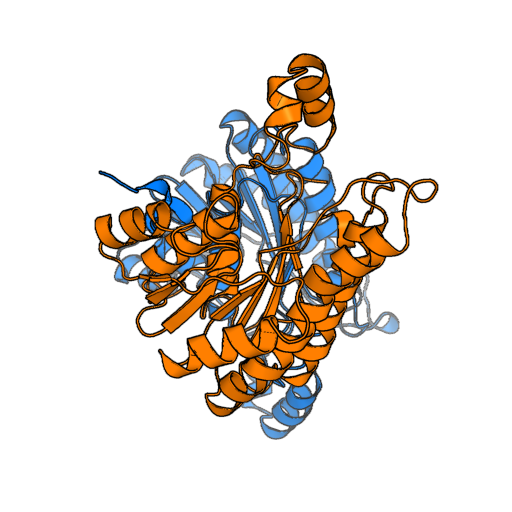 CA . GLY B 1 52 ? -20.677 65.064 44.957 1.00 10.56 30 GLY B CA 1
ATOM 2119 C C . GLY B 1 52 ? -22.058 64.478 45.190 1.00 13.70 30 GLY B C 1
ATOM 2120 O O . GLY B 1 52 ? -23.075 65.120 44.872 1.00 13.13 30 GLY B O 1
ATOM 2121 N N . LEU B 1 53 ? -22.108 63.267 45.755 1.00 11.86 31 LEU B N 1
ATOM 2122 C CA . LEU B 1 53 ? -23.388 62.625 46.108 1.00 13.83 31 LEU B CA 1
ATOM 2123 C C . LEU B 1 53 ? -24.202 63.524 47.057 1.00 18.99 31 LEU B C 1
ATOM 2124 O O . LEU B 1 53 ? -25.415 63.729 46.854 1.00 12.34 31 LEU B O 1
ATOM 2129 N N . ALA B 1 54 ? -23.545 64.058 48.091 1.00 12.88 32 ALA B N 1
ATOM 2130 C CA . ALA B 1 54 ? -24.268 64.891 49.057 1.00 13.85 32 ALA B CA 1
ATOM 2131 C C . ALA B 1 54 ? -24.786 66.133 48.350 1.00 18.59 32 ALA B C 1
ATOM 2132 O O . ALA B 1 54 ? -25.869 66.603 48.653 1.00 19.57 32 ALA B O 1
ATOM 2134 N N . GLY B 1 55 ? -24.022 66.639 47.387 1.00 17.32 33 GLY B N 1
ATOM 2135 C CA . GLY B 1 55 ? -24.413 67.849 46.656 1.00 14.09 33 GLY B CA 1
ATOM 2136 C C . GLY B 1 55 ? -25.603 67.582 45.740 1.00 31.45 33 GLY B C 1
ATOM 2137 O O . GLY B 1 55 ? -26.344 68.487 45.413 1.00 16.76 33 GLY B O 1
ATOM 2138 N N . ALA B 1 56 ? -25.787 66.332 45.322 1.00 15.79 34 ALA B N 1
ATOM 2139 C CA . ALA B 1 56 ? -26.947 65.955 44.508 1.00 17.59 34 ALA B CA 1
ATOM 2140 C C . ALA B 1 56 ? -28.155 65.606 45.370 1.00 17.08 34 ALA B C 1
ATOM 2141 O O . ALA B 1 56 ? -29.224 65.261 44.854 1.00 16.78 34 ALA B O 1
ATOM 2143 N N . GLY B 1 57 ? -27.982 65.675 46.682 1.00 15.01 35 GLY B N 1
ATOM 2144 C CA . GLY B 1 57 ? -29.100 65.517 47.608 1.00 15.20 35 GLY B CA 1
ATOM 2145 C C . GLY B 1 57 ? -29.109 64.264 48.462 1.00 19.75 35 GLY B C 1
ATOM 2146 O O . GLY B 1 57 ? -30.010 64.091 49.284 1.00 17.03 35 GLY B O 1
ATOM 2147 N N . ALA B 1 58 ? -28.125 63.381 48.285 1.00 14.71 36 ALA B N 1
ATOM 2148 C CA . ALA B 1 58 ? -28.069 62.162 49.105 1.00 14.14 36 ALA B CA 1
ATOM 2149 C C . ALA B 1 58 ? -27.656 62.488 50.531 1.00 12.42 36 ALA B C 1
ATOM 2150 O O . ALA B 1 58 ? -26.766 63.292 50.746 1.00 16.97 36 ALA B O 1
ATOM 2152 N N . HIS B 1 59 ? -28.278 61.830 51.503 1.00 16.72 37 HIS B N 1
ATOM 2153 C CA . HIS B 1 59 ? -27.669 61.745 52.813 1.00 17.07 37 HIS B CA 1
ATOM 2154 C C . HIS B 1 59 ? -26.447 60.822 52.672 1.00 19.51 37 HIS B C 1
ATOM 2155 O O . HIS B 1 59 ? -26.563 59.715 52.137 1.00 18.79 37 HIS B O 1
ATOM 2162 N N . VAL B 1 60 ? -25.285 61.260 53.139 1.00 13.38 38 VAL B N 1
ATOM 2163 C CA . VAL B 1 60 ? -24.086 60.446 52.998 1.00 12.97 38 VAL B CA 1
ATOM 2164 C C . VAL B 1 60 ? -23.531 59.909 54.314 1.00 17.16 38 VAL B C 1
ATOM 2165 O O . VAL B 1 60 ? -23.277 60.660 55.247 1.00 20.19 38 VAL B O 1
ATOM 2169 N N . ILE B 1 61 ? -23.344 58.597 54.371 1.00 13.32 39 ILE B N 1
ATOM 2170 C CA . ILE B 1 61 ? -22.608 57.975 55.453 1.00 12.93 39 ILE B CA 1
ATOM 2171 C C . ILE B 1 61 ? -21.157 57.789 55.042 1.00 16.82 39 ILE B C 1
ATOM 2172 O O . ILE B 1 61 ? -20.835 57.106 54.073 1.00 14.64 39 ILE B O 1
ATOM 2177 N N . LEU B 1 62 ? -20.279 58.449 55.767 1.00 16.32 40 LEU B N 1
ATOM 2178 C CA . LEU B 1 62 ? -18.877 58.492 55.430 1.00 11.69 40 LEU B CA 1
ATOM 2179 C C . LEU B 1 62 ? -18.152 57.400 56.214 1.00 15.56 40 LEU B C 1
ATOM 2180 O O . LEU B 1 62 ? -18.654 56.885 57.215 1.00 16.02 40 LEU B O 1
ATOM 2185 N N . HIS B 1 63 ? -16.961 57.053 55.758 1.00 17.22 41 HIS B N 1
ATOM 2186 C CA . HIS B 1 63 ? -16.253 55.953 56.359 1.00 10.41 41 HIS B CA 1
ATOM 2187 C C . HIS B 1 63 ? -14.761 56.095 56.160 1.00 12.93 41 HIS B C 1
ATOM 2188 O O . HIS B 1 63 ? -14.288 56.667 55.156 1.00 14.90 41 HIS B O 1
ATOM 2195 N N . GLY B 1 64 ? -14.030 55.613 57.162 1.00 15.45 42 GLY B N 1
ATOM 2196 C CA . GLY B 1 64 ? -12.570 55.641 57.194 1.00 14.25 42 GLY B CA 1
ATOM 2197 C C . GLY B 1 64 ? -12.136 54.611 58.227 1.00 17.00 42 GLY B C 1
ATOM 2198 O O . GLY B 1 64 ? -12.977 53.989 58.886 1.00 17.42 42 GLY B O 1
ATOM 2199 N N . VAL B 1 65 ? -10.836 54.390 58.362 1.00 17.74 43 VAL B N 1
ATOM 2200 C CA . VAL B 1 65 ? -10.358 53.376 59.303 1.00 20.34 43 VAL B CA 1
ATOM 2201 C C . VAL B 1 65 ? -10.704 53.738 60.756 1.00 21.65 43 VAL B C 1
ATOM 2202 O O . VAL B 1 65 ? -11.365 52.967 61.461 1.00 19.30 43 VAL B O 1
ATOM 2206 N N . LYS B 1 66 ? -10.284 54.925 61.185 1.00 21.19 44 LYS B N 1
ATOM 2207 C CA . LYS B 1 66 ? -10.506 55.356 62.573 1.00 28.14 44 LYS B CA 1
ATOM 2208 C C . LYS B 1 66 ? -11.593 56.424 62.762 1.00 19.94 44 LYS B C 1
ATOM 2209 O O . LYS B 1 66 ? -11.797 57.283 61.903 1.00 20.19 44 LYS B O 1
ATOM 2215 N N . PRO B 1 67 ? -12.293 56.375 63.907 1.00 26.54 45 PRO B N 1
ATOM 2216 C CA . PRO B 1 67 ? -13.262 57.412 64.220 1.00 21.32 45 PRO B CA 1
ATOM 2217 C C . PRO B 1 67 ? -12.669 58.801 64.042 1.00 27.73 45 PRO B C 1
ATOM 2218 O O . PRO B 1 67 ? -11.529 59.040 64.438 1.00 25.91 45 PRO B O 1
ATOM 2222 N N . GLY B 1 68 ? -13.430 59.704 63.427 1.00 20.57 46 GLY B N 1
ATOM 2223 C CA . GLY B 1 68 ? -12.977 61.086 63.241 1.00 16.17 46 GLY B CA 1
ATOM 2224 C C . GLY B 1 68 ? -12.168 61.307 61.971 1.00 19.82 46 GLY B C 1
ATOM 2225 O O . GLY B 1 68 ? -11.845 62.438 61.631 1.00 22.45 46 GLY B O 1
ATOM 2226 N N . SER B 1 69 ? -11.818 60.237 61.264 1.00 20.03 47 SER B N 1
ATOM 2227 C CA A SER B 1 69 ? -11.019 60.361 60.039 0.50 19.00 47 SER B CA 1
ATOM 2228 C CA B SER B 1 69 ? -11.021 60.365 60.038 0.50 22.75 47 SER B CA 1
ATOM 2229 C C . SER B 1 69 ? -11.742 61.162 58.949 1.00 19.44 47 SER B C 1
ATOM 2230 O O . SER B 1 69 ? -11.116 61.822 58.123 1.00 18.01 47 SER B O 1
ATOM 2235 N N . THR B 1 70 ? -13.068 61.128 58.949 1.00 19.65 48 THR B N 1
ATOM 2236 C CA . THR B 1 70 ? -13.821 61.840 57.906 1.00 18.05 48 THR B CA 1
ATOM 2237 C C . THR B 1 70 ? -14.323 63.232 58.311 1.00 19.09 48 THR B C 1
ATOM 2238 O O . THR B 1 70 ? -15.152 63.844 57.621 1.00 14.46 48 THR B O 1
ATOM 2242 N N . ALA B 1 71 ? -13.810 63.760 59.411 1.00 16.27 49 ALA B N 1
ATOM 2243 C CA . ALA B 1 71 ? -14.368 65.022 59.940 1.00 23.38 49 ALA B CA 1
ATOM 2244 C C . ALA B 1 71 ? -14.426 66.163 58.911 1.00 17.66 49 ALA B C 1
ATOM 2245 O O . ALA B 1 71 ? -15.434 66.896 58.820 1.00 18.12 49 ALA B O 1
ATOM 2247 N N . ALA B 1 72 ? -13.357 66.329 58.132 1.00 14.96 50 ALA B N 1
ATOM 2248 C CA . ALA B 1 72 ? -13.287 67.429 57.160 1.00 16.97 50 ALA B CA 1
ATOM 2249 C C . ALA B 1 72 ? -14.315 67.335 56.030 1.00 21.92 50 ALA B C 1
ATOM 2250 O O . ALA B 1 72 ? -14.891 68.334 55.584 1.00 18.14 50 ALA B O 1
ATOM 2252 N N . VAL B 1 73 ? -14.507 66.130 55.520 1.00 16.12 51 VAL B N 1
ATOM 2253 C CA . VAL B 1 73 ? -15.446 65.947 54.428 1.00 13.63 51 VAL B CA 1
ATOM 2254 C C . VAL B 1 73 ? -16.850 66.182 54.970 1.00 11.69 51 VAL B C 1
ATOM 2255 O O . VAL B 1 73 ? -17.673 66.817 54.321 1.00 13.93 51 VAL B O 1
ATOM 2259 N N . GLN B 1 74 ? -17.117 65.701 56.178 1.00 11.29 52 GLN B N 1
ATOM 2260 C CA . GLN B 1 74 ? -18.399 65.944 56.809 1.00 15.08 52 GLN B CA 1
ATOM 2261 C C . GLN B 1 74 ? -18.668 67.451 56.980 1.00 17.51 52 GLN B C 1
ATOM 2262 O O . GLN B 1 74 ? -19.704 67.923 56.632 1.00 14.71 52 GLN B O 1
ATOM 2268 N N . GLN B 1 75 ? -17.671 68.172 57.427 1.00 12.84 53 GLN B N 1
ATOM 2269 C CA . GLN B 1 75 ? -17.775 69.604 57.578 1.00 16.91 53 GLN B CA 1
ATOM 2270 C C . GLN B 1 75 ? -18.055 70.321 56.256 1.00 15.29 53 GLN B C 1
ATOM 2271 O O . GLN B 1 75 ? -18.845 71.251 56.225 1.00 15.56 53 GLN B O 1
ATOM 2277 N N . ARG B 1 76 ? -17.417 69.898 55.169 1.00 12.96 54 ARG B N 1
ATOM 2278 C CA . ARG B 1 76 ? -17.663 70.537 53.868 1.00 16.38 54 ARG B CA 1
ATOM 2279 C C . ARG B 1 76 ? -19.037 70.214 53.342 1.00 17.72 54 ARG B C 1
ATOM 2280 O O . ARG B 1 76 ? -19.711 71.074 52.792 1.00 14.31 54 ARG B O 1
ATOM 2288 N N . ILE B 1 77 ? -19.478 68.982 53.553 1.00 14.47 55 ILE B N 1
ATOM 2289 C CA . ILE B 1 77 ? -20.845 68.622 53.149 1.00 13.80 55 ILE B CA 1
ATOM 2290 C C . ILE B 1 77 ? -21.851 69.463 53.902 1.00 14.54 55 ILE B C 1
ATOM 2291 O O . ILE B 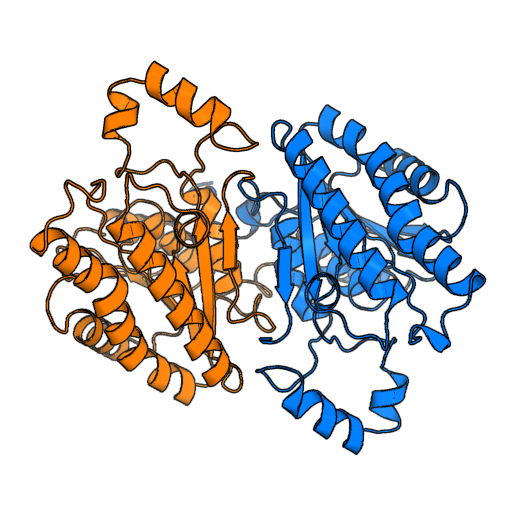1 77 ? -22.732 70.108 53.301 1.00 17.96 55 ILE B O 1
ATOM 2296 N N . ILE B 1 78 ? -21.722 69.498 55.223 1.00 12.92 56 ILE B N 1
ATOM 2297 C CA . ILE B 1 78 ? -22.673 70.316 55.996 1.00 18.69 56 ILE B CA 1
ATOM 2298 C C . ILE B 1 78 ? -22.603 71.798 55.621 1.00 15.76 56 ILE B C 1
ATOM 2299 O O . ILE B 1 78 ? -23.621 72.474 55.517 1.00 23.15 56 ILE B O 1
ATOM 2304 N N . ALA B 1 79 ? -21.399 72.288 55.366 1.00 17.12 57 ALA B N 1
ATOM 2305 C CA . ALA B 1 79 ? -21.212 73.697 55.020 1.00 17.54 57 ALA B CA 1
ATOM 2306 C C . ALA B 1 79 ? -21.900 74.068 53.724 1.00 30.73 57 ALA B C 1
ATOM 2307 O O . ALA B 1 79 ? -22.284 75.214 53.526 1.00 20.59 57 ALA B O 1
ATOM 2309 N N . SER B 1 80 ? -22.047 73.109 52.821 1.00 22.65 58 SER B N 1
ATOM 2310 C CA . SER B 1 80 ? -22.683 73.421 51.548 1.00 21.40 58 SER B CA 1
ATOM 2311 C C . SER B 1 80 ? -24.172 73.084 51.577 1.00 22.79 58 SER B C 1
ATOM 2312 O O . SER B 1 80 ? -24.845 73.164 50.557 1.00 24.77 58 SER B O 1
ATOM 2315 N N . GLY B 1 81 ? -24.692 72.720 52.745 1.00 22.89 59 GLY B N 1
ATOM 2316 C CA . GLY B 1 81 ? -26.137 72.503 52.871 1.00 19.24 59 GLY B CA 1
ATOM 2317 C C . GLY B 1 81 ? -26.552 71.040 52.785 1.00 21.89 59 GLY B C 1
ATOM 2318 O O . GLY B 1 81 ? -27.736 70.732 52.745 1.00 23.24 59 GLY B O 1
ATOM 2319 N N . GLY B 1 82 ? -25.586 70.126 52.777 1.00 17.74 60 GLY B N 1
ATOM 2320 C CA . GLY B 1 82 ? -25.922 68.696 52.720 1.00 14.64 60 GLY B CA 1
ATOM 2321 C C . GLY B 1 82 ? -25.891 68.058 54.090 1.00 19.63 60 GLY B C 1
ATOM 2322 O O . GLY B 1 82 ? -25.645 68.723 55.093 1.00 17.40 60 GLY B O 1
ATOM 2323 N N . THR B 1 83 ? -26.137 66.758 54.160 1.00 19.97 61 THR B N 1
ATOM 2324 C CA . THR B 1 83 ? -26.076 66.090 55.465 1.00 18.33 61 THR B CA 1
ATOM 2325 C C . THR B 1 83 ? -25.206 64.857 55.355 1.00 18.48 61 THR B C 1
ATOM 2326 O O . THR B 1 83 ? -25.174 64.227 54.301 1.00 15.98 61 THR B O 1
ATOM 2330 N N . ALA B 1 84 ? -24.513 64.519 56.442 1.00 16.99 62 ALA B N 1
ATOM 2331 C CA . ALA B 1 84 ? -23.569 63.405 56.458 1.00 16.99 62 ALA B CA 1
ATOM 2332 C C . ALA B 1 84 ? -23.272 62.976 57.881 1.00 20.72 62 ALA B C 1
ATOM 2333 O O . ALA B 1 84 ? -23.411 63.760 58.810 1.00 16.98 62 ALA B O 1
ATOM 2335 N N . GLN B 1 85 ? -22.834 61.734 58.048 1.00 15.62 63 GLN B N 1
ATOM 2336 C CA . GLN B 1 85 ? -22.350 61.264 59.339 1.00 17.05 63 GLN B CA 1
ATOM 2337 C C . GLN B 1 85 ? -21.341 60.155 59.083 1.00 20.45 63 GLN B C 1
ATOM 2338 O O . GLN B 1 85 ? -21.191 59.710 57.951 1.00 22.84 63 GLN B O 1
ATOM 2344 N N . GLU B 1 86 ? -20.676 59.697 60.138 1.00 17.17 64 GLU B N 1
ATOM 2345 C CA . GLU B 1 86 ? -19.531 58.796 59.994 1.00 15.56 64 GLU B CA 1
ATOM 2346 C C . GLU B 1 86 ? -19.742 57.421 60.606 1.00 18.33 64 GLU B C 1
ATOM 2347 O O . GLU B 1 86 ? -20.294 57.306 61.704 1.00 19.98 64 GLU B O 1
ATOM 2353 N N . LEU B 1 87 ? -19.292 56.382 59.900 1.00 13.90 65 LEU B N 1
ATOM 2354 C CA . LEU B 1 87 ? -19.092 55.045 60.505 1.00 15.95 65 LEU B CA 1
ATOM 2355 C C . LEU B 1 87 ? -17.673 54.596 60.179 1.00 26.49 65 LEU B C 1
ATOM 2356 O O . LEU B 1 87 ? -17.315 54.495 59.019 1.00 31.84 65 LEU B O 1
ATOM 2361 N N . ALA B 1 88 ? -16.856 54.343 61.188 1.00 16.05 66 ALA B N 1
ATOM 2362 C CA . ALA B 1 88 ? -15.471 53.943 60.932 1.00 24.67 66 ALA B CA 1
ATOM 2363 C C . ALA B 1 88 ? -15.283 52.425 61.094 1.00 22.47 66 ALA B C 1
ATOM 2364 O O . ALA B 1 88 ? -16.128 51.752 61.669 1.00 18.86 66 ALA B O 1
ATOM 2366 N N . GLY B 1 89 ? -14.196 51.879 60.567 1.00 24.00 67 GLY B N 1
ATOM 2367 C CA . GLY B 1 89 ? -13.901 50.461 60.774 1.00 23.31 67 GLY B CA 1
ATOM 2368 C C . GLY B 1 89 ? -12.871 49.961 59.784 1.00 21.98 67 GLY B C 1
ATOM 2369 O O . GLY B 1 89 ? -12.881 50.374 58.634 1.00 16.39 67 GLY B O 1
ATOM 2370 N N . ASP B 1 90 ? -11.978 49.085 60.234 1.00 18.45 68 ASP B N 1
ATOM 2371 C CA . ASP B 1 90 ? -10.900 48.570 59.392 1.00 25.58 68 ASP B CA 1
ATOM 2372 C C . ASP B 1 90 ? -11.486 47.393 58.604 1.00 22.95 68 ASP B C 1
ATOM 2373 O O . ASP B 1 90 ? -11.927 46.398 59.177 1.00 20.92 68 ASP B O 1
ATOM 2378 N N . LEU B 1 91 ? -11.485 47.518 57.287 1.00 16.89 69 LEU B N 1
ATOM 2379 C CA . LEU B 1 91 ? -12.130 46.536 56.431 1.00 14.53 69 LEU B CA 1
ATOM 2380 C C . LEU B 1 91 ? -11.285 45.294 56.244 1.00 16.60 69 LEU B C 1
ATOM 2381 O O . LEU B 1 91 ? -11.692 44.357 55.560 1.00 18.61 69 LEU B O 1
ATOM 2386 N N . SER B 1 92 ? -10.099 45.272 56.845 1.00 17.78 70 SER B N 1
ATOM 2387 C CA . SER B 1 92 ? -9.254 44.067 56.768 1.00 17.67 70 SER B CA 1
ATOM 2388 C C . SER B 1 92 ? -9.646 43.006 57.790 1.00 25.30 70 SER B C 1
ATOM 2389 O O . SER B 1 92 ? -9.177 41.871 57.728 1.00 25.20 70 SER B O 1
ATOM 2392 N N . GLU B 1 93 ? -10.510 43.347 58.730 1.00 21.83 71 GLU B N 1
ATOM 2393 C CA . GLU B 1 93 ? -10.825 42.367 59.772 1.00 27.67 71 GLU B CA 1
ATOM 2394 C C . GLU B 1 93 ? -11.981 41.471 59.390 1.00 25.60 71 GLU B C 1
ATOM 2395 O O . GLU B 1 93 ? -12.876 41.867 58.647 1.00 22.98 71 GLU B O 1
ATOM 2401 N N . ALA B 1 94 ? -11.958 40.240 59.873 1.00 24.84 72 ALA B N 1
ATOM 2402 C CA . ALA B 1 94 ? -12.968 39.279 59.470 1.00 31.42 72 ALA B CA 1
ATOM 2403 C C . ALA B 1 94 ? -14.380 39.785 59.840 1.00 30.37 72 ALA B C 1
ATOM 2404 O O . ALA B 1 94 ? -14.612 40.183 60.965 1.00 20.56 72 ALA B O 1
ATOM 2406 N N . GLY B 1 95 ? -15.307 39.792 58.885 1.00 24.40 73 GLY B N 1
ATOM 2407 C CA . GLY B 1 95 ? -16.678 40.252 59.139 1.00 23.91 73 GLY B CA 1
ATOM 2408 C C . GLY B 1 95 ? -16.909 41.771 59.127 1.00 20.23 73 GLY B C 1
ATOM 2409 O O . GLY B 1 95 ? -18.040 42.237 59.308 1.00 19.58 73 GLY B O 1
ATOM 2410 N N . ALA B 1 96 ? -15.854 42.553 58.935 1.00 13.14 74 ALA B N 1
ATOM 2411 C CA . ALA B 1 96 ? -15.990 44.020 58.993 1.00 24.73 74 ALA B CA 1
ATOM 2412 C C . ALA B 1 96 ? -16.999 44.589 57.969 1.00 14.88 74 ALA B C 1
ATOM 2413 O O . ALA B 1 96 ? -17.740 45.535 58.271 1.00 16.98 74 ALA B O 1
ATOM 2415 N N . GLY B 1 97 ? -17.025 44.041 56.757 1.00 14.02 75 GLY B N 1
ATOM 2416 C CA . GLY B 1 97 ? -17.975 44.522 55.757 1.00 13.37 75 GLY B CA 1
ATOM 2417 C C . GLY B 1 97 ? -19.411 44.305 56.203 1.00 16.39 75 GLY B C 1
ATOM 2418 O O . GLY B 1 97 ? -20.277 45.175 56.061 1.00 15.75 75 GLY B O 1
ATOM 2419 N N . THR B 1 98 ? -19.660 43.139 56.783 1.00 15.06 76 THR B N 1
ATOM 2420 C CA . THR B 1 98 ? -20.990 42.818 57.280 1.00 17.18 76 THR B CA 1
ATOM 2421 C C . THR B 1 98 ? -21.395 43.790 58.391 1.00 18.45 76 THR B C 1
ATOM 2422 O O . THR B 1 98 ? -22.499 44.339 58.368 1.00 15.49 76 THR B O 1
ATOM 2426 N N . ASP B 1 99 ? -20.495 43.995 59.352 1.00 21.02 77 ASP B N 1
ATOM 2427 C CA . ASP B 1 99 ? -20.763 44.895 60.482 1.00 21.02 77 ASP B CA 1
ATOM 2428 C C . ASP B 1 99 ? -21.023 46.325 59.994 1.00 20.83 77 ASP B C 1
ATOM 2429 O O . ASP B 1 99 ? -21.906 47.008 60.497 1.00 17.33 77 ASP B O 1
ATOM 2434 N N . LEU B 1 100 ? -20.240 46.769 59.016 1.00 13.56 78 LEU B N 1
ATOM 2435 C CA . LEU B 1 100 ? -20.421 48.102 58.434 1.00 15.30 78 LEU B CA 1
ATOM 2436 C C . LEU B 1 100 ? -21.798 48.307 57.821 1.00 16.40 78 LEU B C 1
ATOM 2437 O O . LEU B 1 100 ? -22.448 49.318 58.099 1.00 17.09 78 LEU B O 1
ATOM 2442 N N . ILE B 1 101 ? -22.249 47.370 56.980 1.00 17.78 79 ILE B N 1
ATOM 2443 C CA . ILE B 1 101 ? -23.576 47.479 56.362 1.00 16.12 79 ILE B CA 1
ATOM 2444 C C . ILE B 1 101 ? -24.678 47.411 57.427 1.00 13.84 79 ILE B C 1
ATOM 2445 O O . ILE B 1 101 ? -25.678 48.140 57.361 1.00 16.27 79 ILE B O 1
ATOM 2450 N N . GLU B 1 102 ? -24.508 46.540 58.410 1.00 18.25 80 GLU B N 1
ATOM 2451 C CA . GLU B 1 102 ? -25.550 46.387 59.415 1.00 17.93 80 GLU B CA 1
ATOM 2452 C C . GLU B 1 102 ? -25.692 47.679 60.234 1.00 21.59 80 GLU B C 1
ATOM 2453 O O . GLU B 1 102 ? -26.809 48.137 60.492 1.00 19.05 80 GLU B O 1
ATOM 2459 N N . ARG B 1 103 ? -24.567 48.261 60.570 1.00 16.56 81 ARG B N 1
ATOM 2460 C CA . ARG B 1 103 ? -24.548 49.533 61.263 1.00 21.89 81 ARG B CA 1
ATOM 2461 C C . ARG B 1 103 ? -25.184 50.630 60.427 1.00 22.59 81 ARG B C 1
ATOM 2462 O O . ARG B 1 103 ? -25.955 51.362 60.928 1.00 21.70 81 ARG B O 1
ATOM 2470 N N . ALA B 1 104 ? -24.886 50.679 59.142 1.00 18.15 82 ALA B N 1
ATOM 2471 C CA . ALA B 1 104 ? -25.455 51.720 58.277 1.00 18.22 82 ALA B CA 1
ATOM 2472 C C . ALA B 1 104 ? -26.968 51.542 58.093 1.00 15.70 82 ALA B C 1
ATOM 2473 O O . ALA B 1 104 ? -27.742 52.509 58.192 1.00 18.04 82 ALA B O 1
ATOM 2475 N N . GLU B 1 105 ? -27.397 50.308 57.848 1.00 12.86 83 GLU B N 1
ATOM 2476 C CA . GLU B 1 105 ? -28.823 49.996 57.743 1.00 14.77 83 GLU B CA 1
ATOM 2477 C C . GLU B 1 105 ? -29.638 50.326 59.023 1.00 22.19 83 GLU B C 1
ATOM 2478 O O . GLU B 1 105 ? -30.832 50.643 58.941 1.00 22.93 83 GLU B O 1
ATOM 2484 N N . ALA B 1 106 ? -29.013 50.230 60.190 1.00 23.56 84 ALA B N 1
ATOM 2485 C CA . ALA B 1 106 ? -29.690 50.631 61.433 1.00 35.69 84 ALA B CA 1
ATOM 2486 C C . ALA B 1 106 ? -29.863 52.147 61.507 1.00 34.79 84 ALA B C 1
ATOM 2487 O O . ALA B 1 106 ? -30.678 52.648 62.269 1.00 35.49 84 ALA B O 1
ATOM 2489 N N . ILE B 1 107 ? -29.097 52.880 60.711 1.00 26.48 85 ILE B N 1
ATOM 2490 C CA . ILE B 1 107 ? -29.272 54.322 60.634 1.00 27.23 85 ILE B CA 1
ATOM 2491 C C . ILE B 1 107 ? -30.285 54.772 59.584 1.00 29.38 85 ILE B C 1
ATOM 2492 O O . ILE B 1 107 ? -31.036 55.703 59.822 1.00 25.88 85 ILE B O 1
ATOM 2497 N N . ALA B 1 108 ? -30.277 54.129 58.417 1.00 22.31 86 ALA B N 1
ATOM 2498 C CA . ALA B 1 108 ? -31.246 54.403 57.352 1.00 25.75 86 ALA B CA 1
ATOM 2499 C C . ALA B 1 108 ? -31.049 53.378 56.238 1.00 21.12 86 ALA B C 1
ATOM 2500 O O . ALA B 1 108 ? -29.986 52.768 56.149 1.00 19.23 86 ALA B O 1
ATOM 2502 N N . PRO B 1 109 ? -32.072 53.189 55.394 1.00 23.50 87 PRO B N 1
ATOM 2503 C CA . PRO B 1 109 ? -31.886 52.329 54.238 1.00 25.37 87 PRO B CA 1
ATOM 2504 C C . PRO B 1 109 ? -30.698 52.819 53.418 1.00 24.12 87 PRO B C 1
ATOM 2505 O O . PRO B 1 109 ? -30.608 54.009 53.101 1.00 25.08 87 PRO B O 1
ATOM 2509 N N . VAL B 1 110 ? -29.772 51.922 53.101 1.00 21.20 88 VAL B N 1
ATOM 2510 C CA . VAL B 1 110 ? -28.650 52.294 52.251 1.00 14.63 88 VAL B CA 1
ATOM 2511 C C . VAL B 1 110 ? -29.033 51.973 50.804 1.00 16.30 88 VAL B C 1
ATOM 2512 O O . VAL B 1 110 ? -29.100 50.810 50.419 1.00 16.18 88 VAL B O 1
ATOM 2516 N N . ASP B 1 111 ? -29.308 53.015 50.024 1.00 12.30 89 ASP B N 1
ATOM 2517 C CA . ASP B 1 111 ? -29.708 52.888 48.622 1.00 12.58 89 ASP B CA 1
ATOM 2518 C C . ASP B 1 111 ? -28.533 52.765 47.677 1.00 13.01 89 ASP B C 1
ATOM 2519 O O . ASP B 1 111 ? -28.643 52.157 46.612 1.00 12.38 89 ASP B O 1
ATOM 2524 N N . ILE B 1 112 ? -27.420 53.385 48.059 1.00 8.88 90 ILE B N 1
ATOM 2525 C CA . ILE B 1 112 ? -26.278 53.510 47.187 1.00 11.44 90 ILE B CA 1
ATOM 2526 C C . ILE B 1 112 ? -25.050 53.106 47.968 1.00 14.79 90 ILE B C 1
ATOM 2527 O O . ILE B 1 112 ? -24.766 53.664 49.046 1.00 12.33 90 ILE B O 1
ATOM 2532 N N . LEU B 1 113 ? -24.328 52.120 47.448 1.00 13.03 91 LEU B N 1
ATOM 2533 C CA . LEU B 1 113 ? -23.083 51.691 48.078 1.00 12.28 91 LEU B CA 1
ATOM 2534 C C . LEU B 1 113 ? -21.887 51.996 47.183 1.00 15.20 91 LEU B C 1
ATOM 2535 O O . LEU B 1 113 ? -21.807 51.491 46.067 1.00 16.95 91 LEU B O 1
ATOM 2540 N N . VAL B 1 114 ? -20.971 52.843 47.642 1.00 13.62 92 VAL B N 1
ATOM 2541 C CA . VAL B 1 114 ? -19.758 53.113 46.868 1.00 12.38 92 VAL B CA 1
ATOM 2542 C C . VAL B 1 114 ? -18.583 52.374 47.486 1.00 16.58 92 VAL B C 1
ATOM 2543 O O . VAL B 1 114 ? -18.164 52.669 48.607 1.00 14.68 92 VAL B O 1
ATOM 2547 N N . ILE B 1 115 ? -18.064 51.398 46.750 1.00 15.30 93 ILE B N 1
ATOM 2548 C CA . ILE B 1 115 ? -17.018 50.535 47.291 1.00 12.30 93 ILE B CA 1
ATOM 2549 C C . ILE B 1 115 ? -15.674 51.097 46.852 1.00 16.91 93 ILE B C 1
ATOM 2550 O O . ILE B 1 115 ? -15.152 50.750 45.806 1.00 12.61 93 ILE B O 1
ATOM 2555 N N . ASN B 1 116 ? -15.134 51.986 47.671 1.00 13.05 94 ASN B N 1
ATOM 2556 C CA . ASN B 1 116 ? -13.997 52.778 47.295 1.00 13.46 94 ASN B CA 1
ATOM 2557 C C . ASN B 1 116 ? -12.731 52.443 48.063 1.00 15.92 94 ASN B C 1
ATOM 2558 O O . ASN B 1 116 ? -11.662 52.375 47.473 1.00 12.95 94 ASN B O 1
ATOM 2563 N N . ALA B 1 117 ? -12.835 52.220 49.371 1.00 11.54 95 ALA B N 1
ATOM 2564 C CA . ALA B 1 117 ? -11.639 51.883 50.140 1.00 11.85 95 ALA B CA 1
ATOM 2565 C C . ALA B 1 117 ? -10.975 50.608 49.603 1.00 13.84 95 ALA B C 1
ATOM 2566 O O . ALA B 1 117 ? -11.645 49.614 49.374 1.00 14.12 95 ALA B O 1
ATOM 2568 N N . SER B 1 118 ? -9.657 50.612 49.463 1.00 14.60 96 SER B N 1
ATOM 2569 C CA . SER B 1 118 ? -8.970 49.399 49.071 1.00 15.97 96 SER B CA 1
ATOM 2570 C C . SER B 1 118 ? -7.578 49.388 49.669 1.00 19.96 96 SER B C 1
ATOM 2571 O O . SER B 1 118 ? -7.085 50.410 50.140 1.00 17.45 96 SER B O 1
ATOM 2574 N N . ALA B 1 119 ? -6.965 48.213 49.653 1.00 16.43 97 ALA B N 1
ATOM 2575 C CA . ALA B 1 119 ? -5.614 48.015 50.148 1.00 20.03 97 ALA B CA 1
ATOM 2576 C C . ALA B 1 119 ? -4.743 47.811 48.938 1.00 17.83 97 ALA B C 1
ATOM 2577 O O . ALA B 1 119 ? -5.133 47.109 48.005 1.00 17.13 97 ALA B O 1
ATOM 2579 N N . GLN B 1 120 ? -3.561 48.413 48.951 1.00 22.12 98 GLN B N 1
ATOM 2580 C CA . GLN B 1 120 ? -2.620 48.251 47.848 1.00 19.87 98 GLN B CA 1
ATOM 2581 C C . GLN B 1 120 ? -1.213 48.193 48.412 1.00 19.06 98 GLN B C 1
ATOM 2582 O O . GLN B 1 120 ? -0.732 49.168 48.973 1.00 14.97 98 GLN B O 1
ATOM 2588 N N . ILE B 1 121 ? -0.561 47.039 48.290 1.00 18.19 99 ILE B N 1
ATOM 2589 C CA . ILE B 1 121 ? 0.815 46.917 48.723 1.00 16.65 99 ILE B CA 1
ATOM 2590 C C . ILE B 1 121 ? 1.655 46.589 47.490 1.00 16.10 99 ILE B C 1
ATOM 2591 O O . ILE B 1 121 ? 1.583 45.462 46.991 1.00 14.74 99 ILE B O 1
ATOM 2596 N N . ASN B 1 122 ? 2.425 47.554 46.983 1.00 14.22 100 ASN B N 1
ATOM 2597 C CA . ASN B 1 122 ? 3.210 47.319 45.757 1.00 19.73 100 ASN B CA 1
ATOM 2598 C C . ASN B 1 122 ? 4.192 46.183 45.919 1.00 18.98 100 ASN B C 1
ATOM 2599 O O . ASN B 1 122 ? 4.913 46.123 46.906 1.00 17.77 100 ASN B O 1
ATOM 2604 N N . ALA B 1 123 ? 4.214 45.274 44.951 1.00 18.51 101 ALA B N 1
ATOM 2605 C CA . ALA B 1 123 ? 5.188 44.190 44.925 1.00 14.48 101 ALA B CA 1
ATOM 2606 C C . ALA B 1 123 ? 5.037 43.443 43.613 1.00 20.00 101 ALA B C 1
ATOM 2607 O O . ALA B 1 123 ? 3.920 43.153 43.165 1.00 14.40 101 ALA B O 1
ATOM 2609 N N . THR B 1 124 ? 6.156 43.169 42.963 1.00 11.46 102 THR B N 1
ATOM 2610 C CA . THR B 1 124 ? 6.127 42.240 41.838 1.00 11.46 102 THR B CA 1
ATOM 2611 C C . THR B 1 124 ? 5.968 40.840 42.431 1.00 14.11 102 THR B C 1
ATOM 2612 O O . THR B 1 124 ? 6.043 40.653 43.666 1.00 10.98 102 THR B O 1
ATOM 2616 N N . LEU B 1 125 ? 5.735 39.853 41.569 1.00 14.36 103 LEU B N 1
ATOM 2617 C CA . LEU B 1 125 ? 5.537 38.462 42.022 1.00 16.17 103 LEU B CA 1
ATOM 2618 C C . LEU B 1 125 ? 6.636 37.914 42.961 1.00 17.76 103 LEU B C 1
ATOM 2619 O O . LEU B 1 125 ? 6.333 37.237 43.930 1.00 15.51 103 LEU B O 1
ATOM 2624 N N . SER B 1 126 ? 7.902 38.179 42.648 1.00 13.48 104 SER B N 1
ATOM 2625 C CA . SER B 1 126 ? 9.018 37.752 43.524 1.00 26.27 104 SER B CA 1
ATOM 2626 C C . SER B 1 126 ? 8.967 38.326 44.951 1.00 25.68 104 SER B C 1
ATOM 2627 O O . SER B 1 126 ? 9.547 37.768 45.886 1.00 20.32 104 SER B O 1
ATOM 2630 N N . ALA B 1 127 ? 8.270 39.437 45.130 1.00 16.05 105 ALA B N 1
ATOM 2631 C CA . ALA B 1 127 ? 8.211 40.060 46.451 1.00 21.57 105 ALA B CA 1
ATOM 2632 C C . ALA B 1 127 ? 6.809 40.018 47.057 1.00 19.46 105 ALA B C 1
ATOM 2633 O O . ALA B 1 127 ? 6.517 40.699 48.032 1.00 24.30 105 ALA B O 1
ATOM 2635 N N . LEU B 1 128 ? 5.947 39.197 46.484 1.00 19.16 106 LEU B N 1
ATOM 2636 C CA . LEU B 1 128 ? 4.591 39.061 46.978 1.00 17.83 106 LEU B CA 1
ATOM 2637 C C . LEU B 1 128 ? 4.573 38.022 48.087 1.00 27.34 106 LEU B C 1
ATOM 2638 O O . LEU B 1 128 ? 4.811 36.854 47.828 1.00 18.43 106 LEU B O 1
ATOM 2643 N N . THR B 1 129 ? 4.299 38.443 49.320 1.00 19.77 107 THR B N 1
ATOM 2644 C CA . THR B 1 129 ? 4.275 37.516 50.445 1.00 17.84 107 THR B CA 1
ATOM 2645 C C . THR B 1 129 ? 2.854 37.048 50.701 1.00 22.16 107 THR B C 1
ATOM 2646 O O . THR B 1 129 ? 1.900 37.747 50.365 1.00 21.69 107 THR B O 1
ATOM 2650 N N . PRO B 1 130 ? 2.706 35.864 51.299 1.00 21.61 108 PRO B N 1
ATOM 2651 C CA . PRO B 1 130 ? 1.384 35.357 51.646 1.00 20.88 108 PRO B CA 1
ATOM 2652 C C . PRO B 1 130 ? 0.588 36.293 52.565 1.00 19.96 108 PRO B C 1
ATOM 2653 O O . PRO B 1 130 ? -0.625 36.389 52.410 1.00 20.34 108 PRO B O 1
ATOM 2657 N N . ASN B 1 131 ? 1.262 36.976 53.494 1.00 22.02 109 ASN B N 1
ATOM 2658 C CA . ASN B 1 131 ? 0.607 37.951 54.377 1.00 21.64 109 ASN B CA 1
ATOM 2659 C C . ASN B 1 131 ? 0.058 39.125 53.581 1.00 18.28 109 ASN B C 1
ATOM 2660 O O . ASN B 1 131 ? -1.081 39.542 53.787 1.00 20.70 109 ASN B O 1
ATOM 2665 N N . ASP B 1 132 ? 0.883 39.677 52.698 1.00 15.38 110 ASP B N 1
ATOM 2666 C CA . ASP B 1 132 ? 0.442 40.794 51.861 1.00 18.40 110 ASP B CA 1
ATOM 2667 C C . ASP B 1 132 ? -0.690 40.393 50.920 1.00 19.60 110 ASP B C 1
ATOM 2668 O O . ASP B 1 132 ? -1.647 41.163 50.704 1.00 20.87 110 ASP B O 1
ATOM 2673 N N . LEU B 1 133 ? -0.587 39.198 50.349 1.00 15.80 111 LEU B N 1
ATOM 2674 C CA . LEU B 1 133 ? -1.670 38.667 49.519 1.00 17.87 111 LEU B CA 1
ATOM 2675 C C . LEU B 1 133 ? -2.973 38.525 50.324 1.00 17.36 111 LEU B C 1
ATOM 2676 O O . LEU B 1 133 ? -4.060 38.960 49.899 1.00 18.67 111 LEU B O 1
ATOM 2681 N N . ALA B 1 134 ? -2.877 37.919 51.499 1.00 16.38 112 ALA B N 1
ATOM 2682 C CA . ALA B 1 134 ? -4.071 37.762 52.332 1.00 18.70 112 ALA B CA 1
ATOM 2683 C C . ALA B 1 134 ? -4.688 39.103 52.737 1.00 14.61 112 ALA B C 1
ATOM 2684 O O . ALA B 1 134 ? -5.905 39.241 52.806 1.00 19.59 112 ALA B O 1
ATOM 2686 N N . PHE B 1 135 ? -3.857 40.084 53.038 1.00 12.46 113 PHE B N 1
ATOM 2687 C CA . PHE B 1 135 ? -4.377 41.383 53.472 1.00 13.82 113 PHE B CA 1
ATOM 2688 C C . PHE B 1 135 ? -5.156 42.087 52.339 1.00 16.88 113 PHE B C 1
ATOM 2689 O O . PHE B 1 135 ? -6.268 42.613 52.542 1.00 16.10 113 PHE B O 1
ATOM 2697 N N . GLN B 1 136 ? -4.572 42.100 51.143 1.00 17.68 114 GLN B N 1
ATOM 2698 C CA . GLN B 1 136 ? -5.229 42.695 49.988 1.00 14.01 114 GLN B CA 1
ATOM 2699 C C . GLN B 1 136 ? -6.502 41.935 49.611 1.00 17.23 114 GLN B C 1
ATOM 2700 O O . GLN B 1 136 ? -7.558 42.536 49.304 1.00 11.91 114 GLN B O 1
ATOM 2706 N N . LEU B 1 137 ? -6.444 40.615 49.684 1.00 10.84 115 LEU B N 1
ATOM 2707 C CA . LEU B 1 137 ? -7.678 39.858 49.480 1.00 15.27 115 LEU B CA 1
ATOM 2708 C C . LEU B 1 137 ? -8.758 40.194 50.519 1.00 15.01 115 LEU B C 1
ATOM 2709 O O . LEU B 1 137 ? -9.942 40.317 50.169 1.00 13.87 115 LEU B O 1
ATOM 2714 N N . ALA B 1 138 ? -8.361 40.330 51.784 1.00 15.82 116 ALA B N 1
ATOM 2715 C CA . ALA B 1 138 ? -9.337 40.543 52.852 1.00 17.13 116 ALA B CA 1
ATOM 2716 C C . ALA B 1 138 ? -10.071 41.864 52.630 1.00 14.82 116 ALA B C 1
ATOM 2717 O O . ALA B 1 138 ? -11.293 41.935 52.707 1.00 13.43 116 ALA B O 1
ATOM 2719 N N . VAL B 1 139 ? -9.324 42.906 52.339 1.00 16.87 117 VAL B N 1
ATOM 2720 C CA . VAL B 1 139 ? -9.935 44.210 52.104 1.00 18.14 117 VAL B CA 1
ATOM 2721 C C . VAL B 1 139 ? -10.653 44.275 50.754 1.00 23.37 117 VAL B C 1
ATOM 2722 O O . VAL B 1 139 ? -11.854 44.591 50.703 1.00 15.54 117 VAL B O 1
ATOM 2726 N N . ASN B 1 140 ? -9.944 43.951 49.668 1.00 14.71 118 ASN B N 1
ATOM 2727 C CA . ASN B 1 140 ? -10.480 44.234 48.326 1.00 14.05 118 ASN B CA 1
ATOM 2728 C C . ASN B 1 140 ? -11.557 43.271 47.869 1.00 16.26 118 ASN B C 1
ATOM 2729 O O . ASN B 1 140 ? -12.471 43.670 47.153 1.00 20.47 118 ASN B O 1
ATOM 2734 N N . LEU B 1 141 ? -11.433 41.999 48.240 1.00 15.98 119 LEU B N 1
ATOM 2735 C CA . LEU B 1 141 ? -12.435 41.004 47.857 1.00 17.08 119 LEU B CA 1
ATOM 2736 C C . LEU B 1 141 ? -13.300 40.574 49.051 1.00 13.14 119 LEU B C 1
ATOM 2737 O O . LEU B 1 141 ? -14.537 40.549 48.976 1.00 18.88 119 LEU B O 1
ATOM 2742 N N . GLY B 1 142 ? -12.649 40.281 50.165 1.00 12.78 120 GLY B N 1
ATOM 2743 C CA . GLY B 1 142 ? -13.356 39.823 51.364 1.00 16.48 120 GLY B CA 1
ATOM 2744 C C . GLY B 1 142 ? -14.442 40.772 51.851 1.00 16.19 120 GLY B C 1
ATOM 2745 O O . GLY B 1 142 ? -15.609 40.376 52.010 1.00 13.75 120 GLY B O 1
ATOM 2746 N N . SER B 1 143 ? -14.072 42.026 52.115 1.00 13.73 121 SER B N 1
ATOM 2747 C CA . SER B 1 143 ? -15.074 42.991 52.599 1.00 17.25 121 SER B CA 1
ATOM 2748 C C . SER B 1 143 ? -16.116 43.328 51.521 1.00 15.81 121 SER B C 1
ATOM 2749 O O . SER B 1 143 ? -17.270 43.619 51.831 1.00 19.43 121 SER B O 1
ATOM 2752 N N . THR B 1 144 ? -15.707 43.286 50.253 1.00 12.84 122 THR B N 1
ATOM 2753 C CA . THR B 1 144 ? -16.644 43.480 49.144 1.00 10.80 122 THR B CA 1
ATOM 2754 C C . THR B 1 144 ? -17.701 42.384 49.151 1.00 9.00 122 THR B C 1
ATOM 2755 O O . THR B 1 144 ? -18.906 42.654 49.089 1.00 14.41 122 THR B O 1
ATOM 2759 N N . VAL B 1 145 ? -17.274 41.136 49.217 1.00 10.54 123 VAL B N 1
ATOM 2760 C CA . VAL B 1 145 ? -18.243 40.054 49.288 1.00 12.36 123 VAL B CA 1
ATOM 2761 C C . VAL B 1 145 ? -19.189 40.236 50.485 1.00 13.32 123 VAL B C 1
ATOM 2762 O O . VAL B 1 145 ? -20.412 40.076 50.364 1.00 11.55 123 VAL B O 1
ATOM 2766 N N . ASP B 1 146 ? -18.614 40.557 51.640 1.00 14.53 124 ASP B N 1
ATOM 2767 C CA . ASP B 1 146 ? -19.413 40.690 52.862 1.00 15.72 124 ASP B CA 1
ATOM 2768 C C . ASP B 1 146 ? -20.399 41.853 52.765 1.00 17.28 124 ASP B C 1
ATOM 2769 O O . ASP B 1 146 ? -21.563 41.712 53.136 1.00 16.12 124 ASP B O 1
ATOM 2774 N N . MET B 1 147 ? -19.937 43.007 52.287 1.00 14.46 125 MET B N 1
ATOM 2775 C CA . MET B 1 147 ? -20.862 44.112 52.100 1.00 13.06 125 MET B CA 1
ATOM 2776 C C . MET B 1 147 ? -21.982 43.763 51.125 1.00 14.21 125 MET B C 1
ATOM 2777 O O . MET B 1 147 ? -23.144 43.986 51.413 1.00 12.73 125 MET B O 1
ATOM 2782 N N . LEU B 1 148 ? -21.648 43.205 49.968 1.00 13.18 126 LEU B N 1
ATOM 2783 C CA . LEU B 1 148 ? -22.704 42.894 49.004 1.00 12.08 126 LEU B CA 1
ATOM 2784 C C . LEU B 1 148 ? -23.659 41.846 49.564 1.00 12.57 126 LEU B C 1
ATOM 2785 O O . LEU B 1 148 ? -24.856 41.946 49.368 1.00 14.33 126 LEU B O 1
ATOM 2790 N N . GLN B 1 149 ? -23.124 40.843 50.259 1.00 12.07 127 GLN B N 1
ATOM 2791 C CA . GLN B 1 149 ? -23.967 39.791 50.836 1.00 17.22 127 GLN B CA 1
ATOM 2792 C C . GLN B 1 149 ? -25.003 40.383 51.784 1.00 15.25 127 GLN B C 1
ATOM 2793 O O . GLN B 1 149 ? -26.160 39.947 51.799 1.00 16.56 127 GLN B O 1
ATOM 2799 N N . SER B 1 150 ? -24.580 41.376 52.568 1.00 14.69 128 SER B N 1
ATOM 2800 C CA . SER B 1 150 ? -25.498 42.084 53.483 1.00 18.38 128 SER B CA 1
ATOM 2801 C C . SER B 1 150 ? -26.371 43.115 52.776 1.00 19.85 128 SER B C 1
ATOM 2802 O O . SER B 1 150 ? -27.570 43.182 53.031 1.00 16.18 128 SER B O 1
ATOM 2805 N N . ALA B 1 151 ? -25.781 43.924 51.899 1.00 13.25 129 ALA B N 1
ATOM 2806 C CA . ALA B 1 151 ? -26.557 45.007 51.281 1.00 15.08 129 ALA B CA 1
ATOM 2807 C C . ALA B 1 151 ? -27.541 44.607 50.167 1.00 13.48 129 ALA B C 1
ATOM 2808 O O . ALA B 1 151 ? -28.653 45.138 50.099 1.00 17.21 129 ALA B O 1
ATOM 2810 N N . LEU B 1 152 ? -27.167 43.667 49.297 1.00 15.02 130 LEU B N 1
ATOM 2811 C CA . LEU B 1 152 ? -27.992 43.431 48.117 1.00 10.39 130 LEU B CA 1
ATOM 2812 C C . LEU B 1 152 ? -29.418 42.968 48.442 1.00 11.97 130 LEU B C 1
ATOM 2813 O O . LEU B 1 152 ? -30.364 43.421 47.831 1.00 11.40 130 LEU B O 1
ATOM 2818 N N . PRO B 1 153 ? -29.565 42.061 49.403 1.00 12.70 131 PRO B N 1
ATOM 2819 C CA . PRO B 1 153 ? -30.914 41.592 49.718 1.00 11.14 131 PRO B CA 1
ATOM 2820 C C . PRO B 1 153 ? -31.797 42.735 50.245 1.00 14.11 131 PRO B C 1
ATOM 2821 O O . PRO B 1 153 ? -33.015 42.734 50.002 1.00 15.60 131 PRO B O 1
ATOM 2825 N N . LYS B 1 154 ? -31.188 43.704 50.930 1.00 13.24 132 LYS B N 1
ATOM 2826 C CA . LYS B 1 154 ? -31.934 44.843 51.480 1.00 14.63 132 LYS B CA 1
ATOM 2827 C C . LYS B 1 154 ? -32.389 45.719 50.348 1.00 17.79 132 LYS B C 1
ATOM 2828 O O . LYS B 1 154 ? -33.542 46.146 50.323 1.00 12.38 132 LYS B O 1
ATOM 2834 N N . MET B 1 155 ? -31.479 45.980 49.401 1.00 16.40 133 MET B N 1
ATOM 2835 C CA . MET B 1 155 ? -31.799 46.774 48.222 1.00 13.32 133 MET B CA 1
ATOM 2836 C C . MET B 1 155 ? -32.868 46.116 47.359 1.00 10.67 133 MET B C 1
ATOM 2837 O O . MET B 1 155 ? -33.751 46.795 46.837 1.00 13.42 133 MET B O 1
ATOM 2842 N N . VAL B 1 156 ? -32.756 44.800 47.179 1.00 11.47 134 VAL B N 1
ATOM 2843 C CA . VAL B 1 156 ? -33.706 44.057 46.350 1.00 11.17 134 VAL B CA 1
ATOM 2844 C C . VAL B 1 156 ? -35.120 44.153 46.951 1.00 12.62 134 VAL B C 1
ATOM 2845 O O . VAL B 1 156 ? -36.095 44.390 46.228 1.00 11.92 134 VAL B O 1
ATOM 2849 N N . ALA B 1 157 ? -35.222 44.007 48.263 1.00 10.64 135 ALA B N 1
ATOM 2850 C CA . ALA B 1 157 ? -36.532 44.061 48.929 1.00 16.83 135 ALA B CA 1
ATOM 2851 C C . ALA B 1 157 ? -37.161 45.432 48.741 1.00 15.32 135 ALA B C 1
ATOM 2852 O O . ALA B 1 157 ? -38.383 45.531 48.608 1.00 16.59 135 ALA B O 1
ATOM 2854 N N . ARG B 1 158 ? -36.324 46.481 48.697 1.00 13.37 136 ARG B N 1
ATOM 2855 C CA . ARG B 1 158 ? -36.792 47.841 48.398 1.00 12.64 136 ARG B CA 1
ATOM 2856 C C . ARG B 1 158 ? -36.926 48.145 46.912 1.00 17.05 136 ARG B C 1
ATOM 2857 O O . ARG B 1 158 ? -37.377 49.229 46.548 1.00 17.15 136 ARG B O 1
ATOM 2865 N N . LYS B 1 159 ? -36.496 47.222 46.052 1.00 13.94 137 LYS B N 1
ATOM 2866 C CA . LYS B 1 159 ? -36.651 47.383 44.597 1.00 11.64 137 LYS B CA 1
ATOM 2867 C C . LYS B 1 159 ? -35.936 48.609 44.029 1.00 14.82 137 LYS B C 1
ATOM 2868 O O . LYS B 1 159 ? -36.397 49.225 43.049 1.00 13.00 137 LYS B O 1
ATOM 2874 N N . TRP B 1 160 ? -34.801 48.961 44.633 1.00 13.92 138 TRP B N 1
ATOM 2875 C CA . TRP B 1 160 ? -33.929 49.988 44.069 1.00 12.96 138 TRP B CA 1
ATOM 2876 C C . TRP B 1 160 ? -32.594 49.908 44.794 1.00 16.31 138 TRP B C 1
ATOM 2877 O O . TRP B 1 160 ? -32.554 49.767 46.022 1.00 14.52 138 TRP B O 1
ATOM 2888 N N . GLY B 1 161 ? -31.512 50.009 44.040 1.00 14.28 139 GLY B N 1
ATOM 2889 C CA . GLY B 1 161 ? -30.190 49.950 44.629 1.00 13.98 139 GLY B CA 1
ATOM 2890 C C . GLY B 1 161 ? -29.135 50.300 43.605 1.00 13.00 139 GLY B C 1
ATOM 2891 O O . GLY B 1 161 ? -29.316 50.083 42.398 1.00 12.11 139 GLY B O 1
ATOM 2892 N N . ARG B 1 162 ? -28.018 50.836 44.086 1.00 7.97 140 ARG B N 1
ATOM 2893 C CA . ARG B 1 162 ? -26.887 51.141 43.213 1.00 10.92 140 ARG B CA 1
ATOM 2894 C C . ARG B 1 162 ? -25.604 50.749 43.920 1.00 12.74 140 ARG B C 1
ATOM 2895 O O . ARG B 1 162 ? -25.397 51.100 45.089 1.00 12.26 140 ARG B O 1
ATOM 2903 N N . VAL B 1 163 ? -24.751 50.008 43.222 1.00 8.21 141 VAL B N 1
ATOM 2904 C CA . VAL B 1 163 ? -23.393 49.776 43.705 1.00 8.89 141 VAL B CA 1
ATOM 2905 C C . VAL B 1 163 ? -22.467 50.422 42.716 1.00 9.35 141 VAL B C 1
ATOM 2906 O O . VAL B 1 163 ? -22.551 50.164 41.511 1.00 8.50 141 VAL B O 1
ATOM 2910 N N . VAL B 1 164 ? -21.595 51.277 43.215 1.00 7.67 142 VAL B N 1
ATOM 2911 C CA . VAL B 1 164 ? -20.541 51.842 42.378 1.00 10.43 142 VAL B CA 1
ATOM 2912 C C . VAL B 1 164 ? -19.247 51.307 42.934 1.00 11.93 142 VAL B C 1
ATOM 2913 O O . VAL B 1 164 ? -18.820 51.699 44.020 1.00 13.03 142 VAL B O 1
ATOM 2917 N N . SER B 1 165 ? -18.648 50.361 42.215 1.00 10.23 143 SER B N 1
ATOM 2918 C CA . SER B 1 165 ? -17.428 49.736 42.670 1.00 11.21 143 SER B CA 1
ATOM 2919 C C . SER B 1 165 ? -16.280 50.532 42.051 1.00 11.83 143 SER B C 1
ATOM 2920 O O . SER B 1 165 ? -16.268 50.751 40.836 1.00 10.99 143 SER B O 1
ATOM 2923 N N . ILE B 1 166 ? -15.334 50.981 42.863 1.00 11.16 144 ILE B N 1
ATOM 2924 C CA . ILE B 1 166 ? -14.196 51.687 42.306 1.00 8.57 144 ILE B CA 1
ATOM 2925 C C . ILE B 1 166 ? -13.151 50.647 41.892 1.00 9.28 144 ILE B C 1
ATOM 2926 O O . ILE B 1 166 ? -12.610 49.904 42.733 1.00 10.70 144 ILE B O 1
ATOM 2931 N N . GLY B 1 167 ? -12.905 50.566 40.589 1.00 8.57 145 GLY B N 1
ATOM 2932 C CA . GLY B 1 167 ? -12.034 49.520 40.056 1.00 10.22 145 GLY B CA 1
ATOM 2933 C C . GLY B 1 167 ? -10.664 50.102 39.799 1.00 12.15 145 GLY B C 1
ATOM 2934 O O . GLY B 1 167 ? -10.144 50.892 40.612 1.00 13.26 145 GLY B O 1
ATOM 2935 N N . SER B 1 168 ? -10.101 49.737 38.651 1.00 8.71 146 SER B N 1
ATOM 2936 C CA . SER B 1 168 ? -8.814 50.267 38.218 1.00 9.79 146 SER B CA 1
ATOM 2937 C C . SER B 1 168 ? -8.522 49.806 36.802 1.00 13.05 146 SER B C 1
ATOM 2938 O O . SER B 1 168 ? -8.930 48.709 36.381 1.00 9.80 146 SER B O 1
ATOM 2941 N N . ILE B 1 169 ? -7.782 50.617 36.065 1.00 13.03 147 ILE B N 1
ATOM 2942 C CA . ILE B 1 169 ? -7.293 50.177 34.773 1.00 10.96 147 ILE B CA 1
ATOM 2943 C C . ILE B 1 169 ? -6.516 48.875 34.923 1.00 15.66 147 ILE B C 1
ATOM 2944 O O . ILE B 1 169 ? -6.461 48.061 33.983 1.00 10.31 147 ILE B O 1
ATOM 2949 N N . ASN B 1 170 ? -5.939 48.648 36.109 1.00 12.65 148 ASN B N 1
ATOM 2950 C CA . ASN B 1 170 ? -5.192 47.409 36.340 1.00 11.14 148 ASN B CA 1
ATOM 2951 C C . ASN B 1 170 ? -6.100 46.180 36.381 1.00 14.02 148 ASN B C 1
ATOM 2952 O O . ASN B 1 170 ? -5.598 45.065 36.281 1.00 10.70 148 ASN B O 1
ATOM 2957 N N . GLN B 1 171 ? -7.431 46.364 36.509 1.00 10.17 149 GLN B N 1
ATOM 2958 C CA . GLN B 1 171 ? -8.329 45.200 36.442 1.00 9.57 149 GLN B CA 1
ATOM 2959 C C . GLN B 1 171 ? -8.326 44.580 35.041 1.00 11.04 149 GLN B C 1
ATOM 2960 O O . GLN B 1 171 ? -8.698 43.432 34.863 1.00 11.13 149 GLN B O 1
ATOM 2966 N N . LEU B 1 172 ? -7.886 45.348 34.062 1.00 8.81 150 LEU B N 1
ATOM 2967 C CA . LEU B 1 172 ? -7.995 44.969 32.647 1.00 12.83 150 LEU B CA 1
ATOM 2968 C C . LEU B 1 172 ? -6.625 44.825 31.977 1.00 14.41 150 LEU B C 1
ATOM 2969 O O . LEU B 1 172 ? -6.428 43.912 31.208 1.00 14.43 150 LEU B O 1
ATOM 2974 N N . ARG B 1 173 ? -5.693 45.724 32.287 1.00 10.14 151 ARG B N 1
ATOM 2975 C CA . ARG B 1 173 ? -4.346 45.703 31.692 1.00 14.44 151 ARG B CA 1
ATOM 2976 C C . ARG B 1 173 ? -3.327 45.870 32.812 1.00 13.43 151 ARG B C 1
ATOM 2977 O O . ARG B 1 173 ? -2.774 46.965 32.997 1.00 14.89 151 ARG B O 1
ATOM 2982 N N . PRO B 1 174 ? -3.109 44.799 33.602 1.00 12.27 152 PRO B N 1
ATOM 2983 C CA . PRO B 1 174 ? -2.340 44.908 34.850 1.00 9.89 152 PRO B CA 1
ATOM 2984 C C . PRO B 1 174 ? -0.816 45.068 34.676 1.00 15.87 152 PRO B C 1
ATOM 2985 O O . PRO B 1 174 ? -0.215 44.523 33.734 1.00 12.01 152 PRO B O 1
ATOM 2989 N N . LYS B 1 175 ? -0.211 45.827 35.591 1.00 13.01 153 LYS B N 1
ATOM 2990 C CA . LYS B 1 175 ? 1.253 45.881 35.703 1.00 18.06 153 LYS B CA 1
ATOM 2991 C C . LYS B 1 175 ? 1.727 45.126 36.939 1.00 14.38 153 LYS B C 1
ATOM 2992 O O . LYS B 1 175 ? 1.073 45.161 37.981 1.00 12.95 153 LYS B O 1
ATOM 2998 N N . SER B 1 176 ? 2.839 44.406 36.818 1.00 12.90 154 SER B N 1
ATOM 2999 C CA . SER B 1 176 ? 3.282 43.524 37.898 1.00 16.38 154 SER B CA 1
ATOM 3000 C C . SER B 1 176 ? 3.692 44.272 39.133 1.00 15.52 154 SER B C 1
ATOM 3001 O O . SER B 1 176 ? 3.809 43.670 40.209 1.00 19.20 154 SER B O 1
ATOM 3004 N N . VAL B 1 177 ? 3.909 45.578 38.993 1.00 14.19 155 VAL B N 1
ATOM 3005 C CA . VAL B 1 177 ? 4.266 46.377 40.159 1.00 18.65 155 VAL B CA 1
ATOM 3006 C C . VAL B 1 177 ? 3.126 46.346 41.195 1.00 20.05 155 VAL B C 1
ATOM 3007 O O . VAL B 1 177 ? 3.359 46.533 42.386 1.00 16.97 155 VAL B O 1
ATOM 3011 N N . VAL B 1 178 ? 1.896 46.094 40.747 1.00 14.33 156 VAL B N 1
ATOM 3012 C CA . VAL B 1 178 ? 0.785 45.854 41.683 1.00 15.27 156 VAL B CA 1
ATOM 3013 C C . VAL B 1 178 ? 0.137 44.487 41.434 1.00 13.43 156 VAL B C 1
ATOM 3014 O O . VAL B 1 178 ? -1.091 44.361 41.315 1.00 13.04 156 VAL B O 1
ATOM 3018 N N . THR B 1 179 ? 0.974 43.454 41.355 1.00 12.85 157 THR B N 1
ATOM 3019 C CA . THR B 1 179 ? 0.507 42.122 40.972 1.00 10.30 157 THR B CA 1
ATOM 3020 C C . THR B 1 179 ? -0.723 41.659 41.743 1.00 11.07 157 THR B C 1
ATOM 3021 O O . THR B 1 179 ? -1.745 41.296 41.152 1.00 10.81 157 THR B O 1
ATOM 3025 N N . ALA B 1 180 ? -0.630 41.662 43.067 1.00 13.22 158 ALA B N 1
ATOM 3026 C CA . ALA B 1 180 ? -1.748 41.207 43.891 1.00 12.15 158 ALA B CA 1
ATOM 3027 C C . ALA B 1 180 ? -2.971 42.119 43.818 1.00 11.69 158 ALA B C 1
ATOM 3028 O O . ALA B 1 180 ? -4.093 41.661 43.595 1.00 10.84 158 ALA B O 1
ATOM 3030 N N . TYR B 1 181 ? -2.762 43.410 44.016 1.00 9.79 159 TYR B N 1
ATOM 3031 C CA . TYR B 1 181 ? -3.862 44.379 43.942 1.00 12.05 159 TYR B CA 1
ATOM 3032 C C . TYR B 1 181 ? -4.612 44.288 42.607 1.00 15.95 159 TYR B C 1
ATOM 3033 O O . TYR B 1 181 ? -5.835 44.256 42.589 1.00 12.83 159 TYR B O 1
ATOM 3042 N N . ALA B 1 182 ? -3.877 44.258 41.493 1.00 8.28 160 ALA B N 1
ATOM 3043 C CA . ALA B 1 182 ? -4.494 44.128 40.165 1.00 10.09 160 ALA B CA 1
ATOM 3044 C C . ALA B 1 182 ? -5.403 42.905 40.073 1.00 11.02 160 ALA B C 1
ATOM 3045 O O . ALA B 1 182 ? -6.529 42.990 39.568 1.00 12.82 160 ALA B O 1
ATOM 3047 N N . ALA B 1 183 ? -4.908 41.764 40.539 1.00 11.45 161 ALA B N 1
ATOM 3048 C CA . ALA B 1 183 ? -5.720 40.548 40.549 1.00 10.27 161 ALA B CA 1
ATOM 3049 C C . ALA B 1 183 ? -6.981 40.679 41.402 1.00 10.67 161 ALA B C 1
ATOM 3050 O O . ALA B 1 183 ? -8.055 40.252 40.981 1.00 11.35 161 ALA B O 1
ATOM 3052 N N . THR B 1 184 ? -6.879 41.298 42.580 1.00 11.74 162 THR B N 1
ATOM 3053 C CA . THR B 1 184 ? -8.096 41.545 43.373 1.00 9.88 162 THR B CA 1
ATOM 3054 C C . THR B 1 184 ? -9.108 42.443 42.648 1.00 13.21 162 THR B C 1
ATOM 3055 O O . THR B 1 184 ? -10.315 42.246 42.749 1.00 10.53 162 THR B O 1
ATOM 3059 N N . LYS B 1 185 ? -8.625 43.424 41.899 1.00 9.42 163 LYS B N 1
ATOM 3060 C CA . LYS B 1 185 ? -9.545 44.333 41.209 1.00 10.38 163 LYS B CA 1
ATOM 3061 C C . LYS B 1 185 ? -10.241 43.597 40.068 1.00 10.95 163 LYS B C 1
ATOM 3062 O O . LYS B 1 185 ? -11.397 43.854 39.761 1.00 11.33 163 LYS B O 1
ATOM 3068 N N . ALA B 1 186 ? -9.528 42.695 39.412 1.00 8.26 164 ALA B N 1
ATOM 3069 C CA . ALA B 1 186 ? -10.200 41.827 38.429 1.00 11.26 164 ALA B CA 1
ATOM 3070 C C . ALA B 1 186 ? -11.284 40.942 39.056 1.00 10.75 164 ALA B C 1
ATOM 3071 O O . ALA B 1 186 ? -12.386 40.819 38.486 1.00 9.86 164 ALA B O 1
ATOM 3073 N N . ALA B 1 187 ? -11.010 40.351 40.225 1.00 12.80 165 ALA B N 1
ATOM 3074 C CA . ALA B 1 187 ? -12.020 39.519 40.906 1.00 11.16 165 ALA B CA 1
ATOM 3075 C C . ALA B 1 187 ? -13.222 40.372 41.328 1.00 13.07 165 ALA B C 1
ATOM 3076 O O . ALA B 1 187 ? -14.362 39.951 41.231 1.00 10.62 165 ALA B O 1
ATOM 3078 N N . GLN B 1 188 ? -12.939 41.562 41.829 1.00 8.42 166 GLN B N 1
ATOM 3079 C CA . GLN B 1 188 ? -13.981 42.468 42.312 1.00 10.66 166 GLN B CA 1
ATOM 3080 C C . GLN B 1 188 ? -14.918 42.859 41.162 1.00 10.23 166 GLN B C 1
ATOM 3081 O O . GLN B 1 188 ? -16.145 42.821 41.290 1.00 9.94 166 GLN B O 1
ATOM 3087 N N . HIS B 1 189 ? -14.365 43.252 40.019 1.00 8.30 167 HIS B N 1
ATOM 3088 C CA . HIS B 1 189 ? -15.262 43.558 38.908 1.00 10.13 167 HIS B CA 1
ATOM 3089 C C . HIS B 1 189 ? -16.083 42.341 38.447 1.00 9.85 167 HIS B C 1
ATOM 3090 O O . HIS B 1 189 ? -17.260 42.454 38.067 1.00 8.29 167 HIS B O 1
ATOM 3097 N N . ASN B 1 190 ? -15.490 41.158 38.541 1.00 9.90 168 ASN B N 1
ATOM 3098 C CA . ASN B 1 190 ? -16.209 39.944 38.142 1.00 9.72 168 ASN B CA 1
ATOM 3099 C C . ASN B 1 190 ? -17.438 39.733 39.055 1.00 10.07 168 ASN B C 1
ATOM 3100 O O . ASN B 1 190 ? -18.541 39.365 38.606 1.00 7.85 168 ASN B O 1
ATOM 3105 N N . LEU B 1 191 ? -17.259 39.997 40.341 1.00 11.08 169 LEU B N 1
ATOM 3106 C CA . LEU B 1 191 ? -18.376 39.941 41.285 1.00 12.90 169 LEU B CA 1
ATOM 3107 C C . LEU B 1 191 ? -19.433 40.959 40.913 1.00 12.68 169 LEU B C 1
ATOM 3108 O O . LEU B 1 191 ? -20.632 40.682 40.952 1.00 12.03 169 LEU B O 1
ATOM 3113 N N . ILE B 1 192 ? -18.999 42.180 40.627 1.00 10.02 170 ILE B N 1
ATOM 3114 C CA . ILE B 1 192 ? -19.944 43.166 40.137 1.00 9.38 170 ILE B CA 1
ATOM 3115 C C . ILE B 1 192 ? -20.777 42.597 38.960 1.00 11.89 170 ILE B C 1
ATOM 3116 O O . ILE B 1 192 ? -21.996 42.772 38.922 1.00 11.92 170 ILE B O 1
ATOM 3121 N N . GLN B 1 193 ? -20.146 41.906 38.003 1.00 9.10 171 GLN B N 1
ATOM 3122 C CA . GLN B 1 193 ? -20.890 41.446 36.796 1.00 10.70 171 GLN B CA 1
ATOM 3123 C C . GLN B 1 193 ? -21.862 40.314 37.129 1.00 9.06 171 GLN B C 1
ATOM 3124 O O . GLN B 1 193 ? -22.983 40.289 36.635 1.00 10.74 171 GLN B O 1
ATOM 3130 N N . SER B 1 194 ? -21.418 39.352 37.928 1.00 10.33 172 SER B N 1
ATOM 3131 C CA . SER B 1 194 ? -22.280 38.223 38.241 1.00 12.66 172 SER B CA 1
ATOM 3132 C C . SER B 1 194 ? -23.494 38.651 39.056 1.00 11.21 172 SER B C 1
ATOM 3133 O O . SER B 1 194 ? -24.597 38.130 38.850 1.00 10.96 172 SER B O 1
ATOM 3136 N N . GLN B 1 195 ? -23.293 39.585 39.983 1.00 8.34 173 GLN B N 1
ATOM 3137 C CA . GLN B 1 195 ? -24.411 40.084 40.782 1.00 9.98 173 GLN B CA 1
ATOM 3138 C C . GLN B 1 195 ? -25.301 41.027 39.960 1.00 13.75 173 GLN B C 1
ATOM 3139 O O . GLN B 1 195 ? -26.529 41.024 40.122 1.00 10.29 173 GLN B O 1
ATOM 3145 N N . ALA B 1 196 ? -24.704 41.829 39.078 1.00 10.24 174 ALA B N 1
ATOM 3146 C CA . ALA B 1 196 ? -25.516 42.693 38.192 1.00 11.66 174 ALA B CA 1
ATOM 3147 C C . ALA B 1 196 ? -26.527 41.845 37.432 1.00 11.06 174 ALA B C 1
ATOM 3148 O O . ALA B 1 196 ? -27.705 42.200 37.304 1.00 10.28 174 ALA B O 1
ATOM 3150 N N . ARG B 1 197 ? -26.058 40.699 36.957 1.00 11.33 175 ARG B N 1
ATOM 3151 C CA . ARG B 1 197 ? -26.871 39.825 36.106 1.00 12.93 175 ARG B CA 1
ATOM 3152 C C . ARG B 1 197 ? -28.024 39.229 36.920 1.00 11.95 175 ARG B C 1
ATOM 3153 O O . ARG B 1 197 ? -29.135 39.071 36.411 1.00 16.09 175 ARG B O 1
ATOM 3161 N N . ASP B 1 198 ? -27.763 38.940 38.189 1.00 13.18 176 ASP B N 1
ATOM 3162 C CA . ASP B 1 198 ? -28.806 38.399 39.076 1.00 15.12 176 ASP B CA 1
ATOM 3163 C C . ASP B 1 198 ? -29.881 39.412 39.440 1.00 18.99 176 ASP B C 1
ATOM 3164 O O . ASP B 1 198 ? -31.046 39.066 39.481 1.00 11.00 176 ASP B O 1
ATOM 3169 N N . PHE B 1 199 ? -29.494 40.655 39.744 1.00 11.76 177 PHE B N 1
ATOM 3170 C CA . PHE B 1 199 ? -30.463 41.561 40.359 1.00 16.47 177 PHE B CA 1
ATOM 3171 C C . PHE B 1 199 ? -30.960 42.693 39.504 1.00 12.65 177 PHE B C 1
ATOM 3172 O O . PHE B 1 199 ? -31.674 43.562 40.003 1.00 12.91 177 PHE B O 1
ATOM 3180 N N . ALA B 1 200 ? -30.636 42.657 38.210 1.00 13.11 178 ALA B N 1
ATOM 3181 C CA . ALA B 1 200 ? -31.050 43.725 37.285 1.00 12.13 178 ALA B CA 1
ATOM 3182 C C . ALA B 1 200 ? -32.566 43.857 37.258 1.00 14.27 178 ALA B C 1
ATOM 3183 O O . ALA B 1 200 ? -33.112 44.968 37.137 1.00 13.17 178 ALA B O 1
ATOM 3185 N N . GLY B 1 201 ? -33.251 42.717 37.361 1.00 13.16 179 GLY B N 1
ATOM 3186 C CA . GLY B 1 201 ? -34.727 42.705 37.298 1.00 12.94 179 GLY B CA 1
ATOM 3187 C C . GLY B 1 201 ? -35.318 43.348 38.545 1.00 20.06 179 GLY B C 1
ATOM 3188 O O . GLY B 1 201 ? -36.469 43.696 38.559 1.00 15.61 179 GLY B O 1
ATOM 3189 N N . ASP B 1 202 ? -34.526 43.508 39.603 1.00 13.90 180 ASP B N 1
ATOM 3190 C CA . ASP B 1 202 ? -35.002 44.208 40.804 1.00 14.25 180 ASP B CA 1
ATOM 3191 C C . ASP B 1 202 ? -34.631 45.697 40.869 1.00 14.92 180 ASP B C 1
ATOM 3192 O O . ASP B 1 202 ? -34.845 46.345 41.904 1.00 13.96 180 ASP B O 1
ATOM 3197 N N . ASN B 1 203 ? -34.066 46.235 39.793 1.00 12.16 181 ASN B N 1
ATOM 3198 C CA . ASN B 1 203 ? -33.614 47.627 39.795 1.00 11.36 181 ASN B CA 1
ATOM 3199 C C . ASN B 1 203 ? -32.457 47.8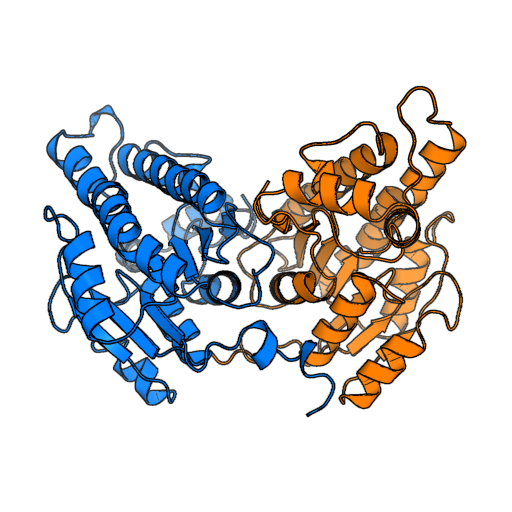36 40.751 1.00 10.52 181 ASN B C 1
ATOM 3200 O O . ASN B 1 203 ? -32.246 48.964 41.243 1.00 10.93 181 ASN B O 1
ATOM 3205 N N . VAL B 1 204 ? -31.704 46.772 41.017 1.00 8.26 182 VAL B N 1
ATOM 3206 C CA . VAL B 1 204 ? -30.521 46.895 41.860 1.00 11.34 182 VAL B CA 1
ATOM 3207 C C . VAL B 1 204 ? -29.320 46.744 40.918 1.00 14.97 182 VAL B C 1
ATOM 3208 O O . VAL B 1 204 ? -29.018 45.631 40.440 1.00 11.78 182 VAL B O 1
ATOM 3212 N N . LEU B 1 205 ? -28.657 47.862 40.631 1.00 12.21 183 LEU B N 1
ATOM 3213 C CA . LEU B 1 205 ? -27.667 47.904 39.542 1.00 10.02 183 LEU B CA 1
ATOM 3214 C C . LEU B 1 205 ? -26.255 48.015 40.087 1.00 11.29 183 LEU B C 1
ATOM 3215 O O . LEU B 1 205 ? -26.005 48.703 41.088 1.00 11.09 183 LEU B O 1
ATOM 3220 N N . LEU B 1 206 ? -25.319 47.348 39.435 1.00 8.65 184 LEU B N 1
ATOM 3221 C CA . LEU B 1 206 ? -23.947 47.369 39.918 1.00 10.79 184 LEU B CA 1
ATOM 3222 C C . LEU B 1 206 ? -23.055 47.614 38.726 1.00 11.91 184 LEU B C 1
ATOM 3223 O O . LEU B 1 206 ? -23.222 46.965 37.690 1.00 10.78 184 LEU B O 1
ATOM 3228 N N . ASN B 1 207 ? -22.119 48.547 38.885 1.00 8.04 185 ASN B N 1
ATOM 3229 C CA . ASN B 1 207 ? -21.180 48.907 37.822 1.00 9.59 185 ASN B CA 1
ATOM 3230 C C . ASN B 1 207 ? -19.865 49.326 38.455 1.00 11.20 185 ASN B C 1
ATOM 3231 O O . ASN B 1 207 ? -19.822 49.621 39.655 1.00 12.18 185 ASN B O 1
ATOM 3236 N N . THR B 1 208 ? -18.804 49.355 37.653 1.00 8.80 186 THR B N 1
ATOM 3237 C CA . THR B 1 208 ? -17.475 49.666 38.128 1.00 9.00 186 THR B CA 1
ATOM 3238 C C . THR B 1 208 ? -17.082 50.977 37.507 1.00 9.40 186 THR B C 1
ATOM 3239 O O . THR B 1 208 ? -17.341 51.215 36.330 1.00 12.63 186 THR B O 1
ATOM 3243 N N . LEU B 1 209 ? -16.479 51.846 38.310 1.00 9.06 187 LEU B N 1
ATOM 3244 C CA . LEU B 1 209 ? -15.850 53.081 37.790 1.00 8.11 187 LEU B CA 1
ATOM 3245 C C . LEU B 1 209 ? -14.362 52.811 37.950 1.00 11.26 187 LEU B C 1
ATOM 3246 O O . LEU B 1 209 ? -13.891 52.600 39.071 1.00 12.08 187 LEU B O 1
ATOM 3251 N N . ALA B 1 210 ? -13.628 52.732 36.841 1.00 7.93 188 ALA B N 1
ATOM 3252 C CA . ALA B 1 210 ? -12.240 52.206 36.887 1.00 7.67 188 ALA B CA 1
ATOM 3253 C C . ALA B 1 210 ? -11.275 53.327 36.489 1.00 9.80 188 ALA B C 1
ATOM 3254 O O . ALA B 1 210 ? -11.138 53.655 35.314 1.00 12.29 188 ALA B O 1
ATOM 3256 N N . PRO B 1 211 ? -10.622 53.941 37.472 1.00 11.70 189 PRO B N 1
ATOM 3257 C CA . PRO B 1 211 ? -9.733 55.028 37.120 1.00 10.84 189 PRO B CA 1
ATOM 3258 C C . PRO B 1 211 ? -8.374 54.533 36.631 1.00 14.77 189 PRO B C 1
ATOM 3259 O O . PRO B 1 211 ? -7.941 53.436 36.966 1.00 11.96 189 PRO B O 1
ATOM 3263 N N . GLY B 1 212 ? -7.726 55.359 35.826 1.00 12.45 190 GLY B N 1
ATOM 3264 C CA . GLY B 1 212 ? -6.300 55.227 35.559 1.00 14.00 190 GLY B CA 1
ATOM 3265 C C . GLY B 1 212 ? -5.588 56.023 36.643 1.00 22.32 190 GLY B C 1
ATOM 3266 O O . GLY B 1 212 ? -6.038 56.072 37.794 1.00 15.67 190 GLY B O 1
ATOM 3267 N N . LEU B 1 213 ? -4.493 56.678 36.300 1.00 13.46 191 LEU B N 1
ATOM 3268 C CA . LEU B 1 213 ? -3.702 57.354 37.341 1.00 13.87 191 LEU B CA 1
ATOM 3269 C C . LEU B 1 213 ? -4.411 58.608 37.834 1.00 16.79 191 LEU B C 1
ATOM 3270 O O . LEU B 1 213 ? -4.780 59.463 37.031 1.00 14.72 191 LEU B O 1
ATOM 3275 N N . VAL B 1 214 ? -4.568 58.731 39.152 1.00 14.29 192 VAL B N 1
ATOM 3276 C CA . VAL B 1 214 ? -5.201 59.891 39.764 1.00 13.44 192 VAL B CA 1
ATOM 3277 C C . VAL B 1 214 ? -4.352 60.405 40.930 1.00 18.84 192 VAL B C 1
ATOM 3278 O O . VAL B 1 214 ? -3.833 59.612 41.725 1.00 13.18 192 VAL B O 1
ATOM 3282 N N . ASP B 1 215 ? -4.179 61.723 41.001 1.00 14.40 193 ASP B N 1
ATOM 3283 C CA . ASP B 1 215 ? -3.366 62.366 42.051 1.00 23.47 193 ASP B CA 1
ATOM 3284 C C . ASP B 1 215 ? -4.021 62.181 43.398 1.00 16.72 193 ASP B C 1
ATOM 3285 O O . ASP B 1 215 ? -5.006 62.842 43.680 1.00 17.71 193 ASP B O 1
ATOM 3290 N N . THR B 1 216 ? -3.483 61.303 44.237 1.00 18.52 194 THR B N 1
ATOM 3291 C CA . THR B 1 216 ? -3.987 61.184 45.614 1.00 21.03 194 THR B CA 1
ATOM 3292 C C . THR B 1 216 ? -2.804 61.046 46.550 1.00 20.89 194 THR B C 1
ATOM 3293 O O . THR B 1 216 ? -1.663 61.194 46.129 1.00 24.21 194 THR B O 1
ATOM 3297 N N . ASP B 1 217 ? -3.081 60.766 47.819 1.00 22.98 195 ASP B N 1
ATOM 3298 C CA . ASP B 1 217 ? -2.032 60.563 48.818 1.00 31.47 195 ASP B CA 1
ATOM 3299 C C . ASP B 1 217 ? -1.184 59.358 48.477 1.00 30.17 195 ASP B C 1
ATOM 3300 O O . ASP B 1 217 ? -0.005 59.290 48.815 1.00 43.70 195 ASP B O 1
ATOM 3305 N N . ARG B 1 218 ? -1.810 58.397 47.810 1.00 35.31 196 ARG B N 1
ATOM 3306 C CA . ARG B 1 218 ? -1.161 57.139 47.499 1.00 41.57 196 ARG B CA 1
ATOM 3307 C C . ARG B 1 218 ? 0.082 57.369 46.643 1.00 48.51 196 ARG B C 1
ATOM 3308 O O . ARG B 1 218 ? 0.961 56.514 46.583 1.00 53.03 196 ARG B O 1
ATOM 3316 N N . ASN B 1 219 ? 0.131 58.488 45.928 1.00 28.79 197 ASN B N 1
ATOM 3317 C CA . ASN B 1 219 ? 1.286 58.862 45.144 1.00 30.65 197 ASN B CA 1
ATOM 3318 C C . ASN B 1 219 ? 1.831 60.272 45.384 1.00 44.44 197 ASN B C 1
ATOM 3319 O O . ASN B 1 219 ? 2.560 60.803 44.583 1.00 37.34 197 ASN B O 1
ATOM 3324 N N . ALA B 1 220 ? 1.430 60.881 46.476 1.00 40.18 198 ALA B N 1
ATOM 3325 C CA . ALA B 1 220 ? 1.956 62.160 46.872 1.00 43.94 198 ALA B CA 1
ATOM 3326 C C . ALA B 1 220 ? 3.433 62.036 47.158 1.00 31.76 198 ALA B C 1
ATOM 3327 O O . ALA B 1 220 ? 4.183 62.894 46.856 1.00 30.58 198 ALA B O 1
ATOM 3329 N N . ASP B 1 221 ? 3.823 60.947 47.772 1.00 46.12 199 ASP B N 1
ATOM 3330 C CA . ASP B 1 221 ? 5.213 60.706 48.144 1.00 68.05 199 ASP B CA 1
ATOM 3331 C C . ASP B 1 221 ? 6.206 60.603 46.978 1.00 48.60 199 ASP B C 1
ATOM 3332 O O . ASP B 1 221 ? 7.278 61.187 47.034 1.00 38.77 199 ASP B O 1
ATOM 3337 N N . ARG B 1 222 ? 5.838 59.868 45.936 1.00 45.58 200 ARG B N 1
ATOM 3338 C CA . ARG B 1 222 ? 6.651 59.806 44.710 1.00 57.71 200 ARG B CA 1
ATOM 3339 C C . ARG B 1 222 ? 6.746 61.106 43.997 1.00 37.38 200 ARG B C 1
ATOM 3340 O O . ARG B 1 222 ? 7.770 61.515 43.539 1.00 46.83 200 ARG B O 1
ATOM 3348 N N . ARG B 1 223 ? 5.616 61.738 43.941 1.00 31.16 201 ARG B N 1
ATOM 3349 C CA . ARG B 1 223 ? 5.363 62.951 43.256 1.00 38.19 201 ARG B CA 1
ATOM 3350 C C . ARG B 1 223 ? 6.155 64.109 43.851 1.00 78.72 201 ARG B C 1
ATOM 3351 O O . ARG B 1 223 ? 6.431 65.094 43.175 1.00 79.31 201 ARG B O 1
ATOM 3359 N N . ALA B 1 224 ? 6.369 64.041 45.156 1.00 67.83 202 ALA B N 1
ATOM 3360 C CA . ALA B 1 224 ? 7.068 65.075 45.918 1.00 79.64 202 ALA B CA 1
ATOM 3361 C C . ALA B 1 224 ? 8.550 64.839 45.926 1.00 63.63 202 ALA B C 1
ATOM 3362 O O . ALA B 1 224 ? 9.320 65.694 46.239 1.00 58.46 202 ALA B O 1
ATOM 3364 N N . GLN B 1 225 ? 8.896 63.625 45.598 1.00 43.51 203 GLN B N 1
ATOM 3365 C CA . GLN B 1 225 ? 10.147 63.061 45.839 1.00 54.50 203 GLN B CA 1
ATOM 3366 C C . GLN B 1 225 ? 11.050 62.952 44.620 1.00 86.26 203 GLN B C 1
ATOM 3367 O O . GLN B 1 225 ? 12.233 62.871 44.784 1.00 68.90 203 GLN B O 1
ATOM 3373 N N . ASP B 1 226 ? 10.478 62.877 43.415 1.00 63.48 204 ASP B N 1
ATOM 3374 C CA . ASP B 1 226 ? 11.222 62.908 42.157 1.00 42.61 204 ASP B CA 1
ATOM 3375 C C . ASP B 1 226 ? 10.325 63.518 41.120 1.00 43.57 204 ASP B C 1
ATOM 3376 O O . ASP B 1 226 ? 9.804 62.824 40.295 1.00 38.16 204 ASP B O 1
ATOM 3381 N N . PRO B 1 227 ? 10.144 64.904 41.214 1.00 41.60 205 PRO B N 1
ATOM 3382 C CA . PRO B 1 227 ? 9.150 65.447 40.294 1.00 37.33 205 PRO B CA 1
ATOM 3383 C C . PRO B 1 227 ? 9.435 65.274 38.827 1.00 42.81 205 PRO B C 1
ATOM 3384 O O . PRO B 1 227 ? 8.516 65.284 38.074 1.00 45.81 205 PRO B O 1
ATOM 3388 N N . GLU B 1 228 ? 10.692 65.246 38.421 1.00 56.57 206 GLU B N 1
ATOM 3389 C CA . GLU B 1 228 ? 11.056 65.006 37.009 1.00 55.68 206 GLU B CA 1
ATOM 3390 C C . GLU B 1 228 ? 10.788 63.567 36.580 1.00 38.86 206 GLU B C 1
ATOM 3391 O O . GLU B 1 228 ? 10.183 63.329 35.530 1.00 59.47 206 GLU B O 1
ATOM 3397 N N . GLY B 1 229 ? 11.276 62.614 37.374 1.00 32.53 207 GLY B N 1
ATOM 3398 C CA . GLY B 1 229 ? 10.951 61.205 37.165 1.00 48.80 207 GLY B CA 1
ATOM 3399 C C . GLY B 1 229 ? 9.446 61.042 36.991 1.00 60.65 207 GLY B C 1
ATOM 3400 O O . GLY B 1 229 ? 8.991 60.281 36.138 1.00 40.82 207 GLY B O 1
ATOM 3401 N N . TRP B 1 230 ? 8.682 61.783 37.794 1.00 47.91 208 TRP B N 1
ATOM 3402 C CA . TRP B 1 230 ? 7.224 61.709 37.802 1.00 43.44 208 TRP B CA 1
ATOM 3403 C C . TRP B 1 230 ? 6.627 62.341 36.568 1.00 31.16 208 TRP B C 1
ATOM 3404 O O . TRP B 1 230 ? 5.842 61.717 35.867 1.00 36.63 208 TRP B O 1
ATOM 3415 N N . ASP B 1 231 ? 6.988 63.591 36.313 1.00 38.61 209 ASP B N 1
ATOM 3416 C CA . ASP B 1 231 ? 6.480 64.290 35.148 1.00 51.21 209 ASP B CA 1
ATOM 3417 C C . ASP B 1 231 ? 6.765 63.492 33.878 1.00 43.02 209 ASP B C 1
ATOM 3418 O O . ASP B 1 231 ? 5.951 63.473 32.960 1.00 29.73 209 ASP B O 1
ATOM 3423 N N . GLU B 1 232 ? 7.915 62.825 33.836 1.00 32.86 210 GLU B N 1
ATOM 3424 C CA . GLU B 1 232 ? 8.319 62.102 32.634 1.00 38.07 210 GLU B CA 1
ATOM 3425 C C . GLU B 1 232 ? 7.514 60.806 32.490 1.00 50.00 210 GLU B C 1
ATOM 3426 O O . GLU B 1 232 ? 7.176 60.370 31.388 1.00 42.60 210 GLU B O 1
ATOM 3432 N N . TYR B 1 233 ? 7.188 60.194 33.616 1.00 33.28 211 TYR B N 1
ATOM 3433 C CA . TYR B 1 233 ? 6.348 59.017 33.592 1.00 33.32 211 TYR B CA 1
ATOM 3434 C C . TYR B 1 233 ? 4.901 59.366 33.228 1.00 26.64 211 TYR B C 1
ATOM 3435 O O . TYR B 1 233 ? 4.305 58.669 32.411 1.00 24.03 211 TYR B O 1
ATOM 3444 N N . VAL B 1 234 ? 4.337 60.442 33.778 1.00 18.98 212 VAL B N 1
ATOM 3445 C CA . VAL B 1 234 ? 2.955 60.791 33.414 1.00 20.20 212 VAL B CA 1
ATOM 3446 C C . VAL B 1 234 ? 2.847 61.280 31.977 1.00 28.00 212 VAL B C 1
ATOM 3447 O O . VAL B 1 234 ? 1.858 60.996 31.293 1.00 24.88 212 VAL B O 1
ATOM 3451 N N . ARG B 1 235 ? 3.866 61.991 31.506 1.00 24.15 213 ARG B N 1
ATOM 3452 C CA . ARG B 1 235 ? 3.815 62.559 30.168 1.00 29.99 213 ARG B CA 1
ATOM 3453 C C . ARG B 1 235 ? 3.525 61.473 29.126 1.00 19.21 213 ARG B C 1
ATOM 3454 O O . ARG B 1 235 ? 2.820 61.712 28.153 1.00 23.43 213 ARG B O 1
ATOM 3462 N N . THR B 1 236 ? 4.060 60.280 29.328 1.00 18.05 214 THR B N 1
ATOM 3463 C CA . THR B 1 236 ? 3.863 59.229 28.341 1.00 25.07 214 THR B CA 1
ATOM 3464 C C . THR B 1 236 ? 2.900 58.138 28.822 1.00 24.26 214 THR B C 1
ATOM 3465 O O . THR B 1 236 ? 2.691 57.162 28.125 1.00 25.35 214 THR B O 1
ATOM 3469 N N . LEU B 1 237 ? 2.316 58.289 30.009 1.00 20.87 215 LEU B N 1
ATOM 3470 C CA . LEU B 1 237 ? 1.465 57.223 30.546 1.00 16.47 215 LEU B CA 1
ATOM 3471 C C . LEU B 1 237 ? 0.184 57.063 29.739 1.00 19.22 215 LEU B C 1
ATOM 3472 O O . LEU B 1 237 ? -0.148 55.959 29.295 1.00 19.38 215 LEU B O 1
ATOM 3477 N N . ASN B 1 238 ? -0.538 58.158 29.539 1.00 13.70 216 ASN B N 1
ATOM 3478 C CA . ASN B 1 238 ? -1.847 58.060 28.902 1.00 14.42 216 ASN B CA 1
ATOM 3479 C C . ASN B 1 238 ? -1.945 59.134 27.838 1.00 18.65 216 ASN B C 1
ATOM 3480 O O . ASN B 1 238 ? -1.030 59.937 27.699 1.00 13.48 216 ASN B O 1
ATOM 3485 N N . TRP B 1 239 ? -3.029 59.158 27.072 1.00 18.22 217 TRP B N 1
ATOM 3486 C CA . TRP B 1 239 ? -3.084 60.068 25.909 1.00 16.87 217 TRP B CA 1
ATOM 3487 C C . TRP B 1 239 ? -3.124 61.550 26.278 1.00 17.46 217 TRP B C 1
ATOM 3488 O O . TRP B 1 239 ? -2.762 62.378 25.462 1.00 16.21 217 TRP B O 1
ATOM 3499 N N . MET B 1 240 ? -3.572 61.893 27.488 1.00 12.42 218 MET B N 1
ATOM 3500 C CA . MET B 1 240 ? -3.590 63.307 27.894 1.00 16.43 218 MET B CA 1
ATOM 3501 C C . MET B 1 240 ? -2.265 63.709 28.505 1.00 17.08 218 MET B C 1
ATOM 3502 O O . MET B 1 240 ? -2.031 64.889 28.754 1.00 22.83 218 MET B O 1
ATOM 3507 N N . GLY B 1 241 ? -1.421 62.725 28.804 1.00 16.82 219 GLY B N 1
ATOM 3508 C CA . GLY B 1 241 ? -0.122 63.002 29.415 1.00 18.41 219 GLY B CA 1
ATOM 3509 C C . GLY B 1 241 ? -0.219 63.629 30.811 1.00 24.20 219 GLY B C 1
ATOM 3510 O O . GLY B 1 241 ? 0.573 64.491 31.150 1.00 20.84 219 GLY B O 1
ATOM 3511 N N . ARG B 1 242 ? -1.170 63.202 31.646 1.00 19.02 220 ARG B N 1
ATOM 3512 C CA . ARG B 1 242 ? -1.283 63.787 32.993 1.00 16.12 220 ARG B CA 1
ATOM 3513 C C . ARG B 1 242 ? -2.028 62.846 33.923 1.00 23.62 220 ARG B C 1
ATOM 3514 O O . ARG B 1 242 ? -2.718 61.952 33.460 1.00 14.16 220 ARG B O 1
ATOM 3522 N N . ALA B 1 243 ? -1.909 63.070 35.231 1.00 20.32 221 ALA B N 1
ATOM 3523 C CA . ALA B 1 243 ? -2.723 62.363 36.213 1.00 16.82 221 ALA B CA 1
ATOM 3524 C C . ALA B 1 243 ? -4.105 63.021 36.309 1.00 15.50 221 ALA B C 1
ATOM 3525 O O . ALA B 1 243 ? -4.221 64.226 36.166 1.00 16.75 221 ALA B O 1
ATOM 3527 N N . GLY B 1 244 ? -5.152 62.239 36.571 1.00 16.55 222 GLY B N 1
ATOM 3528 C CA . GLY B 1 244 ? -6.483 62.813 36.790 1.00 13.77 222 GLY B CA 1
ATOM 3529 C C . GLY B 1 244 ? -6.598 63.398 38.200 1.00 15.10 222 GLY B C 1
ATOM 3530 O O . GLY B 1 244 ? -5.745 63.146 39.045 1.00 14.74 222 GLY B O 1
ATOM 3531 N N . ARG B 1 245 ? -7.646 64.179 38.459 1.00 16.32 223 ARG B N 1
ATOM 3532 C CA . ARG B 1 245 ? -7.882 64.713 39.816 1.00 17.22 223 ARG B CA 1
ATOM 3533 C C . ARG B 1 245 ? -9.058 63.954 40.397 1.00 16.49 223 ARG B C 1
ATOM 3534 O O . ARG B 1 245 ? -9.949 63.541 39.660 1.00 12.89 223 ARG B O 1
ATOM 3542 N N . PRO B 1 246 ? -9.093 63.808 41.729 1.00 15.33 224 PRO B N 1
ATOM 3543 C CA . PRO B 1 246 ? -10.188 63.086 42.341 1.00 17.67 224 PRO B CA 1
ATOM 3544 C C . PRO B 1 246 ? -11.522 63.663 41.907 1.00 22.61 224 PRO B C 1
ATOM 3545 O O . PRO B 1 246 ? -12.482 62.914 41.668 1.00 13.90 224 PRO B O 1
ATOM 3549 N N . GLU B 1 247 ? -11.600 64.981 41.768 1.00 14.47 225 GLU B N 1
ATOM 3550 C CA . GLU B 1 247 ? -12.871 65.567 41.351 1.00 14.00 225 GLU B CA 1
ATOM 3551 C C . GLU B 1 247 ? -13.326 65.094 39.944 1.00 18.50 225 GLU B C 1
ATOM 3552 O O . GLU B 1 247 ? -14.505 65.193 39.608 1.00 14.11 225 GLU B O 1
ATOM 3558 N N . GLU B 1 248 ? -12.406 64.609 39.112 1.00 12.57 226 GLU B N 1
ATOM 3559 C CA . GLU B 1 248 ? -12.792 64.156 37.774 1.00 12.37 226 GLU B CA 1
ATOM 3560 C C . GLU B 1 248 ? -13.443 62.792 37.820 1.00 14.60 226 GLU B C 1
ATOM 3561 O O . GLU B 1 248 ? -13.850 62.264 36.782 1.00 15.70 226 GLU B O 1
ATOM 3567 N N . MET B 1 249 ? -13.533 62.202 39.007 1.00 13.17 227 MET B N 1
ATOM 3568 C CA . MET B 1 249 ? -14.233 60.922 39.130 1.00 11.69 227 MET B CA 1
ATOM 3569 C C . MET B 1 249 ? -15.701 61.114 39.436 1.00 14.67 227 MET B C 1
ATOM 3570 O O . MET B 1 249 ? -16.488 60.170 39.373 1.00 12.96 227 MET B O 1
ATOM 3575 N N . VAL B 1 250 ? -16.071 62.339 39.784 1.00 13.50 228 VAL B N 1
ATOM 3576 C CA . VAL B 1 250 ? -17.351 62.575 40.437 1.00 12.87 228 VAL B CA 1
ATOM 3577 C C . VAL B 1 250 ? -18.572 62.491 39.528 1.00 15.37 228 VAL B C 1
ATOM 3578 O O . VAL B 1 250 ? -19.604 61.938 39.931 1.00 14.13 228 VAL B O 1
ATOM 3582 N N . GLY B 1 251 ? -18.468 63.058 38.324 1.00 13.80 229 GLY B N 1
ATOM 3583 C CA . GLY B 1 251 ? -19.563 63.007 37.356 1.00 13.84 229 GLY B CA 1
ATOM 3584 C C . GLY B 1 251 ? -19.992 61.560 37.094 1.00 15.54 229 GLY B C 1
ATOM 3585 O O . GLY B 1 251 ? -21.195 61.233 37.060 1.00 13.37 229 GLY B O 1
ATOM 3586 N N . ALA B 1 252 ? -18.985 60.707 36.884 1.00 13.35 230 ALA B N 1
ATOM 3587 C CA . ALA B 1 252 ? -19.169 59.313 36.589 1.00 13.87 230 ALA B CA 1
ATOM 3588 C C . ALA B 1 252 ? -19.823 58.607 37.769 1.00 15.98 230 ALA B C 1
ATOM 3589 O O . ALA B 1 252 ? -20.694 57.782 37.577 1.00 12.32 230 ALA B O 1
ATOM 3591 N N . ALA B 1 253 ? -19.364 58.901 38.985 1.00 11.49 231 ALA B N 1
ATOM 3592 C CA . ALA B 1 253 ? -19.994 58.336 40.191 1.00 20.25 231 ALA B CA 1
ATOM 3593 C C . ALA B 1 253 ? -21.455 58.762 40.315 1.00 14.01 231 ALA B C 1
ATOM 3594 O O . ALA B 1 253 ? -22.305 57.942 40.640 1.00 14.22 231 ALA B O 1
ATOM 3596 N N . LEU B 1 254 ? -21.752 60.029 40.030 1.00 9.12 232 LEU B N 1
ATOM 3597 C CA . LEU B 1 254 ? -23.134 60.512 40.065 1.00 14.65 232 LEU B CA 1
ATOM 3598 C C . LEU B 1 254 ? -24.006 59.785 39.039 1.00 18.06 232 LEU B C 1
ATOM 3599 O O . LEU B 1 254 ? -25.159 59.433 39.302 1.00 14.71 232 LEU B O 1
ATOM 3604 N N . PHE B 1 255 ? -23.447 59.576 37.861 1.00 13.24 233 PHE B N 1
ATOM 3605 C CA . PHE B 1 255 ? -24.149 58.841 36.823 1.00 12.04 233 PHE B CA 1
ATOM 3606 C C . PHE B 1 255 ? -24.487 57.418 37.295 1.00 12.70 233 PHE B C 1
ATOM 3607 O O . PHE B 1 255 ? -25.632 56.960 37.185 1.00 13.34 233 PHE B O 1
ATOM 3615 N N . LEU B 1 256 ? -23.506 56.720 37.855 1.00 9.69 234 LEU B N 1
ATOM 3616 C CA . LEU B 1 256 ? -23.715 55.338 38.287 1.00 9.64 234 LEU B CA 1
ATOM 3617 C C . LEU B 1 256 ? -24.502 55.194 39.595 1.00 14.52 234 LEU B C 1
ATOM 3618 O O . LEU B 1 256 ? -24.950 54.092 39.925 1.00 14.63 234 LEU B O 1
ATOM 3623 N N . ALA B 1 257 ? -24.697 56.294 40.323 1.00 9.19 235 ALA B N 1
ATOM 3624 C CA . ALA B 1 257 ? -25.367 56.255 41.628 1.00 13.59 235 ALA B CA 1
ATOM 3625 C C . ALA B 1 257 ? -26.839 56.656 41.551 1.00 10.55 235 ALA B C 1
ATOM 3626 O O . ALA B 1 257 ? -27.533 56.593 42.565 1.00 12.10 235 ALA B O 1
ATOM 3628 N N . SER B 1 258 ? -27.304 57.085 40.374 1.00 13.98 236 SER B N 1
ATOM 3629 C CA . SER B 1 258 ? -28.604 57.769 40.244 1.00 16.16 236 SER B CA 1
ATOM 3630 C C . SER B 1 258 ? -29.550 57.069 39.256 1.00 15.20 236 SER B C 1
ATOM 3631 O O . SER B 1 258 ? -29.21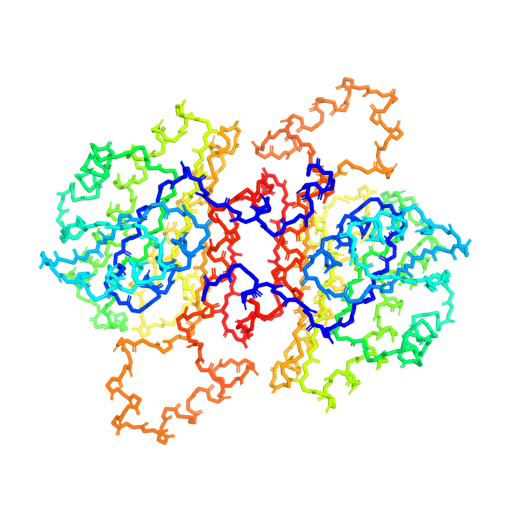3 56.051 38.670 1.00 15.30 236 SER B O 1
ATOM 3634 N N . GLU B 1 259 ? -30.724 57.647 39.044 1.00 13.10 237 GLU B N 1
ATOM 3635 C CA . GLU B 1 259 ? -31.648 57.129 38.047 1.00 12.76 237 GLU B CA 1
ATOM 3636 C C . GLU B 1 259 ? -31.003 57.164 36.657 1.00 17.11 237 GLU B C 1
ATOM 3637 O O . GLU B 1 259 ? -31.420 56.446 35.753 1.00 16.99 237 GLU B O 1
ATOM 3643 N N . ALA B 1 260 ? -29.964 57.981 36.487 1.00 12.69 238 ALA B N 1
ATOM 3644 C CA . ALA B 1 260 ? -29.389 58.187 35.155 1.00 14.84 238 ALA B CA 1
ATOM 3645 C C . ALA B 1 260 ? -28.907 56.900 34.506 1.00 14.59 238 ALA B C 1
ATOM 3646 O O . ALA B 1 260 ? -28.853 56.793 33.282 1.00 17.74 238 ALA B O 1
ATOM 3648 N N . CYS B 1 261 ? -28.513 55.930 35.314 1.00 15.93 239 CYS B N 1
ATOM 3649 C CA . CYS B 1 261 ? -27.952 54.715 34.734 1.00 17.86 239 CYS B CA 1
ATOM 3650 C C . CYS B 1 261 ? -28.958 53.568 34.774 1.00 15.32 239 CYS B C 1
ATOM 3651 O O . CYS B 1 261 ? -28.576 52.390 34.758 1.00 14.04 239 CYS B O 1
ATOM 3654 N N . SER B 1 262 ? -30.244 53.923 34.787 1.00 12.28 240 SER B N 1
ATOM 3655 C CA . SER B 1 262 ? -31.334 52.930 34.857 1.00 9.34 240 SER B CA 1
ATOM 3656 C C . SER B 1 262 ? -31.331 51.807 33.795 1.00 8.67 240 SER B C 1
ATOM 3657 O O . SER B 1 262 ? -31.919 50.739 34.017 1.00 12.76 240 SER B O 1
ATOM 3660 N N . PHE B 1 263 ? -30.677 52.027 32.660 1.00 8.53 241 PHE B N 1
ATOM 3661 C CA . PHE B 1 263 ? -30.585 50.968 31.635 1.00 11.00 241 PHE B CA 1
ATOM 3662 C C . PHE B 1 263 ? -29.158 50.441 31.500 1.00 10.39 241 PHE B C 1
ATOM 3663 O O . PHE B 1 263 ? -28.795 49.869 30.476 1.00 8.65 241 PHE B O 1
ATOM 3671 N N . MET B 1 264 ? -28.360 50.620 32.551 1.00 10.99 242 MET B N 1
ATOM 3672 C CA . MET B 1 264 ? -26.964 50.208 32.526 1.00 12.41 242 MET B CA 1
ATOM 3673 C C . MET B 1 264 ? -26.564 49.387 33.765 1.00 7.96 242 MET B C 1
ATOM 3674 O O . MET B 1 264 ? -26.683 49.830 34.919 1.00 9.08 242 MET B O 1
ATOM 3679 N N . THR B 1 265 ? -26.054 48.184 33.559 1.00 9.48 243 THR B N 1
ATOM 3680 C CA . THR B 1 265 ? -25.636 47.391 34.712 1.00 11.73 243 THR B CA 1
ATOM 3681 C C . THR B 1 265 ? -24.615 46.347 34.275 1.00 13.24 243 THR B C 1
ATOM 3682 O O . THR B 1 265 ? -24.669 45.894 33.136 1.00 10.75 243 THR B O 1
ATOM 3686 N N . GLY B 1 266 ? -23.685 46.010 35.167 1.00 10.28 244 GLY B N 1
ATOM 3687 C CA . GLY B 1 266 ? -22.629 45.021 34.899 1.00 7.52 244 GLY B CA 1
ATOM 3688 C C . GLY B 1 266 ? -21.469 45.556 34.064 1.00 14.14 244 GLY B C 1
ATOM 3689 O O . GLY B 1 266 ? -20.675 44.781 33.517 1.00 11.15 244 GLY B O 1
ATOM 3690 N N . GLU B 1 267 ? -21.359 46.879 33.976 1.00 11.95 245 GLU B N 1
ATOM 3691 C CA . GLU B 1 267 ? -20.457 47.483 33.019 1.00 14.17 245 GLU B CA 1
ATOM 3692 C C . GLU B 1 267 ? -19.364 48.255 33.746 1.00 16.56 245 GLU B C 1
ATOM 3693 O O . GLU B 1 267 ? -19.378 48.369 34.975 1.00 10.19 245 GLU B O 1
ATOM 3699 N N . THR B 1 268 ? -18.436 48.796 32.973 1.00 11.03 246 THR B N 1
ATOM 3700 C CA . THR B 1 268 ? -17.300 49.536 33.534 1.00 14.64 246 THR B CA 1
ATOM 3701 C C . THR B 1 268 ? -17.156 50.839 32.784 1.00 14.70 246 THR B C 1
ATOM 3702 O O . THR B 1 268 ? -17.206 50.855 31.548 1.00 18.50 246 THR B O 1
ATOM 3706 N N . ILE B 1 269 ? -16.956 51.919 33.531 1.00 13.39 247 ILE B N 1
ATOM 3707 C CA . ILE B 1 269 ? -16.578 53.193 32.954 1.00 11.36 247 ILE B CA 1
ATOM 3708 C C . ILE B 1 269 ? -15.083 53.392 33.248 1.00 14.65 247 ILE B C 1
ATOM 3709 O O . ILE B 1 269 ? -14.695 53.441 34.413 1.00 15.18 247 ILE B O 1
ATOM 3714 N N . PHE B 1 270 ? -14.251 53.480 32.203 1.00 11.75 248 PHE B N 1
ATOM 3715 C CA . PHE B 1 270 ? -12.817 53.685 32.388 1.00 10.21 248 PHE B CA 1
ATOM 3716 C C . PHE B 1 270 ? -12.490 55.171 32.253 1.00 12.31 248 PHE B C 1
ATOM 3717 O O . PHE B 1 270 ? -12.716 55.759 31.204 1.00 12.98 248 PHE B O 1
ATOM 3725 N N . LEU B 1 271 ? -11.960 55.760 33.314 1.00 12.90 249 LEU B N 1
ATOM 3726 C CA . LEU B 1 271 ? -11.529 57.143 33.281 1.00 11.46 249 LEU B CA 1
ATOM 3727 C C . LEU B 1 271 ? -10.002 57.134 33.448 1.00 9.98 249 LEU B C 1
ATOM 3728 O O . LEU B 1 271 ? -9.504 57.206 34.575 1.00 12.03 249 LEU B O 1
ATOM 3733 N N . THR B 1 272 ? -9.289 57.009 32.325 1.00 8.57 250 THR B N 1
ATOM 3734 C CA . THR B 1 272 ? -7.836 56.757 32.329 1.00 10.53 250 THR B CA 1
ATOM 3735 C C . THR B 1 272 ? -6.995 57.812 31.660 1.00 14.79 250 THR B C 1
ATOM 3736 O O . THR B 1 272 ? -5.773 57.667 31.569 1.00 13.10 250 THR B O 1
ATOM 3740 N N . GLY B 1 273 ? -7.645 58.856 31.172 1.00 9.68 251 GLY B N 1
ATOM 3741 C CA . GLY B 1 273 ? -6.947 59.895 30.412 1.00 11.27 251 GLY B CA 1
ATOM 3742 C C . GLY B 1 273 ? -6.692 59.467 28.979 1.00 15.85 251 GLY B C 1
ATOM 3743 O O . GLY B 1 273 ? -5.985 60.160 28.224 1.00 13.73 251 GLY B O 1
ATOM 3744 N N . GLY B 1 274 ? -7.270 58.324 28.607 1.00 13.47 252 GLY B N 1
ATOM 3745 C CA . GLY B 1 274 ? -7.066 57.736 27.279 1.00 12.53 252 GLY B CA 1
ATOM 3746 C C . GLY B 1 274 ? -5.943 56.731 27.369 1.00 14.42 252 GLY B C 1
ATOM 3747 O O . GLY B 1 274 ? -4.778 57.077 27.637 1.00 14.28 252 GLY B O 1
ATOM 3748 N N . TYR B 1 275 ? -6.265 55.468 27.160 1.00 11.70 253 TYR B N 1
ATOM 3749 C CA . TYR B 1 275 ? -5.247 54.427 27.388 1.00 11.46 253 TYR B CA 1
ATOM 3750 C C . TYR B 1 275 ? -5.644 53.150 26.676 1.00 23.12 253 TYR B C 1
ATOM 3751 O O . TYR B 1 275 ? -4.854 52.574 25.929 1.00 18.55 253 TYR B O 1
#

Nearest PDB structures (foldseek):
  4imr-assembly1_A  TM=1.001E+00  e=1.133E-52  Agrobacterium fabrum str. C58
  9feb-assembly1_D  TM=9.206E-01  e=3.870E-23  Thermus caliditerrae
  3gaf-assembly1_A  TM=9.301E-01  e=4.448E-22  Brucella abortus 2308
  8hdi-assembly2_D  TM=9.268E-01  e=1.704E-21  Brucella melitensis bv. 1 str. 16M
  8hs6-assembly1_A  TM=9.180E-01  e=5.776E-21  Brucella melitensis bv. 1 str. 16M